Protein AF-A0A4D6L6V1-F1 (afdb_monomer_lite)

Structure (mmCIF, N/CA/C/O backbone):
data_AF-A0A4D6L6V1-F1
#
_entry.id   AF-A0A4D6L6V1-F1
#
loop_
_atom_site.group_PDB
_atom_site.id
_atom_site.type_symbol
_atom_site.label_atom_id
_atom_site.label_alt_id
_atom_site.label_comp_id
_atom_site.label_asym_id
_atom_site.label_entity_id
_atom_site.label_seq_id
_atom_site.pdbx_PDB_ins_code
_atom_site.Cartn_x
_atom_site.Cartn_y
_atom_site.Cartn_z
_atom_site.occupancy
_atom_site.B_iso_or_equiv
_atom_site.auth_seq_id
_atom_site.auth_comp_id
_atom_site.auth_asym_id
_atom_site.auth_atom_id
_atom_site.pdbx_PDB_model_num
ATOM 1 N N . MET A 1 1 ? -24.336 8.334 -4.729 1.00 37.19 1 MET A N 1
ATOM 2 C CA . MET A 1 1 ? -24.983 8.306 -6.058 1.00 37.19 1 MET A CA 1
ATOM 3 C C . MET A 1 1 ? -23.917 8.587 -7.112 1.00 37.19 1 MET A C 1
ATOM 5 O O . MET A 1 1 ? -23.427 9.708 -7.179 1.00 37.19 1 MET A O 1
ATOM 9 N N . GLY A 1 2 ? -23.451 7.566 -7.837 1.00 43.72 2 GLY A N 1
ATOM 10 C CA . GLY A 1 2 ? -22.483 7.756 -8.925 1.00 43.72 2 GLY A CA 1
ATOM 11 C C . GLY A 1 2 ? -23.158 8.426 -10.122 1.00 43.72 2 GLY A C 1
ATOM 12 O O . GLY A 1 2 ? -24.291 8.085 -10.448 1.00 43.72 2 GLY A O 1
ATOM 13 N N . ARG A 1 3 ? -22.496 9.403 -10.755 1.00 56.09 3 ARG A N 1
ATOM 14 C CA . ARG A 1 3 ? -22.971 9.993 -12.018 1.00 56.09 3 ARG A CA 1
ATOM 15 C C . ARG A 1 3 ? -22.997 8.897 -13.088 1.00 56.09 3 ARG A C 1
ATOM 17 O O . ARG A 1 3 ? -21.968 8.268 -13.316 1.00 56.09 3 ARG A O 1
ATOM 24 N N . GLY A 1 4 ? -24.152 8.680 -13.719 1.00 64.31 4 GLY A N 1
ATOM 25 C CA . GLY A 1 4 ? -24.300 7.733 -14.827 1.00 64.31 4 GLY A CA 1
ATOM 26 C C . GLY A 1 4 ? -23.397 8.076 -16.019 1.00 64.31 4 GLY A C 1
ATOM 27 O O . GLY A 1 4 ? -22.984 9.229 -16.188 1.00 64.31 4 GLY A O 1
ATOM 28 N N . LYS A 1 5 ? -23.078 7.068 -16.840 1.00 66.81 5 LYS A N 1
ATOM 29 C CA . LYS A 1 5 ? -22.385 7.260 -18.123 1.00 66.81 5 LYS A CA 1
ATOM 30 C C . LYS A 1 5 ? -23.251 8.148 -19.030 1.00 66.81 5 LYS A C 1
ATOM 32 O O . LYS A 1 5 ? -24.457 7.947 -19.117 1.00 66.81 5 LYS A O 1
ATOM 37 N N . ILE A 1 6 ? -22.636 9.137 -19.678 1.00 75.62 6 ILE A N 1
ATOM 38 C CA . ILE A 1 6 ? -23.301 10.042 -20.630 1.00 75.62 6 ILE A CA 1
ATOM 39 C C . ILE A 1 6 ? -22.946 9.559 -22.045 1.00 75.62 6 ILE A C 1
ATOM 41 O O . ILE A 1 6 ? -21.758 9.307 -22.269 1.00 75.62 6 ILE A O 1
ATOM 45 N N . PRO A 1 7 ? -23.905 9.455 -22.987 1.00 82.44 7 PRO A N 1
ATOM 46 C CA . PRO A 1 7 ? -23.617 9.098 -24.377 1.00 82.44 7 PRO A CA 1
ATOM 47 C C . PRO A 1 7 ? -22.630 10.085 -25.023 1.00 82.44 7 PRO A C 1
ATOM 49 O O . PRO A 1 7 ? -22.639 11.284 -24.722 1.00 82.44 7 PRO A O 1
ATOM 52 N N . ILE A 1 8 ? -21.759 9.587 -25.904 1.00 86.25 8 ILE A N 1
ATOM 53 C CA . ILE A 1 8 ? -20.795 10.407 -26.654 1.00 86.25 8 ILE A CA 1
ATOM 54 C C . ILE A 1 8 ? -21.502 10.989 -27.885 1.00 86.25 8 ILE A C 1
ATOM 56 O O . ILE A 1 8 ? -21.380 10.484 -28.992 1.00 86.25 8 ILE A O 1
ATOM 60 N N . GLN A 1 9 ? -22.278 12.049 -27.664 1.00 88.62 9 GLN A N 1
ATOM 61 C CA . GLN A 1 9 ? -22.950 12.831 -28.706 1.00 88.62 9 GLN A CA 1
ATOM 62 C C . GLN A 1 9 ? -22.968 14.319 -28.332 1.00 88.62 9 GLN A C 1
ATOM 64 O O . GLN A 1 9 ? -22.717 14.686 -27.176 1.00 88.62 9 GLN A O 1
ATOM 69 N N . LYS A 1 10 ? -23.265 15.196 -29.298 1.00 86.38 10 LYS A N 1
ATOM 70 C CA . LYS A 1 10 ? -23.383 16.638 -29.046 1.00 86.38 10 LYS A CA 1
ATOM 71 C C . LYS A 1 10 ? -24.528 16.903 -28.059 1.00 86.38 10 LYS A C 1
ATOM 73 O O . LYS A 1 10 ? -25.622 16.366 -28.187 1.00 86.38 10 LYS A O 1
ATOM 78 N N . ILE A 1 11 ? -24.264 17.721 -27.037 1.00 89.38 11 ILE A N 1
ATOM 79 C CA . ILE A 1 11 ? -25.295 18.147 -26.082 1.00 89.38 11 ILE A CA 1
ATOM 80 C C . ILE A 1 11 ? -26.046 19.328 -26.698 1.00 89.38 11 ILE A C 1
ATOM 82 O O . ILE A 1 11 ? -25.462 20.399 -26.877 1.00 89.38 11 ILE A O 1
ATOM 86 N N . GLU A 1 12 ? -27.331 19.155 -26.990 1.00 90.06 12 GLU A N 1
ATOM 87 C CA . GLU A 1 12 ? -28.140 20.211 -27.614 1.00 90.06 12 GLU A CA 1
ATOM 88 C C . GLU A 1 12 ? -28.432 21.368 -26.654 1.00 90.06 12 GLU A C 1
ATOM 90 O O . GLU A 1 12 ? -28.275 22.538 -27.004 1.00 90.06 12 GLU A O 1
ATOM 95 N N . ASN A 1 13 ? -28.748 21.053 -25.395 1.00 89.62 13 ASN A N 1
ATOM 96 C CA . ASN A 1 13 ? -29.004 22.064 -24.375 1.00 89.62 13 ASN A CA 1
ATOM 97 C C . ASN A 1 13 ? -27.736 22.891 -24.069 1.00 89.62 13 ASN A C 1
ATOM 99 O O . ASN A 1 13 ? -26.748 22.365 -23.549 1.00 89.62 13 ASN A O 1
ATOM 103 N N . LEU A 1 14 ? -27.795 24.200 -24.343 1.00 86.00 14 LEU A N 1
ATOM 104 C CA . LEU A 1 14 ? -26.675 25.141 -24.211 1.00 86.00 14 LEU A CA 1
ATOM 105 C C . LEU A 1 14 ? -26.091 25.192 -22.793 1.00 86.00 14 LEU A C 1
ATOM 107 O O . LEU A 1 14 ? -24.873 25.120 -22.623 1.00 86.00 14 LEU A O 1
ATOM 111 N N . THR A 1 15 ? -26.942 25.264 -21.770 1.00 85.38 15 THR A N 1
ATOM 112 C CA . THR A 1 15 ? -26.525 25.366 -20.364 1.00 85.38 15 THR A CA 1
ATOM 113 C C . THR A 1 15 ? -25.817 24.092 -19.907 1.00 85.38 15 THR A C 1
ATOM 115 O O . THR A 1 15 ? -24.718 24.145 -19.350 1.00 85.38 15 THR A O 1
ATOM 118 N N . ASN A 1 16 ? -26.389 22.924 -20.216 1.00 86.12 16 ASN A N 1
ATOM 119 C CA . ASN A 1 16 ? -25.771 21.633 -19.911 1.00 86.12 16 ASN A CA 1
ATOM 120 C C . ASN A 1 16 ? -24.468 21.435 -20.690 1.00 86.12 16 ASN A C 1
ATOM 122 O O . ASN A 1 16 ? -23.500 20.902 -20.137 1.00 86.12 16 ASN A O 1
ATOM 126 N N . ARG A 1 17 ? -24.415 21.895 -21.945 1.00 89.50 17 ARG A N 1
ATOM 127 C CA . ARG A 1 17 ? -23.208 21.868 -22.773 1.00 89.50 17 ARG A CA 1
ATOM 128 C C . ARG A 1 17 ? -22.103 22.721 -22.159 1.00 89.50 17 ARG A C 1
ATOM 130 O O . ARG A 1 17 ? -20.991 22.222 -22.012 1.00 89.50 17 ARG A O 1
ATOM 137 N N . GLN A 1 18 ? -22.408 23.938 -21.713 1.00 85.62 18 GLN A N 1
ATOM 138 C CA . GLN A 1 18 ? -21.431 24.839 -21.099 1.00 85.62 18 GLN A CA 1
ATOM 139 C C . GLN A 1 18 ? -20.908 24.304 -19.758 1.00 85.62 18 GLN A C 1
ATOM 141 O O . GLN A 1 18 ? -19.699 24.261 -19.524 1.00 85.62 18 GLN A O 1
ATOM 146 N N . VAL A 1 19 ? -21.799 23.818 -18.888 1.00 88.38 19 VAL A N 1
ATOM 147 C CA . VAL A 1 19 ? -21.406 23.216 -17.602 1.00 88.38 19 VAL A CA 1
ATOM 148 C C . VAL A 1 19 ? -20.556 21.961 -17.820 1.00 88.38 19 VAL A C 1
ATOM 150 O O . VAL A 1 19 ? -19.579 21.731 -17.099 1.00 88.38 19 VAL A O 1
ATOM 153 N N . THR A 1 20 ? -20.904 21.145 -18.817 1.00 89.50 20 THR A N 1
ATOM 154 C CA . THR A 1 20 ? -20.145 19.937 -19.163 1.00 89.50 20 THR A CA 1
ATOM 155 C C . THR A 1 20 ? -18.793 20.282 -19.774 1.00 89.50 20 THR A C 1
ATOM 157 O O . THR A 1 20 ? -17.803 19.665 -19.389 1.00 89.50 20 THR A O 1
ATOM 160 N N . PHE A 1 21 ? -18.722 21.292 -20.646 1.00 90.69 21 PHE A N 1
ATOM 161 C CA . PHE A 1 21 ? -17.476 21.811 -21.208 1.00 90.69 21 PHE A CA 1
ATOM 162 C C . PHE A 1 21 ? -16.512 22.238 -20.099 1.00 90.69 21 PHE A C 1
ATOM 164 O O . PHE A 1 21 ? -15.401 21.720 -20.038 1.00 90.69 21 PHE A O 1
ATOM 171 N N . CYS A 1 22 ? -16.953 23.071 -19.150 1.00 88.50 22 CYS A N 1
ATOM 172 C CA . CYS A 1 22 ? -16.110 23.504 -18.031 1.00 88.50 22 CYS A CA 1
ATOM 173 C C . CYS A 1 22 ? -15.573 22.319 -17.210 1.00 88.50 22 CYS A C 1
ATOM 175 O O . CYS A 1 22 ? -14.385 22.265 -16.889 1.00 88.50 22 CYS A O 1
ATOM 177 N N . LYS A 1 23 ? -16.428 21.334 -16.900 1.00 90.00 23 LYS A N 1
ATOM 178 C CA . LYS A 1 23 ? -16.033 20.144 -16.126 1.00 90.00 23 LYS A CA 1
ATOM 179 C C . LYS A 1 23 ? -15.075 19.238 -16.902 1.00 90.00 23 LYS A C 1
ATOM 181 O O . LYS A 1 23 ? -14.072 18.804 -16.339 1.00 90.00 23 LYS A O 1
ATOM 186 N N . ARG A 1 24 ? -15.369 18.940 -18.172 1.00 91.62 24 ARG A N 1
ATOM 187 C CA . ARG A 1 24 ? -14.549 18.039 -18.996 1.00 91.62 24 ARG A CA 1
ATOM 188 C C . ARG A 1 24 ? -13.234 18.676 -19.416 1.00 91.62 24 ARG A C 1
ATOM 190 O O . ARG A 1 24 ? -12.231 17.984 -19.355 1.00 91.62 24 ARG A O 1
ATOM 197 N N . ARG A 1 25 ? -13.206 19.973 -19.732 1.00 94.12 25 ARG A N 1
ATOM 198 C CA . ARG A 1 25 ? -11.967 20.722 -19.986 1.00 94.12 25 ARG A CA 1
ATOM 199 C C . ARG A 1 25 ? -11.036 20.657 -18.777 1.00 94.12 25 ARG A C 1
ATOM 201 O O . ARG A 1 25 ? -9.881 20.280 -18.918 1.00 94.12 25 ARG A O 1
ATOM 208 N N . ASN A 1 26 ? -11.547 20.935 -17.575 1.00 91.12 26 ASN A N 1
ATOM 209 C CA . ASN A 1 26 ? -10.739 20.838 -16.355 1.00 91.12 26 ASN A CA 1
ATOM 210 C C . ASN A 1 26 ? -10.287 19.389 -16.081 1.00 91.12 26 ASN A C 1
ATOM 212 O O . ASN A 1 26 ? -9.161 19.165 -15.648 1.00 91.12 26 ASN A O 1
ATOM 216 N N . GLY A 1 27 ? -11.142 18.399 -16.362 1.00 92.69 27 GLY A N 1
ATOM 217 C CA . GLY A 1 27 ? -10.778 16.982 -16.282 1.00 92.69 27 GLY A CA 1
ATOM 218 C C . GLY A 1 27 ? -9.700 16.568 -17.292 1.00 92.69 27 GLY A C 1
ATOM 219 O O . GLY A 1 27 ? -8.812 15.799 -16.940 1.00 92.69 27 GLY A O 1
ATOM 220 N N . LEU A 1 28 ? -9.747 17.098 -18.516 1.00 94.00 28 LEU A N 1
ATOM 221 C CA . LEU A 1 28 ? -8.756 16.871 -19.568 1.00 94.00 28 LEU A CA 1
ATOM 222 C C . LEU A 1 28 ? -7.401 17.463 -19.179 1.00 94.00 28 LEU A C 1
ATOM 224 O O . LEU A 1 28 ? -6.400 16.757 -19.228 1.00 94.00 28 LEU A O 1
ATOM 228 N N . VAL A 1 29 ? -7.378 18.712 -18.704 1.00 91.94 29 VAL A N 1
ATOM 229 C CA . VAL A 1 29 ? -6.158 19.354 -18.187 1.00 91.94 29 VAL A CA 1
ATOM 230 C C . VAL A 1 29 ? -5.574 18.554 -17.021 1.00 91.94 29 VAL A C 1
ATOM 232 O O . VAL A 1 29 ? -4.369 18.330 -16.974 1.00 91.94 29 VAL A O 1
ATOM 235 N N . LYS A 1 30 ? -6.419 18.048 -16.111 1.00 92.38 30 LYS A N 1
ATOM 236 C CA . LYS A 1 30 ? -5.963 17.204 -14.999 1.00 92.38 30 LYS A CA 1
ATOM 237 C C . LYS A 1 30 ? -5.297 15.914 -15.488 1.00 92.38 30 LYS A C 1
ATOM 239 O O . LYS A 1 30 ? -4.195 15.616 -15.051 1.00 92.38 30 LYS A O 1
ATOM 244 N N . LYS A 1 31 ? -5.932 15.187 -16.412 1.00 93.81 31 LYS A N 1
ATOM 245 C CA . LYS A 1 31 ? -5.360 13.962 -16.996 1.00 93.81 31 LYS A CA 1
ATOM 246 C C . LYS A 1 31 ? -4.068 14.231 -17.765 1.00 93.81 31 LYS A C 1
ATOM 248 O O . LYS A 1 31 ? -3.133 13.454 -17.673 1.00 93.81 31 LYS A O 1
ATOM 253 N N . THR A 1 32 ? -4.017 15.340 -18.496 1.00 90.94 32 THR A N 1
ATOM 254 C CA . THR A 1 32 ? -2.828 15.766 -19.248 1.00 90.94 32 THR A CA 1
ATOM 255 C C . THR A 1 32 ? -1.668 16.054 -18.301 1.00 90.94 32 THR A C 1
ATOM 257 O O . THR A 1 32 ? -0.554 15.601 -18.527 1.00 90.94 32 THR A O 1
ATOM 260 N N . ARG A 1 33 ? -1.937 16.744 -17.188 1.00 88.50 33 ARG A N 1
ATOM 261 C CA . ARG A 1 33 ? -0.949 16.958 -16.128 1.00 88.50 33 ARG A CA 1
ATOM 262 C C . ARG A 1 33 ? -0.489 15.642 -15.504 1.00 88.50 33 ARG A C 1
ATOM 264 O O . ARG A 1 33 ? 0.703 15.464 -15.297 1.00 88.50 33 ARG A O 1
ATOM 271 N N . GLU A 1 34 ? -1.418 14.738 -15.196 1.00 92.06 34 GLU A N 1
ATOM 272 C CA . GLU A 1 34 ? -1.087 13.408 -14.671 1.00 92.06 34 GLU A CA 1
ATOM 273 C C . GLU A 1 34 ? -0.177 12.648 -15.648 1.00 92.06 34 GLU A C 1
ATOM 275 O O . GLU A 1 34 ? 0.843 12.128 -15.218 1.00 92.06 34 GLU A O 1
ATOM 280 N N . LEU A 1 35 ? -0.479 12.659 -16.950 1.00 89.19 35 LEU A N 1
ATOM 281 C CA . LEU A 1 35 ? 0.358 12.050 -17.989 1.00 89.19 35 LEU A CA 1
ATOM 282 C C . LEU A 1 35 ? 1.760 12.670 -18.040 1.00 89.19 35 LEU A C 1
ATOM 284 O O . LEU A 1 35 ? 2.744 11.941 -18.066 1.00 89.19 35 LEU A O 1
ATOM 288 N N . SER A 1 36 ? 1.847 14.002 -18.007 1.00 90.00 36 SER A N 1
ATOM 289 C CA . SER A 1 36 ? 3.129 14.710 -17.986 1.00 90.00 36 SER A CA 1
ATOM 290 C C . SER A 1 36 ? 3.995 14.281 -16.805 1.00 90.00 36 SER A C 1
ATOM 292 O O . SER A 1 36 ? 5.161 13.965 -16.983 1.00 90.00 36 SER A O 1
ATOM 294 N N . ILE A 1 37 ? 3.407 14.213 -15.607 1.00 82.56 37 ILE A N 1
ATOM 295 C CA . ILE A 1 37 ? 4.128 13.865 -14.377 1.00 82.56 37 ILE A CA 1
ATOM 296 C C . ILE A 1 37 ? 4.503 12.380 -14.348 1.00 82.56 37 ILE A C 1
ATOM 298 O O . ILE A 1 37 ? 5.597 12.034 -13.919 1.00 82.56 37 ILE A O 1
ATOM 302 N N . LEU A 1 38 ? 3.591 11.492 -14.752 1.00 87.88 38 LEU A N 1
ATOM 303 C CA . LEU A 1 38 ? 3.793 10.044 -14.650 1.00 87.88 38 LEU A CA 1
ATOM 304 C C . LEU A 1 38 ? 4.744 9.498 -15.716 1.00 87.88 38 LEU A C 1
ATOM 306 O O . LEU A 1 38 ? 5.386 8.478 -15.478 1.00 87.88 38 LEU A O 1
ATOM 310 N N . CYS A 1 39 ? 4.798 10.139 -16.881 1.00 87.75 39 CYS A N 1
ATOM 311 C CA . CYS A 1 39 ? 5.548 9.652 -18.036 1.00 87.75 39 CYS A CA 1
ATOM 312 C C . CYS A 1 39 ? 6.674 10.595 -18.472 1.00 87.75 39 CYS A C 1
ATOM 314 O O . CYS A 1 39 ? 7.263 10.348 -19.518 1.00 87.75 39 CYS A O 1
ATOM 316 N N . ASP A 1 40 ? 6.936 11.663 -17.712 1.00 86.06 40 ASP A N 1
ATOM 317 C CA . ASP A 1 40 ? 7.903 12.720 -18.048 1.00 86.06 40 ASP A CA 1
ATOM 318 C C . ASP A 1 40 ? 7.734 13.254 -19.484 1.00 86.06 40 ASP A C 1
ATOM 320 O O . ASP A 1 40 ? 8.678 13.455 -20.244 1.00 86.06 40 ASP A O 1
ATOM 324 N N . ALA A 1 41 ? 6.474 13.416 -19.892 1.00 88.56 41 ALA A N 1
ATOM 325 C CA . ALA A 1 41 ? 6.113 13.786 -21.253 1.00 88.56 41 ALA A CA 1
ATOM 326 C C . ALA A 1 41 ? 5.859 15.297 -21.373 1.00 88.56 41 ALA A C 1
ATOM 328 O O . ALA A 1 41 ? 5.119 15.884 -20.570 1.00 88.56 41 ALA A O 1
ATOM 329 N N . GLU A 1 42 ? 6.406 15.915 -22.424 1.00 89.75 42 GLU A N 1
ATOM 330 C CA . GLU A 1 42 ? 6.013 17.252 -22.877 1.00 89.75 42 GLU A CA 1
ATOM 331 C C . GLU A 1 42 ? 4.638 17.197 -23.541 1.00 89.75 42 GLU A C 1
ATOM 333 O O . GLU A 1 42 ? 4.435 16.511 -24.543 1.00 89.75 42 GLU A O 1
ATOM 338 N N . VAL A 1 43 ? 3.672 17.906 -22.963 1.00 91.81 43 VAL A N 1
ATOM 339 C CA . VAL A 1 43 ? 2.272 17.839 -23.382 1.00 91.81 43 VAL A CA 1
ATOM 340 C C . VAL A 1 43 ? 1.635 19.223 -23.383 1.00 91.81 43 VAL A C 1
ATOM 342 O O . VAL A 1 43 ? 1.737 19.992 -22.424 1.00 91.81 43 VAL A O 1
ATOM 345 N N . GLY A 1 44 ? 0.944 19.522 -24.481 1.00 92.25 44 GLY A N 1
ATOM 346 C CA . GLY A 1 44 ? 0.166 20.738 -24.682 1.00 92.25 44 GLY A CA 1
ATOM 347 C C . GLY A 1 44 ? -1.277 20.393 -25.037 1.00 92.25 44 GLY A C 1
ATOM 348 O O . GLY A 1 44 ? -1.537 19.455 -25.786 1.00 92.25 44 GLY A O 1
ATOM 349 N N . VAL A 1 45 ? -2.233 21.141 -24.490 1.00 94.31 45 VAL A N 1
ATOM 350 C CA . VAL A 1 45 ? -3.657 21.039 -24.823 1.00 94.31 45 VAL A CA 1
ATOM 351 C C . VAL A 1 45 ? -4.163 22.412 -25.220 1.00 94.31 45 VAL A C 1
ATOM 353 O O . VAL A 1 45 ? -4.027 23.364 -24.456 1.00 94.31 45 VAL A O 1
ATOM 356 N N . ILE A 1 46 ? -4.800 22.481 -26.387 1.00 93.50 46 ILE A N 1
ATOM 357 C CA . ILE A 1 46 ? -5.442 23.677 -26.931 1.00 93.50 46 ILE A CA 1
ATOM 358 C C . ILE A 1 46 ? -6.919 23.356 -27.153 1.00 93.50 46 ILE A C 1
ATOM 360 O O . ILE A 1 46 ? -7.263 22.363 -27.793 1.00 93.50 46 ILE A O 1
ATOM 364 N N . VAL A 1 47 ? -7.810 24.177 -26.601 1.00 93.75 47 VAL A N 1
ATOM 365 C CA . VAL A 1 47 ? -9.261 24.003 -26.716 1.00 93.75 47 VAL A CA 1
ATOM 366 C C . VAL A 1 47 ? -9.911 25.331 -27.072 1.00 93.75 47 VAL A C 1
ATOM 368 O O . VAL A 1 47 ? -9.914 26.264 -26.270 1.00 93.75 47 VAL A O 1
ATOM 371 N N . PHE A 1 48 ? -10.557 25.383 -28.232 1.00 90.25 48 PHE A N 1
ATOM 372 C CA . PHE A 1 48 ? -11.441 26.484 -28.604 1.00 90.25 48 PHE A CA 1
ATOM 373 C C . PHE A 1 48 ? -12.874 26.158 -28.180 1.00 90.25 48 PHE A C 1
ATOM 375 O O . PHE A 1 48 ? -13.409 25.094 -28.500 1.00 90.25 48 PHE A O 1
ATOM 382 N N . SER A 1 49 ? -13.516 27.052 -27.428 1.00 85.44 49 SER A N 1
ATOM 383 C CA . SER A 1 49 ? -14.947 26.913 -27.154 1.00 85.44 49 SER A CA 1
ATOM 384 C C . SER A 1 49 ? -15.774 27.221 -28.404 1.00 85.44 49 SER A C 1
ATOM 386 O O . SER A 1 49 ? -15.336 27.924 -29.309 1.00 85.44 49 SER A O 1
ATOM 388 N N . CYS A 1 50 ? -17.044 26.807 -28.403 1.00 77.75 50 CYS A N 1
ATOM 389 C CA . CYS A 1 50 ? -18.011 27.233 -29.424 1.00 77.75 50 CYS A CA 1
ATOM 390 C C . CYS A 1 50 ? -18.263 28.755 -29.460 1.00 77.75 50 CYS A C 1
ATOM 392 O O . CYS A 1 50 ? -18.914 29.237 -30.376 1.00 77.75 50 CYS A O 1
ATOM 394 N N . THR A 1 51 ? -17.749 29.505 -28.477 1.00 78.50 51 THR A N 1
ATOM 395 C CA . THR A 1 51 ? -17.778 30.975 -28.439 1.00 78.50 51 THR A CA 1
ATOM 396 C C . THR A 1 51 ? -16.457 31.596 -28.914 1.00 78.50 51 THR A C 1
ATOM 398 O O . THR A 1 51 ? -16.223 32.769 -28.648 1.00 78.50 51 THR A O 1
ATOM 401 N N . GLY A 1 52 ? -15.545 30.805 -29.490 1.00 79.81 52 GLY A N 1
ATOM 402 C CA . GLY A 1 52 ? -14.237 31.258 -29.973 1.00 79.81 52 GLY A CA 1
ATOM 403 C C . GLY A 1 52 ? -13.197 31.546 -28.884 1.00 79.81 52 GLY A C 1
ATOM 404 O O . GLY A 1 52 ? -12.115 32.029 -29.196 1.00 79.81 52 GLY A O 1
ATOM 405 N N . LYS A 1 53 ? -13.480 31.258 -27.604 1.00 86.31 53 LYS A N 1
ATOM 406 C CA . LYS A 1 53 ? -12.509 31.491 -26.522 1.00 86.31 53 LYS A CA 1
ATOM 407 C C . LYS A 1 53 ? -11.460 30.385 -26.505 1.00 86.31 53 LYS A C 1
ATOM 409 O O . LYS A 1 53 ? -11.815 29.206 -26.443 1.00 86.31 53 LYS A O 1
ATOM 414 N N . LEU A 1 54 ? -10.194 30.789 -26.502 1.00 89.88 54 LEU A N 1
ATOM 415 C CA . LEU A 1 54 ? -9.037 29.914 -26.361 1.00 89.88 54 LEU A CA 1
ATOM 416 C C . LEU A 1 54 ? -8.834 29.523 -24.893 1.00 89.88 54 LEU A C 1
ATOM 418 O O . LEU A 1 54 ? -8.819 30.371 -24.001 1.00 89.88 54 LEU A O 1
ATOM 422 N N . TYR A 1 55 ? -8.671 28.227 -24.652 1.00 91.00 55 TYR A N 1
ATOM 423 C CA . TYR A 1 55 ? -8.212 27.672 -23.389 1.00 91.00 55 TYR A CA 1
ATOM 424 C C . TYR A 1 55 ? -7.028 26.762 -23.658 1.00 91.00 55 TYR A C 1
ATOM 426 O O . TYR A 1 55 ? -7.155 25.800 -24.414 1.00 91.00 55 TYR A O 1
ATOM 434 N N . GLU A 1 56 ? -5.911 27.031 -22.999 1.00 92.06 56 GLU A N 1
ATOM 435 C CA . GLU A 1 56 ? -4.682 26.289 -23.226 1.00 92.06 56 GLU A CA 1
ATOM 436 C C . GLU A 1 56 ? -4.008 25.846 -21.926 1.00 92.06 56 GLU A C 1
ATOM 438 O O . GLU A 1 56 ? -4.231 26.416 -20.854 1.00 92.06 56 GLU A O 1
ATOM 443 N N . TYR A 1 57 ? -3.220 24.779 -22.023 1.00 92.69 57 TYR A N 1
ATOM 444 C CA . TYR A 1 57 ? -2.374 24.271 -20.950 1.00 92.69 57 TYR A CA 1
ATOM 445 C C . TYR A 1 57 ? -1.132 23.603 -21.542 1.00 92.69 57 TYR A C 1
ATOM 447 O O . TYR A 1 57 ? -1.269 22.742 -22.406 1.00 92.69 57 TYR A O 1
ATOM 455 N N . SER A 1 58 ? 0.051 23.939 -21.033 1.00 91.31 58 SER A N 1
ATOM 456 C CA . SER A 1 58 ? 1.306 23.221 -21.280 1.00 91.31 58 SER A CA 1
ATOM 457 C C . SER A 1 58 ? 2.014 22.937 -19.958 1.00 91.31 58 SER A C 1
ATOM 459 O O . SER A 1 58 ? 1.861 23.686 -18.990 1.00 91.31 58 SER A O 1
ATOM 461 N N . ASN A 1 59 ? 2.779 21.847 -19.897 1.00 89.56 59 ASN A N 1
ATOM 462 C CA . ASN A 1 59 ? 3.685 21.588 -18.773 1.00 89.56 59 ASN A CA 1
ATOM 463 C C . ASN A 1 59 ? 4.987 22.406 -18.876 1.00 89.56 59 ASN A C 1
ATOM 465 O O . ASN A 1 59 ? 5.549 22.776 -17.850 1.00 89.56 59 ASN A O 1
ATOM 469 N N . THR A 1 60 ? 5.423 22.718 -20.099 1.00 86.44 60 THR A N 1
ATOM 470 C CA . THR A 1 60 ? 6.528 23.637 -20.409 1.00 86.44 60 THR A CA 1
ATOM 471 C C . THR A 1 60 ? 5.973 24.889 -21.109 1.00 86.44 60 THR A C 1
ATOM 473 O O . THR A 1 60 ? 5.024 25.501 -20.615 1.00 86.44 60 THR A O 1
ATOM 476 N N . SER A 1 61 ? 6.505 25.268 -22.274 1.00 89.19 61 SER A N 1
ATOM 477 C CA . SER A 1 61 ? 6.018 26.375 -23.100 1.00 89.19 61 SER A CA 1
ATOM 478 C C . SER A 1 61 ? 5.217 25.848 -24.288 1.00 89.19 61 SER A C 1
ATOM 480 O O . SER A 1 61 ? 5.721 25.034 -25.060 1.00 89.19 61 SER A O 1
ATOM 482 N N . MET A 1 62 ? 3.994 26.356 -24.479 1.00 90.31 62 MET A N 1
ATOM 483 C CA . MET A 1 62 ? 3.160 26.004 -25.636 1.00 90.31 62 MET A CA 1
ATOM 484 C C . MET A 1 62 ? 3.882 26.279 -26.960 1.00 90.31 62 MET A C 1
ATOM 486 O O . MET A 1 62 ? 3.837 25.460 -27.872 1.00 90.31 62 MET A O 1
ATOM 490 N N . LYS A 1 63 ? 4.622 27.391 -27.030 1.00 85.00 63 LYS A N 1
ATOM 491 C CA . LYS A 1 63 ? 5.443 27.746 -28.189 1.00 85.00 63 LYS A CA 1
ATOM 492 C C . LYS A 1 63 ? 6.513 26.686 -28.462 1.00 85.00 63 LYS A C 1
ATOM 494 O O . LYS A 1 63 ? 6.608 26.209 -29.578 1.00 85.00 63 LYS A O 1
ATOM 499 N N . SER A 1 64 ? 7.234 26.244 -27.431 1.00 85.81 64 SER A N 1
ATOM 500 C CA . SER A 1 64 ? 8.266 25.204 -27.566 1.00 85.81 64 SER A CA 1
ATOM 501 C C . SER A 1 64 ? 7.705 23.883 -28.097 1.00 85.81 64 SER A C 1
ATOM 503 O O . SER A 1 64 ? 8.350 23.222 -28.905 1.00 85.81 64 SER A O 1
ATOM 505 N N . ILE A 1 65 ? 6.515 23.487 -27.636 1.00 88.81 65 ILE A N 1
ATOM 506 C CA . ILE A 1 65 ? 5.865 22.243 -28.066 1.00 88.81 65 ILE A CA 1
ATOM 507 C C . ILE A 1 65 ? 5.413 22.354 -29.528 1.00 88.81 65 ILE A C 1
ATOM 509 O O . ILE A 1 65 ? 5.610 21.421 -30.304 1.00 88.81 65 ILE A O 1
ATOM 513 N N . ILE A 1 66 ? 4.840 23.499 -29.915 1.00 87.00 66 ILE A N 1
ATOM 514 C CA . ILE A 1 66 ? 4.419 23.770 -31.295 1.00 87.00 66 ILE A CA 1
ATOM 515 C C . ILE A 1 66 ? 5.627 23.851 -32.231 1.00 87.00 66 ILE A C 1
ATOM 517 O O . ILE A 1 66 ? 5.601 23.241 -33.294 1.00 87.00 66 ILE A O 1
ATOM 521 N N . ASP A 1 67 ? 6.694 24.542 -31.830 1.00 84.31 67 ASP A N 1
ATOM 522 C CA . ASP A 1 67 ? 7.928 24.652 -32.610 1.00 84.31 67 ASP A CA 1
ATOM 523 C C . ASP A 1 67 ? 8.536 23.259 -32.826 1.00 84.31 67 ASP A C 1
ATOM 525 O O . ASP A 1 67 ? 8.824 22.881 -33.957 1.00 84.31 67 ASP A O 1
ATOM 529 N N . ARG A 1 68 ? 8.612 22.430 -31.774 1.00 82.56 68 ARG A N 1
ATOM 530 C CA . ARG A 1 68 ? 9.076 21.037 -31.872 1.00 82.56 68 ARG A CA 1
ATOM 531 C C . ARG A 1 68 ? 8.206 20.193 -32.805 1.00 82.56 68 ARG A C 1
ATOM 533 O O . ARG A 1 68 ? 8.744 19.392 -33.568 1.00 82.56 68 ARG A O 1
ATOM 540 N N . PHE A 1 69 ? 6.884 20.367 -32.754 1.00 83.31 69 PHE A N 1
ATOM 541 C CA . PHE A 1 69 ? 5.946 19.696 -33.656 1.00 83.31 69 PHE A CA 1
ATOM 542 C C . PHE A 1 69 ? 6.155 20.131 -35.111 1.00 83.31 69 PHE A C 1
ATOM 544 O O . PHE A 1 69 ? 6.281 19.279 -35.987 1.00 83.31 69 PHE A O 1
ATOM 551 N N . ASN A 1 70 ? 6.258 21.436 -35.364 1.00 81.31 70 ASN A N 1
ATOM 552 C CA . ASN A 1 70 ? 6.477 21.990 -36.697 1.00 81.31 70 ASN A CA 1
ATOM 553 C C . ASN A 1 70 ? 7.832 21.563 -37.264 1.00 81.31 70 ASN A C 1
ATOM 555 O O . ASN A 1 70 ? 7.873 21.094 -38.392 1.00 81.31 70 ASN A O 1
ATOM 559 N N . SER A 1 71 ? 8.910 21.594 -36.475 1.00 78.56 71 SER A N 1
ATOM 560 C CA . SER A 1 71 ? 10.217 21.078 -36.897 1.00 78.56 71 SER A CA 1
ATOM 561 C C . SER A 1 71 ? 10.186 19.573 -37.186 1.00 78.56 71 SER A C 1
ATOM 563 O O . SER A 1 71 ? 10.866 19.108 -38.097 1.00 78.56 71 SER A O 1
ATOM 565 N N . HIS A 1 72 ? 9.389 18.780 -36.460 1.00 72.00 72 HIS A N 1
ATOM 566 C CA . HIS A 1 72 ? 9.167 17.368 -36.804 1.00 72.00 72 HIS A CA 1
ATOM 567 C C . HIS A 1 72 ? 8.386 17.199 -38.116 1.00 72.00 72 HIS A C 1
ATOM 569 O O . HIS A 1 72 ? 8.676 16.292 -38.894 1.00 72.00 72 HIS A O 1
ATOM 575 N N . ASN A 1 73 ? 7.408 18.067 -38.371 1.00 61.75 73 ASN A N 1
ATOM 576 C CA . ASN A 1 73 ? 6.550 18.003 -39.551 1.00 61.75 73 ASN A CA 1
ATOM 577 C C . ASN A 1 73 ? 7.245 18.553 -40.816 1.00 61.75 73 ASN A C 1
ATOM 579 O O . ASN A 1 73 ? 7.049 18.030 -41.908 1.00 61.75 73 ASN A O 1
ATOM 583 N N . GLU A 1 74 ? 8.128 19.543 -40.674 1.00 57.50 74 GLU A N 1
ATOM 584 C CA . GLU A 1 74 ? 9.043 20.001 -41.727 1.00 57.50 74 GLU A CA 1
ATOM 585 C C . GLU A 1 74 ? 10.062 18.907 -42.082 1.00 57.50 74 GLU A C 1
ATOM 587 O O . GLU A 1 74 ? 10.335 18.673 -43.259 1.00 57.50 74 GLU A O 1
ATOM 592 N N . ASN A 1 75 ? 10.542 18.144 -41.092 1.00 51.47 75 ASN A N 1
ATOM 593 C CA . ASN A 1 75 ? 11.382 16.967 -41.327 1.00 51.47 75 ASN A CA 1
ATOM 594 C C . ASN A 1 75 ? 10.649 15.836 -42.069 1.00 51.47 75 ASN A C 1
ATOM 596 O O . ASN A 1 75 ? 11.293 15.110 -42.819 1.00 51.47 75 ASN A O 1
ATOM 600 N N . LEU A 1 76 ? 9.322 15.705 -41.943 1.00 50.22 76 LEU A N 1
ATOM 601 C CA . LEU A 1 76 ? 8.516 14.750 -42.723 1.00 50.22 76 LEU A CA 1
ATOM 602 C C . LEU A 1 76 ? 8.515 15.057 -44.233 1.00 50.22 76 LEU A C 1
ATOM 604 O O . LEU A 1 76 ? 8.370 14.131 -45.028 1.00 50.22 76 LEU A O 1
ATOM 608 N N . GLY A 1 77 ? 8.754 16.310 -44.639 1.00 48.81 77 GLY A N 1
ATOM 609 C CA . GLY A 1 77 ? 8.973 16.685 -46.043 1.00 48.81 77 GLY A CA 1
ATOM 610 C C . GLY A 1 77 ? 10.356 16.297 -46.592 1.00 48.81 77 GLY A C 1
ATOM 611 O O . GLY A 1 77 ? 10.511 16.133 -47.798 1.00 48.81 77 GLY A O 1
ATOM 612 N N . TRP A 1 78 ? 11.348 16.096 -45.717 1.00 40.25 78 TRP A N 1
ATOM 613 C CA . TRP A 1 78 ? 12.722 15.686 -46.058 1.00 40.25 78 TRP A CA 1
ATOM 614 C C . TRP A 1 78 ? 12.991 14.189 -45.804 1.00 40.25 78 TRP A C 1
ATOM 616 O O . TRP A 1 78 ? 14.028 13.660 -46.210 1.00 40.25 78 TRP A O 1
ATOM 626 N N . LEU A 1 79 ? 12.051 13.481 -45.166 1.00 44.75 79 LEU A N 1
ATOM 627 C CA . LEU A 1 79 ? 12.156 12.075 -44.752 1.00 44.75 79 LEU A CA 1
ATOM 628 C C . LEU A 1 79 ? 11.890 11.067 -45.889 1.00 44.75 79 LEU A C 1
ATOM 630 O O . LEU A 1 79 ? 11.401 9.967 -45.640 1.00 44.75 79 LEU A O 1
ATOM 634 N N . MET A 1 80 ? 12.197 11.424 -47.138 1.00 46.91 80 MET A N 1
ATOM 635 C CA . MET A 1 80 ? 12.204 10.469 -48.256 1.00 46.91 80 MET A CA 1
ATOM 636 C C . MET A 1 80 ? 13.587 9.833 -48.496 1.00 46.91 80 MET A C 1
ATOM 638 O O . MET A 1 80 ? 13.687 8.930 -49.320 1.00 46.91 80 MET A O 1
ATOM 642 N N . ASP A 1 81 ? 14.634 10.224 -47.754 1.00 52.44 81 ASP A N 1
ATOM 643 C CA . ASP A 1 81 ? 15.966 9.598 -47.827 1.00 52.44 81 ASP A CA 1
ATOM 644 C C . ASP A 1 81 ? 16.395 8.984 -46.469 1.00 52.44 81 ASP A C 1
ATOM 646 O O . ASP A 1 81 ? 16.667 9.713 -45.510 1.00 52.44 81 ASP A O 1
ATOM 650 N N . PRO A 1 82 ? 16.508 7.645 -46.353 1.00 51.16 82 PRO A N 1
ATOM 651 C CA . PRO A 1 82 ? 17.003 6.950 -45.157 1.00 51.16 82 PRO A CA 1
ATOM 652 C C . PRO A 1 82 ? 18.399 7.399 -44.695 1.00 51.16 82 PRO A C 1
ATOM 654 O O . PRO A 1 82 ? 18.746 7.256 -43.519 1.00 51.16 82 PRO A O 1
ATOM 657 N N . THR A 1 83 ? 19.203 7.959 -45.599 1.00 57.78 83 THR A N 1
ATOM 658 C CA . THR A 1 83 ? 20.596 8.347 -45.348 1.00 57.78 83 THR A CA 1
ATOM 659 C C . THR A 1 83 ? 20.710 9.652 -44.551 1.00 57.78 83 THR A C 1
ATOM 661 O O . THR A 1 83 ? 21.672 9.845 -43.802 1.00 57.78 83 THR A O 1
ATOM 664 N N . SER A 1 84 ? 19.727 10.550 -44.663 1.00 54.44 84 SER A N 1
ATOM 665 C CA . SER A 1 84 ? 19.709 11.846 -43.968 1.00 54.44 84 SER A CA 1
ATOM 666 C C . SER A 1 84 ? 19.252 11.719 -42.506 1.00 54.44 84 SER A C 1
ATOM 668 O O . SER A 1 84 ? 19.834 12.348 -41.621 1.00 54.44 84 SER A O 1
ATOM 670 N N . SER A 1 85 ? 18.297 10.823 -42.225 1.00 48.69 85 SER A N 1
ATOM 671 C CA . SER A 1 85 ? 17.804 10.535 -40.869 1.00 48.69 85 SER A CA 1
ATOM 672 C C . SER A 1 85 ? 18.886 9.919 -39.972 1.00 48.69 85 SER A C 1
ATOM 674 O O . SER A 1 85 ? 19.050 10.324 -38.821 1.00 48.69 85 SER A O 1
ATOM 676 N N . VAL A 1 86 ? 19.694 8.997 -40.510 1.00 64.81 86 VAL A N 1
ATOM 677 C CA . VAL A 1 86 ? 20.829 8.408 -39.777 1.00 64.81 86 VAL A CA 1
ATOM 678 C C . VAL A 1 86 ? 21.875 9.471 -39.437 1.00 64.81 86 VAL A C 1
ATOM 680 O O . VAL A 1 86 ? 22.356 9.508 -38.307 1.00 64.81 86 VAL A O 1
ATOM 683 N N . LYS A 1 87 ? 22.181 10.383 -40.370 1.00 67.00 87 LYS A N 1
ATOM 684 C CA . LYS A 1 87 ? 23.127 11.488 -40.136 1.00 67.00 87 LYS A CA 1
ATOM 685 C C . LYS A 1 87 ? 22.618 12.482 -39.088 1.00 67.00 87 LYS A C 1
ATOM 687 O O . LYS A 1 87 ? 23.417 12.992 -38.307 1.00 67.00 87 LYS A O 1
ATOM 692 N N . PHE A 1 88 ? 21.311 12.742 -39.043 1.00 64.62 88 PHE A N 1
ATOM 693 C CA . PHE A 1 88 ? 20.700 13.587 -38.015 1.00 64.62 88 PHE A CA 1
ATOM 694 C C . PHE A 1 88 ? 20.819 12.955 -36.622 1.00 64.62 88 PHE A C 1
ATOM 696 O O . PHE A 1 88 ? 21.386 13.571 -35.724 1.00 64.62 88 PHE A O 1
ATOM 703 N N . TRP A 1 89 ? 20.386 11.701 -36.452 1.00 60.97 89 TRP A N 1
ATOM 704 C CA . TRP A 1 89 ? 20.492 11.011 -35.161 1.00 60.97 89 TRP A CA 1
ATOM 705 C C . TRP A 1 89 ? 21.941 10.762 -34.736 1.00 60.97 89 TRP A C 1
ATOM 707 O O . TRP A 1 89 ? 22.231 10.758 -33.544 1.00 60.97 89 TRP A O 1
ATOM 717 N N . GLN A 1 90 ? 22.872 10.614 -35.683 1.00 72.00 90 GLN A N 1
ATOM 718 C CA . GLN A 1 90 ? 24.305 10.593 -35.386 1.00 72.00 90 GLN A CA 1
ATOM 719 C C . GLN A 1 90 ? 24.807 11.933 -34.841 1.00 72.00 90 GLN A C 1
ATOM 721 O O . GLN A 1 90 ? 25.577 11.927 -33.884 1.00 72.00 90 GLN A O 1
ATOM 726 N N . ARG A 1 91 ? 24.368 13.068 -35.403 1.00 75.12 91 ARG A N 1
ATOM 727 C CA . ARG A 1 91 ? 24.709 14.403 -34.880 1.00 75.12 91 ARG A CA 1
ATOM 728 C C . ARG A 1 91 ? 24.097 14.643 -33.508 1.00 75.12 91 ARG A C 1
ATOM 730 O O . ARG A 1 91 ? 24.800 15.106 -32.620 1.00 75.12 91 ARG A O 1
ATOM 737 N N . GLU A 1 92 ? 22.837 14.270 -33.321 1.00 75.50 92 GLU A N 1
ATOM 738 C CA . GLU A 1 92 ? 22.156 14.415 -32.034 1.00 75.50 92 GLU A CA 1
ATOM 739 C C . GLU A 1 92 ? 22.817 13.539 -30.962 1.00 75.50 92 GLU A C 1
ATOM 741 O O . GLU A 1 92 ? 23.136 14.006 -29.873 1.00 75.50 92 GLU A O 1
ATOM 746 N N . ALA A 1 93 ? 23.132 12.281 -31.289 1.00 73.06 93 ALA A N 1
ATOM 747 C CA . ALA A 1 93 ? 23.855 11.388 -30.389 1.00 73.06 93 ALA A CA 1
ATOM 748 C C . ALA A 1 93 ? 25.282 11.878 -30.096 1.00 73.06 93 ALA A C 1
ATOM 750 O O . ALA A 1 93 ? 25.770 11.676 -28.987 1.00 73.06 93 ALA A O 1
ATOM 751 N N . ALA A 1 94 ? 25.961 12.504 -31.062 1.00 84.12 94 ALA A N 1
ATOM 752 C CA . ALA A 1 94 ? 27.269 13.116 -30.843 1.00 84.12 94 ALA A CA 1
ATOM 753 C C . ALA A 1 94 ? 27.167 14.331 -29.909 1.00 84.12 94 ALA A C 1
ATOM 755 O O . ALA A 1 94 ? 27.908 14.396 -28.934 1.00 84.12 94 ALA A O 1
ATOM 756 N N . SER A 1 95 ? 26.198 15.221 -30.138 1.00 87.56 95 SER A N 1
ATOM 757 C CA . SER A 1 95 ? 25.962 16.390 -29.286 1.00 87.56 95 SER A CA 1
ATOM 758 C C . SER A 1 95 ? 25.584 15.992 -27.857 1.00 87.56 95 SER A C 1
ATOM 760 O O . SER A 1 95 ? 26.134 16.524 -26.895 1.00 87.56 95 SER A O 1
ATOM 762 N N . LEU A 1 96 ? 24.715 14.991 -27.690 1.00 80.88 96 LEU A N 1
ATOM 763 C CA . LEU A 1 96 ? 24.351 14.470 -26.371 1.00 80.88 96 LEU A CA 1
ATOM 764 C C . LEU A 1 96 ? 25.535 13.799 -25.662 1.00 80.88 96 LEU A C 1
ATOM 766 O O . LEU A 1 96 ? 25.677 13.939 -24.449 1.00 80.88 96 LEU A O 1
ATOM 770 N N . ARG A 1 97 ? 26.403 13.089 -26.395 1.00 86.50 97 ARG A N 1
ATOM 771 C CA . ARG A 1 97 ? 27.637 12.519 -25.828 1.00 86.50 97 ARG A CA 1
ATOM 772 C C . ARG A 1 97 ? 28.608 13.602 -25.378 1.00 86.50 97 ARG A C 1
ATOM 774 O O . ARG A 1 97 ? 29.185 13.458 -24.309 1.00 86.50 97 ARG A O 1
ATOM 781 N N . GLU A 1 98 ? 28.749 14.675 -26.147 1.00 90.38 98 GLU A N 1
ATOM 782 C CA . GLU A 1 98 ? 29.591 15.819 -25.791 1.00 90.38 98 GLU A CA 1
ATOM 783 C C . GLU A 1 98 ? 29.063 16.532 -24.538 1.00 90.38 98 GLU A C 1
ATOM 785 O O . GLU A 1 98 ? 29.817 16.773 -23.598 1.00 90.38 98 GLU A O 1
ATOM 790 N N . GLN A 1 99 ? 27.749 16.772 -24.454 1.00 86.62 99 GLN A N 1
ATOM 791 C CA . GLN A 1 99 ? 27.122 17.329 -23.249 1.00 86.62 99 GLN A CA 1
ATOM 792 C C . GLN A 1 99 ? 27.312 16.423 -22.028 1.00 86.62 99 GLN A C 1
ATOM 794 O O . GLN A 1 99 ? 27.581 16.910 -20.930 1.00 86.62 99 GLN A O 1
ATOM 799 N N . LEU A 1 100 ? 27.193 15.104 -22.208 1.00 82.69 100 LEU A N 1
ATOM 800 C CA . LEU A 1 100 ? 27.401 14.130 -21.141 1.00 82.69 100 LEU A CA 1
ATOM 801 C C . LEU A 1 100 ? 28.861 14.111 -20.673 1.00 82.69 100 LEU A C 1
ATOM 803 O O . LEU A 1 100 ? 29.101 14.108 -19.469 1.00 82.69 100 LEU A O 1
ATOM 807 N N . GLN A 1 101 ? 29.821 14.156 -21.599 1.00 88.00 101 GLN A N 1
ATOM 808 C CA . GLN A 1 101 ? 31.243 14.262 -21.273 1.00 88.00 101 GLN A CA 1
ATOM 809 C C . GLN A 1 101 ? 31.549 15.563 -20.531 1.00 88.00 101 GLN A C 1
ATOM 811 O O . GLN A 1 101 ? 32.169 15.517 -19.475 1.00 88.00 101 GLN A O 1
ATOM 816 N N . HIS A 1 102 ? 31.039 16.701 -21.006 1.00 87.12 102 HIS A N 1
ATOM 817 C CA . HIS A 1 102 ? 31.207 17.991 -20.338 1.00 87.12 102 HIS A CA 1
ATOM 818 C C . HIS A 1 102 ? 30.608 17.995 -18.921 1.00 87.12 102 HIS A C 1
ATOM 820 O O . HIS A 1 102 ? 31.212 18.511 -17.983 1.00 87.12 102 HIS A O 1
ATOM 826 N N . LEU A 1 103 ? 29.426 17.398 -18.731 1.00 85.12 103 LEU A N 1
ATOM 827 C CA . LEU A 1 103 ? 28.807 17.264 -17.408 1.00 85.12 103 LEU A CA 1
ATOM 828 C C . LEU A 1 103 ? 29.602 16.336 -16.484 1.00 85.12 103 LEU A C 1
ATOM 830 O O . LEU A 1 103 ? 29.748 16.638 -15.301 1.00 85.12 103 LEU A O 1
ATOM 834 N N . GLN A 1 104 ? 30.110 15.218 -17.001 1.00 85.62 104 GLN A N 1
ATOM 835 C CA . GLN A 1 104 ? 30.950 14.293 -16.238 1.00 85.62 104 GLN A CA 1
ATOM 836 C C . GLN A 1 104 ? 32.271 14.941 -15.820 1.00 85.62 104 GLN A C 1
ATOM 838 O O . GLN A 1 104 ? 32.683 14.773 -14.675 1.00 85.62 104 GLN A O 1
ATOM 843 N N . GLU A 1 105 ? 32.893 15.692 -16.724 1.00 86.31 105 GLU A N 1
ATOM 844 C CA . GLU A 1 105 ? 34.120 16.448 -16.481 1.00 86.31 105 GLU A CA 1
ATOM 845 C C . GLU A 1 105 ? 33.893 17.543 -15.436 1.00 86.31 105 GLU A C 1
ATOM 847 O O . GLU A 1 105 ? 34.565 17.593 -14.410 1.00 86.31 105 GLU A O 1
ATOM 852 N N . SER A 1 106 ? 32.843 18.351 -15.610 1.00 83.69 106 SER A N 1
ATOM 853 C CA . SER A 1 106 ? 32.474 19.377 -14.634 1.00 83.69 106 SER A CA 1
ATOM 854 C C . SER A 1 106 ? 32.183 18.789 -13.249 1.00 83.69 106 SER A C 1
ATOM 856 O O . SER A 1 106 ? 32.479 19.438 -12.248 1.00 83.69 106 SER A O 1
ATOM 858 N N . ASN A 1 107 ? 31.604 17.587 -13.169 1.00 84.06 107 ASN A N 1
ATOM 859 C CA . ASN A 1 107 ? 31.343 16.917 -11.897 1.00 84.06 107 ASN A CA 1
ATOM 860 C C . ASN A 1 107 ? 32.641 16.425 -11.238 1.00 84.06 107 ASN A C 1
ATOM 862 O O . ASN A 1 107 ? 32.829 16.651 -10.047 1.00 84.06 107 ASN A O 1
ATOM 866 N N . ARG A 1 108 ? 33.566 15.828 -12.003 1.00 84.69 108 ARG A N 1
ATOM 867 C CA . ARG A 1 108 ? 34.901 15.448 -11.506 1.00 84.69 108 ARG A CA 1
ATOM 868 C C . ARG A 1 108 ? 35.665 16.651 -10.960 1.00 84.69 108 ARG A C 1
ATOM 870 O O . ARG A 1 108 ? 36.129 16.614 -9.823 1.00 84.69 108 ARG A O 1
ATOM 877 N N . GLN A 1 109 ? 35.672 17.756 -11.703 1.00 83.75 109 GLN A N 1
ATOM 878 C CA . GLN A 1 109 ? 36.305 19.003 -11.275 1.00 83.75 109 GLN A CA 1
ATOM 879 C C . GLN A 1 109 ? 35.663 19.566 -9.997 1.00 83.75 109 GLN A C 1
ATOM 881 O O . GLN A 1 109 ? 36.367 19.932 -9.060 1.00 83.75 109 GLN A O 1
ATOM 886 N N . LEU A 1 110 ? 34.327 19.573 -9.891 1.00 82.00 110 LEU A N 1
ATOM 887 C CA . LEU A 1 110 ? 33.626 19.974 -8.658 1.00 82.00 110 LEU A CA 1
ATOM 888 C C . LEU A 1 110 ? 33.941 19.066 -7.457 1.00 82.00 110 LEU A C 1
ATOM 890 O O . LEU A 1 110 ? 33.870 19.526 -6.318 1.00 82.00 110 LEU A O 1
ATOM 894 N N . MET A 1 111 ? 34.292 17.803 -7.705 1.00 83.06 111 MET A N 1
ATOM 895 C CA . MET A 1 111 ? 34.723 16.832 -6.694 1.00 83.06 111 MET A CA 1
ATOM 896 C C . MET A 1 111 ? 36.224 16.915 -6.368 1.00 83.06 111 MET A C 1
ATOM 898 O O . MET A 1 111 ? 36.681 16.238 -5.448 1.00 83.06 111 MET A O 1
ATOM 902 N N . GLY A 1 112 ? 36.975 17.777 -7.059 1.00 79.88 112 GLY A N 1
ATOM 903 C CA . GLY A 1 112 ? 38.406 17.993 -6.840 1.00 79.88 112 GLY A CA 1
ATOM 904 C C . GLY A 1 112 ? 39.326 17.046 -7.617 1.00 79.88 112 GLY A C 1
ATOM 905 O O . GLY A 1 112 ? 40.513 16.967 -7.308 1.00 79.88 112 GLY A O 1
ATOM 906 N N . GLU A 1 113 ? 38.797 16.327 -8.605 1.00 80.31 113 GLU A N 1
ATOM 907 C CA . GLU A 1 113 ? 39.540 15.405 -9.469 1.00 80.31 113 GLU A CA 1
ATOM 908 C C . GLU A 1 113 ? 39.994 16.114 -10.763 1.00 80.31 113 GLU A C 1
ATOM 910 O O . GLU A 1 113 ? 39.338 17.050 -11.215 1.00 80.31 113 GLU A O 1
ATOM 915 N N . GLU A 1 114 ? 41.123 15.682 -11.347 1.00 77.25 114 GLU A N 1
ATOM 916 C CA . GLU A 1 114 ? 41.625 16.128 -12.671 1.00 77.25 114 GLU A CA 1
ATOM 917 C C . GLU A 1 114 ? 41.742 17.667 -12.846 1.00 77.25 114 GLU A C 1
ATOM 919 O O . GLU A 1 114 ? 41.564 18.221 -13.925 1.00 77.25 114 GLU A O 1
ATOM 924 N N . LEU A 1 115 ? 42.108 18.390 -11.777 1.00 79.25 115 LEU A N 1
ATOM 925 C CA . LEU A 1 115 ? 42.219 19.863 -11.772 1.00 79.25 115 LEU A CA 1
ATOM 926 C C . LEU A 1 115 ? 43.470 20.429 -12.475 1.00 79.25 115 LEU A C 1
ATOM 928 O O . LEU A 1 115 ? 43.611 21.649 -12.570 1.00 79.25 115 LEU A O 1
ATOM 932 N N . SER A 1 116 ? 44.396 19.576 -12.923 1.00 76.69 116 SER A N 1
ATOM 933 C CA . SER A 1 116 ? 45.689 19.982 -13.501 1.00 76.69 116 SER A CA 1
ATOM 934 C C . SER A 1 116 ? 45.558 20.793 -14.788 1.00 76.69 116 SER A C 1
ATOM 936 O O . SER A 1 116 ? 46.443 21.588 -15.100 1.00 76.69 116 SER A O 1
ATOM 938 N N . ASP A 1 117 ? 44.449 20.612 -15.502 1.00 79.62 117 ASP A N 1
ATOM 939 C CA . ASP A 1 117 ? 44.247 21.152 -16.846 1.00 79.62 117 ASP A CA 1
ATOM 940 C C . ASP A 1 117 ? 43.467 22.483 -16.827 1.00 79.62 117 ASP A C 1
ATOM 942 O O . ASP A 1 117 ? 43.240 23.103 -17.868 1.00 79.62 117 ASP A O 1
ATOM 946 N N . LEU A 1 118 ? 43.074 22.957 -15.635 1.00 84.12 118 LEU A N 1
ATOM 947 C CA . LEU A 1 118 ? 42.355 24.215 -15.442 1.00 84.12 118 LEU A CA 1
ATOM 948 C C . LEU A 1 118 ? 43.311 25.393 -15.251 1.00 84.12 118 LEU A C 1
ATOM 950 O O . LEU A 1 118 ? 44.259 25.349 -14.467 1.00 84.12 118 LEU A O 1
ATOM 954 N N . ASN A 1 119 ? 43.014 26.512 -15.911 1.00 87.75 119 ASN A N 1
ATOM 955 C CA . ASN A 1 119 ? 43.733 27.759 -15.663 1.00 87.75 119 ASN A CA 1
ATOM 956 C C . ASN A 1 119 ? 43.230 28.468 -14.387 1.00 87.75 119 ASN A C 1
ATOM 958 O O . ASN A 1 119 ? 42.133 28.210 -13.888 1.00 87.75 119 ASN A O 1
ATOM 962 N N . MET A 1 120 ? 44.010 29.424 -13.873 1.00 86.00 120 MET A N 1
ATOM 963 C CA . MET A 1 120 ? 43.684 30.154 -12.635 1.00 86.00 120 MET A CA 1
ATOM 964 C C . MET A 1 120 ? 42.312 30.848 -12.651 1.00 86.00 120 MET A C 1
ATOM 966 O O . MET A 1 120 ? 41.671 30.962 -11.607 1.00 86.00 120 MET A O 1
ATOM 970 N N . ASN A 1 121 ? 41.840 31.304 -13.815 1.00 87.25 121 ASN A N 1
ATOM 971 C CA . ASN A 1 121 ? 40.528 31.941 -13.928 1.00 87.25 121 ASN A CA 1
ATOM 972 C C . ASN A 1 121 ? 39.395 30.911 -13.808 1.00 87.25 121 ASN A C 1
ATOM 974 O O . ASN A 1 121 ? 38.418 31.165 -13.106 1.00 87.25 121 ASN A O 1
ATOM 978 N N . GLN A 1 122 ? 39.548 29.741 -14.432 1.00 84.81 122 GLN A N 1
ATOM 979 C CA . GLN A 1 122 ? 38.603 28.626 -14.326 1.00 84.81 122 GLN A CA 1
ATOM 980 C C . GLN A 1 122 ? 38.569 28.051 -12.907 1.00 84.81 122 GLN A C 1
ATOM 982 O O . GLN A 1 122 ? 37.490 27.775 -12.386 1.00 84.81 122 GLN A O 1
ATOM 987 N N . LEU A 1 123 ? 39.726 27.947 -12.246 1.00 85.06 123 LEU A N 1
ATOM 988 C CA . LEU A 1 123 ? 39.810 27.490 -10.859 1.00 85.06 123 LEU A CA 1
ATOM 989 C C . LEU A 1 123 ? 39.093 28.457 -9.903 1.00 85.06 123 LEU A C 1
ATOM 991 O O . LEU A 1 123 ? 38.336 28.029 -9.034 1.00 85.06 123 LEU A O 1
ATOM 995 N N . LYS A 1 124 ? 39.246 29.769 -10.119 1.00 87.75 124 LYS A N 1
ATOM 996 C CA . LYS A 1 124 ? 38.528 30.805 -9.361 1.00 87.75 124 LYS A CA 1
ATOM 997 C C . LYS A 1 124 ? 37.016 30.769 -9.607 1.00 87.75 124 LYS A C 1
ATOM 999 O O . LYS A 1 124 ? 36.224 31.019 -8.701 1.00 87.75 124 LYS A O 1
ATOM 1004 N N . GLU A 1 125 ? 36.583 30.466 -10.828 1.00 88.56 125 GLU A N 1
ATOM 1005 C CA . GLU A 1 125 ? 35.160 30.293 -11.135 1.00 88.56 125 GLU A CA 1
ATOM 1006 C C . GLU A 1 125 ? 34.576 29.052 -10.442 1.00 88.56 125 GLU A C 1
ATOM 1008 O O . GLU A 1 125 ? 33.473 29.110 -9.892 1.00 88.56 125 GLU A O 1
ATOM 1013 N N . LEU A 1 126 ? 35.327 27.950 -10.425 1.00 88.25 126 LEU A N 1
ATOM 1014 C CA . LEU A 1 126 ? 34.964 26.722 -9.722 1.00 88.25 126 LEU A CA 1
ATOM 1015 C C . LEU A 1 126 ? 34.846 26.956 -8.208 1.00 88.25 126 LEU A C 1
ATOM 1017 O O . LEU A 1 126 ? 33.847 26.568 -7.602 1.00 88.25 126 LEU A O 1
ATOM 1021 N N . GLU A 1 127 ? 35.811 27.664 -7.620 1.00 88.12 127 GLU A N 1
ATOM 1022 C CA . GLU A 1 127 ? 35.788 28.082 -6.215 1.00 88.12 127 GLU A CA 1
ATOM 1023 C C . GLU A 1 127 ? 34.540 28.920 -5.900 1.00 88.12 127 GLU A C 1
ATOM 1025 O O . GLU A 1 127 ? 33.795 28.599 -4.974 1.00 88.12 127 GLU A O 1
ATOM 1030 N N . ASN A 1 128 ? 34.231 29.926 -6.725 1.00 90.69 128 ASN A N 1
ATOM 1031 C CA . ASN A 1 128 ? 33.031 30.751 -6.560 1.00 90.69 128 ASN A CA 1
ATOM 1032 C C . ASN A 1 128 ? 31.733 29.930 -6.651 1.00 90.69 128 ASN A C 1
ATOM 1034 O O . ASN A 1 128 ? 30.786 30.174 -5.893 1.00 90.69 128 ASN A O 1
ATOM 1038 N N . LYS A 1 129 ? 31.665 28.945 -7.559 1.00 88.56 129 LYS A N 1
ATOM 1039 C CA . LYS A 1 129 ? 30.512 28.035 -7.690 1.00 88.56 129 LYS A CA 1
ATOM 1040 C C . LYS A 1 129 ? 30.342 27.176 -6.439 1.00 88.56 129 LYS A C 1
ATOM 1042 O O . LYS A 1 129 ? 29.230 27.093 -5.912 1.00 88.56 129 LYS A O 1
ATOM 1047 N N . LEU A 1 130 ? 31.428 26.595 -5.928 1.00 89.75 130 LEU A N 1
ATOM 1048 C CA . LEU A 1 130 ? 31.419 25.806 -4.694 1.00 89.75 130 LEU A CA 1
ATOM 1049 C C . LEU A 1 130 ? 31.044 26.661 -3.481 1.00 89.75 130 LEU A C 1
ATOM 1051 O O . LEU A 1 130 ? 30.199 26.256 -2.683 1.00 89.75 130 LEU A O 1
ATOM 1055 N N . GLN A 1 131 ? 31.587 27.872 -3.374 1.00 91.56 131 GLN A N 1
ATOM 1056 C CA . GLN A 1 131 ? 31.288 28.803 -2.288 1.00 91.56 131 GLN A CA 1
ATOM 1057 C C . GLN A 1 131 ? 29.822 29.259 -2.313 1.00 91.56 131 GLN A C 1
ATOM 1059 O O . GLN A 1 131 ? 29.158 29.292 -1.274 1.00 91.56 131 GLN A O 1
ATOM 1064 N N . THR A 1 132 ? 29.278 29.535 -3.501 1.00 91.00 132 THR A N 1
ATOM 1065 C CA . THR A 1 132 ? 27.854 29.858 -3.680 1.00 91.00 132 THR A CA 1
ATOM 1066 C C . THR A 1 132 ? 26.969 28.667 -3.302 1.00 91.00 132 THR A C 1
ATOM 1068 O O . THR A 1 132 ? 25.981 28.827 -2.582 1.00 91.00 132 THR A O 1
ATOM 1071 N N . GLY A 1 133 ? 27.335 27.455 -3.734 1.00 90.00 133 GLY A N 1
ATOM 1072 C CA . GLY A 1 133 ? 26.644 26.220 -3.361 1.00 90.00 133 GLY A CA 1
ATOM 1073 C C . GLY A 1 133 ? 26.646 25.981 -1.850 1.00 90.00 133 GLY A C 1
ATOM 1074 O O . GLY A 1 133 ? 25.596 25.707 -1.266 1.00 90.00 133 GLY A O 1
ATOM 1075 N N . LEU A 1 134 ? 27.798 26.158 -1.201 1.00 91.94 134 LEU A N 1
ATOM 1076 C CA . LEU A 1 134 ? 27.958 26.024 0.245 1.00 91.94 134 LEU A CA 1
ATOM 1077 C C . LEU A 1 134 ? 27.096 27.037 1.009 1.00 91.94 134 LEU A C 1
ATOM 1079 O O . LEU A 1 134 ? 26.381 26.648 1.933 1.00 91.94 134 LEU A O 1
ATOM 1083 N N . SER A 1 135 ? 27.110 28.305 0.588 1.00 93.19 135 SER A N 1
ATOM 1084 C CA . SER A 1 135 ? 26.281 29.369 1.168 1.00 93.19 135 SER A CA 1
ATOM 1085 C C . SER A 1 135 ? 24.787 29.037 1.069 1.00 93.19 135 SER A C 1
ATOM 1087 O O . SER A 1 135 ? 24.061 29.084 2.063 1.00 93.19 135 SER A O 1
ATOM 1089 N N . ASN A 1 136 ? 24.326 28.569 -0.095 1.00 89.94 136 ASN A N 1
ATOM 1090 C CA . ASN A 1 136 ? 22.936 28.147 -0.285 1.00 89.94 136 ASN A CA 1
ATOM 1091 C C . ASN A 1 136 ? 22.550 26.964 0.618 1.00 89.94 136 ASN A C 1
ATOM 1093 O O . ASN A 1 136 ? 21.446 26.933 1.170 1.00 89.94 136 ASN A O 1
ATOM 1097 N N . ILE A 1 137 ? 23.451 25.990 0.792 1.00 90.62 137 ILE A N 1
ATOM 1098 C CA . ILE A 1 137 ? 23.241 24.857 1.702 1.00 90.62 137 ILE A CA 1
ATOM 1099 C C . ILE A 1 137 ? 23.147 25.343 3.152 1.00 90.62 137 ILE A C 1
ATOM 1101 O O . ILE A 1 137 ? 22.262 24.887 3.877 1.00 90.62 137 ILE A O 1
ATOM 1105 N N . GLN A 1 138 ? 24.020 26.260 3.576 1.00 91.94 138 GLN A N 1
ATOM 1106 C CA . GLN A 1 138 ? 23.999 26.842 4.921 1.00 91.94 138 GLN A CA 1
ATOM 1107 C C . GLN A 1 138 ? 22.692 27.593 5.183 1.00 91.94 138 GLN A C 1
ATOM 1109 O O . GLN A 1 138 ? 21.990 27.255 6.131 1.00 91.94 138 GLN A O 1
ATOM 1114 N N . ILE A 1 139 ? 22.289 28.500 4.286 1.00 92.38 139 ILE A N 1
ATOM 1115 C CA . ILE A 1 139 ? 21.020 29.240 4.391 1.00 92.38 139 ILE A CA 1
ATOM 1116 C C . ILE A 1 139 ? 19.837 28.276 4.531 1.00 92.38 139 ILE A C 1
ATOM 1118 O O . ILE A 1 139 ? 18.952 28.475 5.365 1.00 92.38 139 ILE A O 1
ATOM 1122 N N . LYS A 1 140 ? 19.817 27.200 3.735 1.00 90.00 140 LYS A N 1
ATOM 1123 C CA . LYS A 1 140 ? 18.733 26.215 3.779 1.00 90.00 140 LYS A CA 1
ATOM 1124 C C . LYS A 1 140 ? 18.736 25.400 5.073 1.00 90.00 140 LYS A C 1
ATOM 1126 O O . LYS A 1 140 ? 17.665 25.182 5.637 1.00 90.00 140 LYS A O 1
ATOM 1131 N N . LYS A 1 141 ? 19.908 24.978 5.559 1.00 90.31 141 LYS A N 1
ATOM 1132 C CA . LYS A 1 141 ? 20.049 24.290 6.854 1.00 90.31 141 LYS A CA 1
ATOM 1133 C C . LYS A 1 141 ? 19.597 25.183 8.007 1.00 90.31 141 LYS A C 1
ATOM 1135 O O . LYS A 1 141 ? 18.817 24.734 8.842 1.00 90.31 141 LYS A O 1
ATOM 1140 N N . ASP A 1 142 ? 20.003 26.447 8.006 1.00 91.00 142 ASP A N 1
ATOM 1141 C CA . ASP A 1 142 ? 19.615 27.420 9.027 1.00 91.00 142 ASP A CA 1
ATOM 1142 C C . ASP A 1 142 ? 18.110 27.676 9.021 1.00 91.00 142 ASP A C 1
ATOM 1144 O O . ASP A 1 142 ? 17.487 27.773 10.079 1.00 91.00 142 ASP A O 1
ATOM 1148 N N . GLN A 1 143 ? 17.501 27.755 7.836 1.00 92.06 143 GLN A N 1
ATOM 1149 C CA . GLN A 1 143 ? 16.057 27.901 7.709 1.00 92.06 143 GLN A CA 1
ATOM 1150 C C . GLN A 1 143 ? 15.317 26.680 8.274 1.00 92.06 143 GLN A C 1
ATOM 1152 O O . GLN A 1 143 ? 14.387 26.846 9.061 1.00 92.06 143 GLN A O 1
ATOM 1157 N N . MET A 1 144 ? 15.765 25.465 7.944 1.00 89.25 144 MET A N 1
ATOM 1158 C CA . MET A 1 144 ? 15.181 24.231 8.482 1.00 89.25 144 MET A CA 1
ATOM 1159 C C . MET A 1 144 ? 15.290 24.160 10.010 1.00 89.25 144 MET A C 1
ATOM 1161 O O . MET A 1 144 ? 14.300 23.863 10.675 1.00 89.25 144 MET A O 1
ATOM 1165 N N . LEU A 1 145 ? 16.458 24.491 10.571 1.00 91.75 145 LEU A N 1
ATOM 1166 C CA . LEU A 1 145 ? 16.666 24.525 12.022 1.00 91.75 145 LEU A CA 1
ATOM 1167 C C . LEU A 1 145 ? 15.766 25.564 12.701 1.00 91.75 145 LEU A C 1
ATOM 1169 O O . LEU A 1 145 ? 15.160 25.279 13.732 1.00 91.75 145 LEU A O 1
ATOM 1173 N N . LYS A 1 146 ? 15.627 26.761 12.117 1.00 92.19 146 LYS A N 1
ATOM 1174 C CA . LYS A 1 146 ? 14.718 27.800 12.631 1.00 92.19 146 LYS A CA 1
ATOM 1175 C C . LYS A 1 146 ? 13.267 27.331 12.651 1.00 92.19 146 LYS A C 1
ATOM 1177 O O . LYS A 1 146 ? 12.553 27.617 13.613 1.00 92.19 146 LYS A O 1
ATOM 1182 N N . ASP A 1 147 ? 12.825 26.636 11.610 1.00 91.50 147 ASP A N 1
ATOM 1183 C CA . ASP A 1 147 ? 11.456 26.130 11.528 1.00 91.50 147 ASP A CA 1
ATOM 1184 C C . ASP A 1 147 ? 11.213 24.994 12.536 1.00 91.50 147 ASP A C 1
ATOM 1186 O O . ASP A 1 147 ? 10.170 24.968 13.194 1.00 91.50 147 ASP A O 1
ATOM 1190 N N . GLU A 1 148 ? 12.203 24.125 12.756 1.00 90.00 148 GLU A N 1
ATOM 1191 C CA . GLU A 1 148 ? 12.143 23.076 13.780 1.00 90.00 148 GLU A CA 1
ATOM 1192 C C . GLU A 1 148 ? 12.103 23.652 15.205 1.00 90.00 148 GLU A C 1
ATOM 1194 O O . GLU A 1 148 ? 11.271 23.235 16.016 1.00 90.00 148 GLU A O 1
ATOM 1199 N N . ILE A 1 149 ? 12.917 24.673 15.498 1.00 93.38 149 ILE A N 1
ATOM 1200 C CA . ILE A 1 149 ? 12.887 25.386 16.786 1.00 93.38 149 ILE A CA 1
ATOM 1201 C C . ILE A 1 149 ? 11.500 25.991 17.037 1.00 93.38 149 ILE A C 1
ATOM 1203 O O . ILE A 1 149 ? 10.951 25.830 18.129 1.00 93.38 149 ILE A O 1
ATOM 1207 N N . LYS A 1 150 ? 10.897 26.645 16.035 1.00 92.94 150 LYS A N 1
ATOM 1208 C CA . LYS A 1 150 ? 9.551 27.232 16.159 1.00 92.94 150 LYS A CA 1
ATOM 1209 C C . LYS A 1 150 ? 8.483 26.176 16.442 1.00 92.94 150 LYS A C 1
ATOM 1211 O O . LYS A 1 150 ? 7.626 26.382 17.303 1.00 92.94 150 LYS A O 1
ATOM 1216 N N . GLU A 1 151 ? 8.529 25.044 15.743 1.00 92.62 151 GLU A N 1
ATOM 1217 C CA . GLU A 1 151 ? 7.604 23.929 15.974 1.00 92.62 151 GLU A CA 1
ATOM 1218 C C . GLU A 1 151 ? 7.762 23.337 17.382 1.00 92.62 151 GLU A C 1
ATOM 1220 O O . GLU A 1 151 ? 6.767 23.103 18.075 1.00 92.62 151 GLU A O 1
ATOM 1225 N N . LEU A 1 152 ? 8.999 23.150 17.854 1.00 90.75 152 LEU A N 1
ATOM 1226 C CA . LEU A 1 152 ? 9.269 22.668 19.211 1.00 90.75 152 LEU A CA 1
ATOM 1227 C C . LEU A 1 152 ? 8.795 23.656 20.282 1.00 90.75 152 LEU A C 1
ATOM 1229 O O . LEU A 1 152 ? 8.163 23.239 21.252 1.00 90.75 152 LEU A O 1
ATOM 1233 N N . GLN A 1 153 ? 9.016 24.958 20.091 1.00 91.56 153 GLN A N 1
ATOM 1234 C CA . GLN A 1 153 ? 8.507 25.996 20.993 1.00 91.56 153 GLN A CA 1
ATOM 1235 C C . GLN A 1 153 ? 6.976 25.981 21.068 1.00 91.56 153 GLN A C 1
ATOM 1237 O O . GLN A 1 153 ? 6.406 26.030 22.159 1.00 91.56 153 GLN A O 1
ATOM 1242 N N . LYS A 1 154 ? 6.292 25.835 19.926 1.00 92.81 154 LYS A N 1
ATOM 1243 C CA . LYS A 1 154 ? 4.829 25.714 19.876 1.00 92.81 154 LYS A CA 1
ATOM 1244 C C . LYS A 1 154 ? 4.328 24.481 20.626 1.00 92.81 154 LYS A C 1
ATOM 1246 O O . LYS A 1 154 ? 3.377 24.587 21.399 1.00 92.81 154 LYS A O 1
ATOM 1251 N N . LYS A 1 155 ? 4.980 23.328 20.447 1.00 90.81 155 LYS A N 1
ATOM 1252 C CA . LYS A 1 155 ? 4.665 22.104 21.204 1.00 90.81 155 LYS A CA 1
ATOM 1253 C C . LYS A 1 155 ? 4.888 22.297 22.704 1.00 90.81 155 LYS A C 1
ATOM 1255 O O . LYS A 1 155 ? 4.031 21.899 23.488 1.00 90.81 155 LYS A O 1
ATOM 1260 N N . GLY A 1 156 ? 5.981 22.954 23.093 1.00 90.00 156 GLY A N 1
ATOM 1261 C CA . GLY A 1 156 ? 6.270 23.302 24.485 1.00 90.00 156 GLY A CA 1
ATOM 1262 C C . GLY A 1 156 ? 5.162 24.141 25.124 1.00 90.00 156 GLY A C 1
ATOM 1263 O O . GLY A 1 156 ? 4.689 23.795 26.204 1.00 90.00 156 GLY A O 1
ATOM 1264 N N . MET A 1 157 ? 4.677 25.177 24.429 1.00 91.94 157 MET A N 1
ATOM 1265 C CA . MET A 1 157 ? 3.561 26.007 24.907 1.00 91.94 157 MET A CA 1
ATOM 1266 C C . MET A 1 157 ? 2.269 25.202 25.097 1.00 91.94 157 MET A C 1
ATOM 1268 O O . MET A 1 157 ? 1.611 25.333 26.128 1.00 91.94 157 MET A O 1
ATOM 1272 N N . VAL A 1 158 ? 1.920 24.332 24.142 1.00 92.06 158 VAL A N 1
ATOM 1273 C CA . VAL A 1 158 ? 0.715 23.487 24.238 1.00 92.06 158 VAL A CA 1
ATOM 1274 C C . VAL A 1 158 ? 0.809 22.516 25.415 1.00 92.06 158 VAL A C 1
ATOM 1276 O O . VAL A 1 158 ? -0.151 22.378 26.172 1.00 92.06 158 VAL A O 1
ATOM 1279 N N . ILE A 1 159 ? 1.961 21.865 25.600 1.00 91.38 159 ILE A N 1
ATOM 1280 C CA . ILE A 1 159 ? 2.188 20.946 26.726 1.00 91.38 159 ILE A CA 1
ATOM 1281 C C . ILE A 1 159 ? 2.104 21.700 28.055 1.00 91.38 159 ILE A C 1
ATOM 1283 O O . ILE A 1 159 ? 1.473 21.218 28.994 1.00 91.38 159 ILE A O 1
ATOM 1287 N N . HIS A 1 160 ? 2.693 22.895 28.138 1.00 90.50 160 HIS A N 1
ATOM 1288 C CA . HIS A 1 160 ? 2.623 23.724 29.337 1.00 90.50 160 HIS A CA 1
ATOM 1289 C C . HIS A 1 160 ? 1.172 24.076 29.694 1.00 90.50 160 HIS A C 1
ATOM 1291 O O . HIS A 1 160 ? 0.746 23.842 30.823 1.00 90.50 160 HIS A O 1
ATOM 1297 N N . GLN A 1 161 ? 0.382 24.518 28.713 1.00 91.56 161 GLN A N 1
ATOM 1298 C CA . GLN A 1 161 ? -1.033 24.837 28.907 1.00 91.56 161 GLN A CA 1
ATOM 1299 C C . GLN A 1 161 ? -1.857 23.614 29.349 1.00 91.56 161 GLN A C 1
ATOM 1301 O O . GLN A 1 161 ? -2.682 23.706 30.259 1.00 91.56 161 GLN A O 1
ATOM 1306 N N . GLN A 1 162 ? -1.609 22.444 28.753 1.00 89.06 162 GLN A N 1
ATOM 1307 C CA . GLN A 1 162 ? -2.258 21.193 29.161 1.00 89.06 162 GLN A CA 1
ATOM 1308 C C . GLN A 1 162 ? -1.886 20.791 30.593 1.00 89.06 162 GLN A C 1
ATOM 1310 O O . GLN A 1 162 ? -2.753 20.346 31.348 1.00 89.06 162 GLN A O 1
ATOM 1315 N N . ASN A 1 163 ? -0.625 20.973 30.989 1.00 88.56 163 ASN A N 1
ATOM 1316 C CA . ASN A 1 163 ? -0.178 20.701 32.352 1.00 88.56 163 ASN A CA 1
ATOM 1317 C C . ASN A 1 163 ? -0.857 21.632 33.362 1.00 88.56 163 ASN A C 1
ATOM 1319 O O . ASN A 1 163 ? -1.329 21.159 34.396 1.00 88.56 163 ASN A O 1
ATOM 1323 N N . GLU A 1 164 ? -0.991 22.926 33.059 1.00 92.06 164 GLU A N 1
ATOM 1324 C CA . GLU A 1 164 ? -1.738 23.857 33.914 1.00 92.06 164 GLU A CA 1
ATOM 1325 C C . GLU A 1 164 ? -3.210 23.448 34.077 1.00 92.06 164 GLU A C 1
ATOM 1327 O O . GLU A 1 164 ? -3.752 23.475 35.186 1.00 92.06 164 GLU A O 1
ATOM 1332 N N . GLU A 1 165 ? -3.874 23.025 32.997 1.00 90.56 165 GLU A N 1
ATOM 1333 C CA . GLU A 1 165 ? -5.248 22.515 33.068 1.00 90.56 165 GLU A CA 1
ATOM 1334 C C . GLU A 1 165 ? -5.359 21.237 33.904 1.00 90.56 165 GLU A C 1
ATO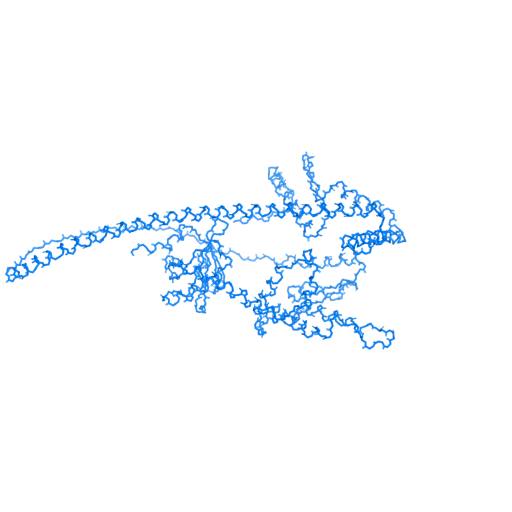M 1336 O O . GLU A 1 165 ? -6.314 21.074 34.671 1.00 90.56 165 GLU A O 1
ATOM 1341 N N . LEU A 1 166 ? -4.398 20.321 33.767 1.00 89.06 166 LEU A N 1
ATOM 1342 C CA . LEU A 1 166 ? -4.349 19.097 34.562 1.00 89.06 166 LEU A CA 1
ATOM 1343 C C . LEU A 1 166 ? -4.153 19.412 36.046 1.00 89.06 166 LEU A C 1
ATOM 1345 O O . LEU A 1 166 ? -4.880 18.858 36.870 1.00 89.06 166 LEU A O 1
ATOM 1349 N N . HIS A 1 167 ? -3.263 20.344 36.392 1.00 88.50 167 HIS A N 1
ATOM 1350 C CA . HIS A 1 167 ? -3.088 20.798 37.773 1.00 88.50 167 HIS A CA 1
ATOM 1351 C C . HIS A 1 167 ? -4.379 21.388 38.353 1.00 88.50 167 HIS A C 1
ATOM 1353 O O . HIS A 1 167 ? -4.780 21.013 39.457 1.00 88.50 167 HIS A O 1
ATOM 1359 N N . LYS A 1 168 ? -5.097 22.227 37.593 1.00 91.38 168 LYS A N 1
ATOM 1360 C CA . LYS A 1 168 ? -6.410 22.758 38.009 1.00 91.38 168 LYS A CA 1
ATOM 1361 C C . LYS A 1 168 ? -7.428 21.639 38.259 1.00 91.38 168 LYS A C 1
ATOM 1363 O O . LYS A 1 168 ? -8.128 21.660 39.270 1.00 91.38 168 LYS A O 1
ATOM 1368 N N . LYS A 1 169 ? -7.491 20.632 37.379 1.00 87.88 169 LYS A N 1
ATOM 1369 C CA . LYS A 1 169 ? -8.388 19.471 37.539 1.00 87.88 169 LYS A CA 1
ATOM 1370 C C . LYS A 1 169 ? -8.030 18.627 38.762 1.00 87.88 169 LYS A C 1
ATOM 1372 O O . LYS A 1 169 ? -8.935 18.200 39.475 1.00 87.88 169 LYS A O 1
ATOM 1377 N N . ILE A 1 170 ? -6.742 18.402 39.025 1.00 89.31 170 ILE A N 1
ATOM 1378 C CA . ILE A 1 170 ? -6.272 17.662 40.206 1.00 89.31 170 ILE A CA 1
ATOM 1379 C C . ILE A 1 170 ? -6.686 18.384 41.491 1.00 89.31 170 ILE A C 1
ATOM 1381 O O . ILE A 1 170 ? -7.225 17.741 42.393 1.00 89.31 170 ILE A O 1
ATOM 1385 N N . ASN A 1 171 ? -6.509 19.706 41.553 1.00 89.25 171 ASN A N 1
ATOM 1386 C CA . ASN A 1 171 ? -6.918 20.502 42.711 1.00 89.25 171 ASN A CA 1
ATOM 1387 C C . ASN A 1 171 ? -8.433 20.411 42.947 1.00 89.25 171 ASN A C 1
ATOM 1389 O O . ASN A 1 171 ? -8.862 20.120 44.061 1.00 89.25 171 ASN A O 1
ATOM 1393 N N . LEU A 1 172 ? -9.240 20.524 41.888 1.00 88.31 172 LEU A N 1
ATOM 1394 C CA . LEU A 1 172 ? -10.696 20.393 41.985 1.00 88.31 172 LEU A CA 1
ATOM 1395 C C . LEU A 1 172 ? -11.130 18.993 42.462 1.00 88.31 172 LEU A C 1
ATOM 1397 O O . LEU A 1 172 ? -12.046 18.848 43.271 1.00 88.31 172 LEU A O 1
ATOM 1401 N N . ILE A 1 173 ? -10.468 17.935 41.982 1.00 86.81 173 ILE A N 1
ATOM 1402 C CA . ILE A 1 173 ? -10.708 16.561 42.451 1.00 86.81 173 ILE A CA 1
ATOM 1403 C C . ILE A 1 173 ? -10.341 16.429 43.932 1.00 86.81 173 ILE A C 1
ATOM 1405 O O . ILE A 1 173 ? -11.061 15.770 44.685 1.00 86.81 173 ILE A O 1
ATOM 1409 N N . HIS A 1 174 ? -9.239 17.044 44.364 1.00 88.00 174 HIS A N 1
ATOM 1410 C CA . HIS A 1 174 ? -8.824 17.036 45.761 1.00 88.00 174 HIS A CA 1
ATOM 1411 C C . HIS A 1 174 ? -9.871 17.708 46.662 1.00 88.00 174 HIS A C 1
ATOM 1413 O O . HIS A 1 174 ? -10.299 17.103 47.647 1.00 88.00 174 HIS A O 1
ATOM 1419 N N . GLU A 1 175 ? -10.351 18.895 46.288 1.00 86.94 175 GLU A N 1
ATOM 1420 C CA . GLU A 1 175 ? -11.407 19.626 47.001 1.00 86.94 175 GLU A CA 1
ATOM 1421 C C . GLU A 1 175 ? -12.705 18.809 47.099 1.00 86.94 175 GLU A C 1
ATOM 1423 O O . GLU A 1 175 ? -13.221 18.584 48.199 1.00 86.94 175 GLU A O 1
ATOM 1428 N N . ASN A 1 176 ? -13.173 18.257 45.974 1.00 84.62 176 ASN A N 1
ATOM 1429 C CA . ASN A 1 176 ? -14.361 17.400 45.934 1.00 84.62 176 ASN A CA 1
ATOM 1430 C C . ASN A 1 176 ? -14.210 16.154 46.823 1.00 84.62 176 ASN A C 1
ATOM 1432 O O . ASN A 1 176 ? -15.141 15.762 47.529 1.00 84.62 176 ASN A O 1
ATOM 1436 N N . ASN A 1 177 ? -13.031 15.529 46.840 1.00 83.31 177 ASN A N 1
ATOM 1437 C CA . ASN A 1 177 ? -12.761 14.373 47.695 1.00 83.31 177 ASN A CA 1
ATOM 1438 C C . ASN A 1 177 ? -12.781 14.731 49.187 1.00 83.31 177 ASN A C 1
ATOM 1440 O O . ASN A 1 177 ? -13.256 13.935 50.004 1.00 83.31 177 ASN A O 1
ATOM 1444 N N . VAL A 1 178 ? -12.294 15.917 49.561 1.00 88.44 178 VAL A N 1
ATOM 1445 C CA . VAL A 1 178 ? -12.375 16.420 50.939 1.00 88.44 178 VAL A CA 1
ATOM 1446 C C . VAL A 1 178 ? -13.834 16.638 51.348 1.00 88.44 178 VAL A C 1
ATOM 1448 O O . VAL A 1 178 ? -14.230 16.211 52.437 1.00 88.44 178 VAL A O 1
ATOM 1451 N N . GLU A 1 179 ? -14.664 17.229 50.486 1.00 82.81 179 GLU A N 1
ATOM 1452 C CA . GLU A 1 179 ? -16.100 17.385 50.753 1.00 82.81 179 GLU A CA 1
ATOM 1453 C C . GLU A 1 179 ? -16.831 16.045 50.875 1.00 82.81 179 GLU A C 1
ATOM 1455 O O . GLU A 1 179 ? -17.587 15.830 51.829 1.00 82.81 179 GLU A O 1
ATOM 1460 N N . LEU A 1 180 ? -16.567 15.102 49.968 1.00 78.75 180 LEU A N 1
ATOM 1461 C CA . LEU A 1 180 ? -17.158 13.764 50.011 1.00 78.75 180 LEU A CA 1
ATOM 1462 C C . LEU A 1 180 ? -16.802 13.022 51.306 1.00 78.75 180 LEU A C 1
ATOM 1464 O O . LEU A 1 180 ? -17.665 12.359 51.888 1.00 78.75 180 LEU A O 1
ATOM 1468 N N . ARG A 1 181 ? -15.568 13.172 51.807 1.00 80.19 181 ARG A N 1
ATOM 1469 C CA . ARG A 1 181 ? -15.146 12.625 53.110 1.00 80.19 181 ARG A CA 1
ATOM 1470 C C . ARG A 1 181 ? -15.891 13.270 54.283 1.00 80.19 181 ARG A C 1
ATOM 1472 O O . ARG A 1 181 ? -16.289 12.570 55.213 1.00 80.19 181 ARG A O 1
ATOM 1479 N N . LYS A 1 182 ? -16.142 14.583 54.241 1.00 83.62 182 LYS A N 1
ATOM 1480 C CA . LYS A 1 182 ? -16.962 15.271 55.257 1.00 83.62 182 LYS A CA 1
ATOM 1481 C C . LYS A 1 182 ? -18.414 14.775 55.232 1.00 83.62 182 LYS A C 1
ATOM 1483 O O . LYS A 1 182 ? -18.999 14.500 56.283 1.00 83.62 182 LYS A O 1
ATOM 1488 N N . LEU A 1 183 ? -18.996 14.610 54.042 1.00 79.69 183 LEU A N 1
ATOM 1489 C CA . LEU A 1 183 ? -20.365 14.114 53.862 1.00 79.69 183 LEU A CA 1
ATOM 1490 C C . LEU A 1 183 ? -20.522 12.653 54.297 1.00 79.69 183 LEU A C 1
ATOM 1492 O O . LEU A 1 183 ? -21.522 12.307 54.935 1.00 79.69 183 LEU A O 1
ATOM 1496 N N . SER A 1 184 ? -19.543 11.796 54.000 1.00 75.50 184 SER A N 1
ATOM 1497 C CA . SER A 1 184 ? -19.558 10.396 54.427 1.00 75.50 184 SER A CA 1
ATOM 1498 C C . SER A 1 184 ? -19.449 10.273 55.949 1.00 75.50 184 SER A C 1
ATOM 1500 O O . SER A 1 184 ? -20.251 9.557 56.550 1.00 75.50 184 SER A O 1
ATOM 1502 N N . ALA A 1 185 ? -18.578 11.054 56.599 1.00 79.06 185 ALA A N 1
ATOM 1503 C CA . ALA A 1 185 ? -18.488 11.120 58.060 1.00 79.06 185 ALA A CA 1
ATOM 1504 C C . ALA A 1 185 ? -19.816 11.566 58.706 1.00 79.06 185 ALA A C 1
ATOM 1506 O O . ALA A 1 185 ? -20.278 10.964 59.681 1.00 79.06 185 ALA A O 1
ATOM 1507 N N . LYS A 1 186 ? -20.489 12.566 58.117 1.00 76.38 186 LYS A N 1
ATOM 1508 C CA . LYS A 1 186 ? -21.806 13.049 58.571 1.00 76.38 186 LYS A CA 1
ATOM 1509 C C . LYS A 1 186 ? -22.915 12.002 58.387 1.00 76.38 186 LYS A C 1
ATOM 1511 O O . LYS A 1 186 ? -23.781 11.859 59.248 1.00 76.38 186 LYS A O 1
ATOM 1516 N N . ARG A 1 187 ? -22.886 11.217 57.304 1.00 72.44 187 ARG A N 1
ATOM 1517 C CA . ARG A 1 187 ? -23.818 10.090 57.099 1.00 72.44 187 ARG A CA 1
ATOM 1518 C C . ARG A 1 187 ? -23.566 8.946 58.078 1.00 72.44 187 ARG A C 1
ATOM 1520 O O . ARG A 1 187 ? -24.525 8.359 58.579 1.00 72.44 187 ARG A O 1
ATOM 1527 N N . ILE A 1 188 ? -22.307 8.646 58.398 1.00 75.06 188 ILE A N 1
ATOM 1528 C CA . ILE A 1 188 ? -21.952 7.611 59.378 1.00 75.06 188 ILE A CA 1
ATOM 1529 C C . ILE A 1 188 ? -22.482 7.993 60.767 1.00 75.06 188 ILE A C 1
ATOM 1531 O O . ILE A 1 188 ? -23.161 7.177 61.396 1.00 75.06 188 ILE A O 1
ATOM 1535 N N . SER A 1 189 ? -22.295 9.240 61.213 1.00 72.06 189 SER A N 1
ATOM 1536 C CA . SER A 1 189 ? -22.808 9.709 62.511 1.00 72.06 189 SER A CA 1
ATOM 1537 C C . SER A 1 189 ? -24.345 9.726 62.583 1.00 72.06 189 SER A C 1
ATOM 1539 O O . SER A 1 189 ? -24.935 9.305 63.587 1.00 72.06 189 SER A O 1
ATOM 1541 N N . GLN A 1 190 ? -25.022 10.106 61.495 1.00 67.94 190 GLN A N 1
ATOM 1542 C CA . GLN A 1 190 ? -26.482 10.013 61.382 1.00 67.94 190 GLN A CA 1
ATOM 1543 C C . GLN A 1 190 ? -26.970 8.556 61.397 1.00 67.94 190 GLN A C 1
ATOM 1545 O O . GLN A 1 190 ? -27.909 8.228 62.124 1.00 67.94 190 GLN A O 1
ATOM 1550 N N . SER A 1 191 ? -26.308 7.649 60.675 1.00 63.81 191 SER A N 1
ATOM 1551 C CA . SER A 1 191 ? -26.667 6.225 60.643 1.00 63.81 191 SER A CA 1
ATOM 1552 C C . SER A 1 191 ? -26.462 5.527 61.996 1.00 63.81 191 SER A C 1
ATOM 1554 O O . SER A 1 191 ? -27.287 4.704 62.395 1.00 63.81 191 SER A O 1
ATOM 1556 N N . ALA A 1 192 ? -25.429 5.903 62.759 1.00 66.25 192 ALA A N 1
ATOM 1557 C CA . ALA A 1 192 ? -25.206 5.426 64.124 1.00 66.25 192 ALA A CA 1
ATOM 1558 C C . ALA A 1 192 ? -26.318 5.897 65.080 1.00 66.25 192 ALA A C 1
ATOM 1560 O O . ALA A 1 192 ? -26.799 5.131 65.921 1.00 66.25 192 ALA A O 1
ATOM 1561 N N . SER A 1 193 ? -26.793 7.132 64.895 1.00 62.12 193 SER A N 1
ATOM 1562 C CA . SER A 1 193 ? -27.918 7.708 65.641 1.00 62.12 193 SER A CA 1
ATOM 1563 C C . SER A 1 193 ? -29.248 7.013 65.307 1.00 62.12 193 SER A C 1
ATOM 1565 O O . SER A 1 193 ? -30.043 6.716 66.204 1.00 62.12 193 SER A O 1
ATOM 1567 N N . VAL A 1 194 ? -29.468 6.669 64.033 1.00 60.56 194 VAL A N 1
ATOM 1568 C CA . VAL A 1 194 ? -30.638 5.903 63.567 1.00 60.56 194 VAL A CA 1
ATOM 1569 C C . VAL A 1 194 ? -30.593 4.455 64.061 1.00 60.56 194 VAL A C 1
ATOM 1571 O O . VAL A 1 194 ? -31.605 3.966 64.558 1.00 60.56 194 VAL A O 1
ATOM 1574 N N . LYS A 1 195 ? -29.433 3.782 64.038 1.00 60.09 195 LYS A N 1
ATOM 1575 C CA . LYS A 1 195 ? -29.265 2.429 64.605 1.00 60.09 195 LYS A CA 1
ATOM 1576 C C . LYS A 1 195 ? -29.517 2.404 66.118 1.00 60.09 195 LYS A C 1
ATOM 1578 O O . LYS A 1 195 ? -30.176 1.484 66.599 1.00 60.09 195 LYS A O 1
ATOM 1583 N N . LYS A 1 196 ? -29.090 3.431 66.873 1.00 58.97 196 LYS A N 1
ATOM 1584 C CA . LYS A 1 196 ? -29.445 3.594 68.302 1.00 58.97 196 LYS A CA 1
ATOM 1585 C C . LYS A 1 196 ? -30.958 3.780 68.503 1.00 58.97 196 LYS A C 1
ATOM 1587 O O . LYS A 1 196 ? -31.529 3.146 69.393 1.00 58.97 196 LYS A O 1
ATOM 1592 N N . LYS A 1 197 ? -31.628 4.577 67.659 1.00 56.84 197 LYS A N 1
ATOM 1593 C CA . LYS A 1 197 ? -33.097 4.743 67.686 1.00 56.84 197 LYS A CA 1
ATOM 1594 C C . LYS A 1 197 ? -33.844 3.456 67.304 1.00 56.84 197 LYS A C 1
ATOM 1596 O O . LYS A 1 197 ? -34.803 3.118 67.993 1.00 56.84 197 LYS A O 1
ATOM 1601 N N . GLN A 1 198 ? -33.373 2.696 66.308 1.00 54.56 198 GLN A N 1
ATOM 1602 C CA . GLN A 1 198 ? -33.930 1.396 65.895 1.00 54.56 198 GLN A CA 1
ATOM 1603 C C . GLN A 1 198 ? -33.732 0.293 66.947 1.00 54.56 198 GLN A C 1
ATOM 1605 O O . GLN A 1 198 ? -34.633 -0.517 67.151 1.00 54.56 198 GLN A O 1
ATOM 1610 N N . LYS A 1 199 ? -32.614 0.285 67.691 1.00 56.12 199 LYS A N 1
ATOM 1611 C CA . LYS A 1 199 ? -32.418 -0.619 68.845 1.00 56.12 199 LYS A CA 1
ATOM 1612 C C . LYS A 1 199 ? -33.387 -0.291 69.996 1.00 56.12 199 LYS A C 1
ATOM 1614 O O . LYS A 1 199 ? -33.913 -1.206 70.625 1.00 56.12 199 LYS A O 1
ATOM 1619 N N . LYS A 1 200 ? -33.699 0.997 70.216 1.00 52.88 200 LYS A N 1
ATOM 1620 C CA . LYS A 1 200 ? -34.748 1.449 71.157 1.00 52.88 200 LYS A CA 1
ATOM 1621 C C . LYS A 1 200 ? -36.174 1.117 70.683 1.00 52.88 200 LYS A C 1
ATOM 1623 O O . LYS A 1 200 ? -37.022 0.838 71.522 1.00 52.88 200 LYS A O 1
ATOM 1628 N N . THR A 1 201 ? -36.445 1.097 69.373 1.00 50.38 201 THR A N 1
ATOM 1629 C CA . THR A 1 201 ? -37.773 0.740 68.822 1.00 50.38 201 THR A CA 1
ATOM 1630 C C . THR A 1 201 ? -37.988 -0.766 68.655 1.00 50.38 201 THR A C 1
ATOM 1632 O O . THR A 1 201 ? -39.113 -1.217 68.837 1.00 50.38 201 THR A O 1
ATOM 1635 N N . LYS A 1 202 ? -36.943 -1.580 68.431 1.00 46.59 202 LYS A N 1
ATOM 1636 C CA . LYS A 1 202 ? -37.050 -3.055 68.487 1.00 46.59 202 LYS A CA 1
ATOM 1637 C C . LYS A 1 202 ? -37.335 -3.582 69.899 1.00 46.59 202 LYS A C 1
ATOM 1639 O O . LYS A 1 202 ? -38.029 -4.579 70.025 1.00 46.59 202 LYS A O 1
ATOM 1644 N N . ARG A 1 203 ? -36.911 -2.876 70.957 1.00 49.00 203 ARG A N 1
ATOM 1645 C CA . ARG A 1 203 ? -37.349 -3.155 72.343 1.00 49.00 203 ARG A CA 1
ATOM 1646 C C . ARG A 1 203 ? -38.793 -2.723 72.646 1.00 49.00 203 ARG A C 1
ATOM 1648 O O . ARG A 1 203 ? -39.319 -3.107 73.680 1.00 49.00 203 ARG A O 1
ATOM 1655 N N . ARG A 1 204 ? -39.439 -1.946 71.766 1.00 46.75 204 ARG A N 1
ATOM 1656 C CA . ARG A 1 204 ? -40.825 -1.466 71.928 1.00 46.75 204 ARG A CA 1
ATOM 1657 C C . ARG A 1 204 ? -41.837 -2.111 70.969 1.00 46.75 204 ARG A C 1
ATOM 1659 O O . ARG A 1 204 ? -43.017 -1.840 71.106 1.00 46.75 204 ARG A O 1
ATOM 1666 N N . ARG A 1 205 ? -41.412 -2.980 70.042 1.00 43.38 205 ARG A N 1
ATOM 1667 C CA . ARG A 1 205 ? -42.290 -3.717 69.102 1.00 43.38 205 ARG A CA 1
ATOM 1668 C C . ARG A 1 205 ? -42.380 -5.222 69.407 1.00 43.38 205 ARG A C 1
ATOM 1670 O O . ARG A 1 205 ? -42.394 -6.041 68.498 1.00 43.38 205 ARG A O 1
ATOM 1677 N N . ALA A 1 206 ? -42.428 -5.565 70.694 1.00 44.72 206 ALA A N 1
ATOM 1678 C CA . ALA A 1 206 ? -42.981 -6.831 71.195 1.00 44.72 206 ALA A CA 1
ATOM 1679 C C . ALA A 1 206 ? -44.342 -6.610 71.891 1.00 44.72 206 ALA A C 1
ATOM 1681 O O . ALA A 1 206 ? -44.805 -7.458 72.645 1.00 44.72 206 ALA A O 1
ATOM 1682 N N . LYS A 1 207 ? -44.969 -5.452 71.660 1.00 45.34 207 LYS A N 1
ATOM 1683 C CA . LYS A 1 207 ? -46.348 -5.168 72.030 1.00 45.34 207 LYS A CA 1
ATOM 1684 C C . LYS A 1 207 ? -47.021 -4.421 70.885 1.00 45.34 207 LYS A C 1
ATOM 1686 O O . LYS A 1 207 ? -46.438 -3.506 70.306 1.00 45.34 207 LYS A O 1
ATOM 1691 N N . ASP A 1 208 ? -48.229 -4.890 70.629 1.00 36.09 208 ASP A N 1
ATOM 1692 C CA . ASP A 1 208 ? -49.316 -4.292 69.870 1.00 36.09 208 ASP A CA 1
ATOM 1693 C C . ASP A 1 208 ? -49.257 -4.403 68.346 1.00 36.09 208 ASP A C 1
ATOM 1695 O O . ASP A 1 208 ? -48.279 -4.085 67.664 1.00 36.0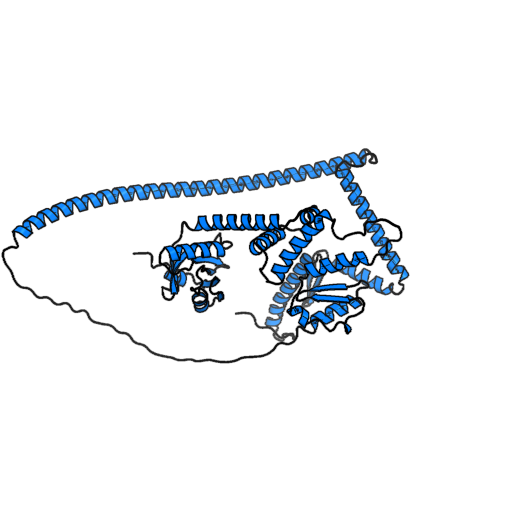9 208 ASP A O 1
ATOM 1699 N N . GLY A 1 209 ? -50.358 -4.953 67.839 1.00 32.38 209 GLY A N 1
ATOM 1700 C CA . GLY A 1 209 ? -50.557 -5.343 66.464 1.00 32.38 209 GLY A CA 1
ATOM 1701 C C . GLY A 1 209 ? -51.523 -4.448 65.696 1.00 32.38 209 GLY A C 1
ATOM 1702 O O . GLY A 1 209 ? -52.023 -3.443 66.185 1.00 32.38 209 GLY A O 1
ATOM 1703 N N . ALA A 1 210 ? -51.782 -4.955 64.493 1.00 33.22 210 ALA A N 1
ATOM 1704 C CA . ALA A 1 210 ? -52.938 -4.777 63.623 1.00 33.22 210 ALA A CA 1
ATOM 1705 C C . ALA A 1 210 ? -53.211 -3.432 62.907 1.00 33.22 210 ALA A C 1
ATOM 1707 O O . ALA A 1 210 ? -53.340 -2.364 63.491 1.00 33.22 210 ALA A O 1
ATOM 1708 N N . CYS A 1 211 ? -53.509 -3.641 61.615 1.00 28.67 211 CYS A N 1
ATOM 1709 C CA . CYS A 1 211 ? -54.458 -2.943 60.742 1.00 28.67 211 CYS A CA 1
ATOM 1710 C C . CYS A 1 211 ? -53.958 -1.779 59.863 1.00 28.67 211 CYS A C 1
ATOM 1712 O O . CYS A 1 211 ? -53.274 -0.869 60.316 1.00 28.67 211 CYS A O 1
ATOM 1714 N N . GLY A 1 212 ? -54.379 -1.797 58.587 1.00 28.95 212 GLY A N 1
ATOM 1715 C CA . GLY A 1 212 ? -54.414 -0.601 57.736 1.00 28.95 212 GLY A CA 1
ATOM 1716 C C . GLY A 1 212 ? -54.035 -0.791 56.265 1.00 28.95 212 GLY A C 1
ATOM 1717 O O . GLY A 1 212 ? -52.887 -0.622 55.882 1.00 28.95 212 GLY A O 1
ATOM 1718 N N . VAL A 1 213 ? -55.039 -1.087 55.443 1.00 32.38 213 VAL A N 1
ATOM 1719 C CA . VAL A 1 213 ? -55.076 -1.143 53.968 1.00 32.38 213 VAL A CA 1
ATOM 1720 C C . VAL A 1 213 ? -54.702 0.198 53.305 1.00 32.38 213 VAL A C 1
ATOM 1722 O O . VAL A 1 213 ? -55.187 1.225 53.759 1.00 32.38 213 VAL A O 1
ATOM 1725 N N . ALA A 1 214 ? -53.993 0.199 52.158 1.00 31.80 214 ALA A N 1
ATOM 1726 C CA . ALA A 1 214 ? -54.286 1.119 51.038 1.00 31.80 214 ALA A CA 1
ATOM 1727 C C . ALA A 1 214 ? -53.558 0.786 49.715 1.00 31.80 214 ALA A C 1
ATOM 1729 O O . ALA A 1 214 ? -52.343 0.843 49.561 1.00 31.80 214 ALA A O 1
ATOM 1730 N N . ARG A 1 215 ? -54.414 0.513 48.735 1.00 32.00 215 ARG A N 1
ATOM 1731 C CA . ARG A 1 215 ? -54.293 0.381 47.278 1.00 32.00 215 ARG A CA 1
ATOM 1732 C C . ARG A 1 215 ? -53.666 1.622 46.605 1.00 32.00 215 ARG A C 1
ATOM 1734 O O . ARG A 1 215 ? -54.104 2.730 46.888 1.00 32.00 215 ARG A O 1
ATOM 1741 N N . LYS A 1 216 ? -52.828 1.445 45.572 1.00 32.16 216 LYS A N 1
ATOM 1742 C CA . LYS A 1 216 ? -52.807 2.334 44.385 1.00 32.16 216 LYS A CA 1
ATOM 1743 C C . LYS A 1 216 ? -52.409 1.560 43.122 1.00 32.16 216 LYS A C 1
ATOM 1745 O O . LYS A 1 216 ? -51.281 1.113 42.963 1.00 32.16 216 LYS A O 1
ATOM 1750 N N . LYS A 1 217 ? -53.397 1.392 42.236 1.00 31.02 217 LYS A N 1
ATOM 1751 C CA . LYS A 1 217 ? -53.261 0.966 40.837 1.00 31.02 217 LYS A CA 1
ATOM 1752 C C . LYS A 1 217 ? -52.954 2.201 39.981 1.00 31.02 217 LYS A C 1
ATOM 1754 O O . LYS A 1 217 ? -53.605 3.224 40.167 1.00 31.02 217 LYS A O 1
ATOM 1759 N N . GLY A 1 218 ? -52.072 2.065 38.994 1.00 30.06 218 GLY A N 1
ATOM 1760 C CA . GLY A 1 218 ? -51.913 2.994 37.871 1.00 30.06 218 GLY A CA 1
ATOM 1761 C C . GLY A 1 218 ? -51.837 2.204 36.563 1.00 30.06 218 GLY A C 1
ATOM 1762 O O . GLY A 1 218 ? -51.016 1.305 36.432 1.00 30.06 218 GLY A O 1
ATOM 1763 N N . LYS A 1 219 ? -52.764 2.481 35.641 1.00 29.25 219 LYS A N 1
ATOM 1764 C CA . LYS A 1 219 ? -53.034 1.784 34.370 1.00 29.25 219 LYS A CA 1
ATOM 1765 C C . LYS A 1 219 ? -52.550 2.631 33.179 1.00 29.25 219 LYS A C 1
ATOM 1767 O O . LYS A 1 219 ? -52.766 3.833 33.208 1.00 29.25 219 LYS A O 1
ATOM 1772 N N . ARG A 1 220 ? -52.184 1.932 32.085 1.00 27.53 220 ARG A N 1
ATOM 1773 C CA . ARG A 1 220 ? -52.326 2.284 30.640 1.00 27.53 220 ARG A CA 1
ATOM 1774 C C . ARG A 1 220 ? -51.441 3.437 30.108 1.00 27.53 220 ARG A C 1
ATOM 1776 O O . ARG A 1 220 ? -51.310 4.466 30.738 1.00 27.53 220 ARG A O 1
ATOM 1783 N N . ARG A 1 221 ? -50.836 3.325 28.916 1.00 28.92 221 ARG A N 1
ATOM 1784 C CA . ARG A 1 221 ? -51.497 3.189 27.599 1.00 28.92 221 ARG A CA 1
ATOM 1785 C C . ARG A 1 221 ? -50.691 2.370 26.575 1.00 28.92 221 ARG A C 1
ATOM 1787 O O . ARG A 1 221 ? -49.485 2.519 26.452 1.00 28.92 221 ARG A O 1
ATOM 1794 N N . LYS A 1 222 ? -51.433 1.567 25.801 1.00 27.91 222 LYS A N 1
ATOM 1795 C CA . LYS A 1 222 ? -51.086 1.075 24.460 1.00 27.91 222 LYS A CA 1
ATOM 1796 C C . LYS A 1 222 ? -51.352 2.195 23.444 1.00 27.91 222 LYS A C 1
ATOM 1798 O O . LYS A 1 222 ? -52.361 2.885 23.578 1.00 27.91 222 LYS A O 1
ATOM 1803 N N . GLY A 1 223 ? -50.513 2.297 22.421 1.00 27.36 223 GLY A N 1
ATOM 1804 C CA . GLY A 1 223 ? -50.788 2.998 21.169 1.00 27.36 223 GLY A CA 1
ATOM 1805 C C . GLY A 1 223 ? -50.334 2.108 20.016 1.00 27.36 223 GLY A C 1
ATOM 1806 O O . GLY A 1 223 ? -49.187 1.677 19.993 1.00 27.36 223 GLY A O 1
ATOM 1807 N N . ALA A 1 224 ? -51.262 1.774 19.125 1.00 26.56 224 ALA A N 1
ATOM 1808 C CA . ALA A 1 224 ? -51.032 1.056 17.880 1.00 26.56 224 ALA A CA 1
ATOM 1809 C C . ALA A 1 224 ? -51.050 2.058 16.718 1.00 26.56 224 ALA A C 1
ATOM 1811 O O . ALA A 1 224 ? -51.839 2.998 16.765 1.00 26.56 224 ALA A O 1
ATOM 1812 N N . CYS A 1 225 ? -50.273 1.817 15.659 1.00 25.16 225 CYS A N 1
ATOM 1813 C CA . CYS A 1 225 ? -50.703 2.130 14.294 1.00 25.16 225 CYS A CA 1
ATOM 1814 C C . CYS A 1 225 ? -49.953 1.251 13.278 1.00 25.16 225 CYS A C 1
ATOM 1816 O O . CYS A 1 225 ? -48.761 0.990 13.426 1.00 25.16 225 CYS A O 1
ATOM 1818 N N . ARG A 1 226 ? -50.709 0.746 12.300 1.00 24.89 226 ARG A N 1
ATOM 1819 C CA . ARG A 1 226 ? -50.331 -0.142 11.187 1.00 24.89 226 ARG A CA 1
ATOM 1820 C C . ARG A 1 226 ? -50.060 0.674 9.910 1.00 24.89 226 ARG A C 1
ATOM 1822 O O . ARG A 1 226 ? -50.444 1.837 9.849 1.00 24.89 226 ARG A O 1
ATOM 1829 N N . SER A 1 227 ? -49.594 -0.046 8.877 1.00 25.11 227 SER A N 1
ATOM 1830 C CA . SER A 1 227 ? -49.550 0.253 7.421 1.00 25.11 227 SER A CA 1
ATOM 1831 C C . SER A 1 227 ? -48.207 0.814 6.918 1.00 25.11 227 SER A C 1
ATOM 1833 O O . SER A 1 227 ? -47.581 1.590 7.622 1.00 25.11 227 SER A O 1
ATOM 1835 N N . SER A 1 228 ? -47.654 0.454 5.754 1.00 25.30 228 SER A N 1
ATOM 1836 C CA . SER A 1 228 ? -48.005 -0.513 4.699 1.00 25.30 228 SER A CA 1
ATOM 1837 C C . SER A 1 228 ? -46.757 -0.852 3.862 1.00 25.30 228 SER A C 1
ATOM 1839 O O . SER A 1 228 ? -45.940 0.023 3.597 1.00 25.30 228 SER A O 1
ATOM 1841 N N . VAL A 1 229 ? -46.684 -2.106 3.412 1.00 24.45 229 VAL A N 1
ATOM 1842 C CA . VAL A 1 229 ? -46.262 -2.625 2.091 1.00 24.45 229 VAL A CA 1
ATOM 1843 C C . VAL A 1 229 ? -45.612 -1.642 1.097 1.00 24.45 229 VAL A C 1
ATOM 1845 O O . VAL A 1 229 ? -46.258 -0.686 0.668 1.00 24.45 229 VAL A O 1
ATOM 1848 N N . ARG A 1 230 ? -44.413 -1.992 0.598 1.00 26.52 230 ARG A N 1
ATOM 1849 C CA . ARG A 1 230 ? -44.148 -2.141 -0.848 1.00 26.52 230 ARG A CA 1
ATOM 1850 C C . ARG A 1 230 ? -42.872 -2.944 -1.135 1.00 26.52 230 ARG A C 1
ATOM 1852 O O . ARG A 1 230 ? -41.775 -2.614 -0.701 1.00 26.52 230 ARG A O 1
ATOM 1859 N N . GLU A 1 231 ? -43.118 -4.012 -1.871 1.00 25.31 231 GLU A N 1
ATOM 1860 C CA . GLU A 1 231 ? -42.250 -4.915 -2.618 1.00 25.31 231 GLU A CA 1
ATOM 1861 C C . GLU A 1 231 ? -41.577 -4.179 -3.788 1.00 25.31 231 GLU A C 1
ATOM 1863 O O . GLU A 1 231 ? -42.194 -3.276 -4.347 1.00 25.31 231 GLU A O 1
ATOM 1868 N N . TRP A 1 232 ? -40.349 -4.554 -4.163 1.00 22.52 232 TRP A N 1
ATOM 1869 C CA . TRP A 1 232 ? -39.840 -4.463 -5.541 1.00 22.52 232 TRP A CA 1
ATOM 1870 C C . TRP A 1 232 ? -38.617 -5.378 -5.673 1.00 22.52 232 TRP A C 1
ATOM 1872 O O . TRP A 1 232 ? -37.570 -5.155 -5.064 1.00 22.52 232 TRP A O 1
ATOM 1882 N N . GLU A 1 233 ? -38.789 -6.435 -6.455 1.00 23.48 233 GLU A N 1
ATOM 1883 C CA . GLU A 1 233 ? -37.782 -7.424 -6.809 1.00 23.48 233 GLU A CA 1
ATOM 1884 C C . GLU A 1 233 ? -37.498 -7.322 -8.319 1.00 23.48 233 GLU A C 1
ATOM 1886 O O . GLU A 1 233 ? -38.388 -6.976 -9.093 1.00 23.48 233 GLU A O 1
ATOM 1891 N N . LYS A 1 234 ? -36.277 -7.724 -8.708 1.00 24.58 234 LYS A N 1
ATOM 1892 C CA . LYS A 1 234 ? -35.775 -8.016 -10.072 1.00 24.58 234 LYS A CA 1
ATOM 1893 C C . LYS A 1 234 ? -35.384 -6.816 -10.954 1.00 24.58 234 LYS A C 1
ATOM 1895 O O . LYS A 1 234 ? -36.216 -6.058 -11.424 1.00 24.58 234 LYS A O 1
ATOM 1900 N N . ASN A 1 235 ? -34.113 -6.762 -11.368 1.00 23.92 235 ASN A N 1
ATOM 1901 C CA . ASN A 1 235 ? -33.713 -7.531 -12.549 1.00 23.92 235 ASN A CA 1
ATOM 1902 C C . ASN A 1 235 ? -32.192 -7.645 -12.743 1.00 23.92 235 ASN A C 1
ATOM 1904 O O . ASN A 1 235 ? -31.393 -6.863 -12.236 1.00 23.92 235 ASN A O 1
ATOM 1908 N N . LYS A 1 236 ? -31.853 -8.708 -13.468 1.00 26.66 236 LYS A N 1
ATOM 1909 C CA . LYS A 1 236 ? -30.551 -9.309 -13.759 1.00 26.66 236 LYS A CA 1
ATOM 1910 C C . LYS A 1 236 ? -30.052 -8.851 -15.148 1.00 26.66 236 LYS A C 1
ATOM 1912 O O . LYS A 1 236 ? -30.871 -8.525 -15.998 1.00 26.66 236 LYS A O 1
ATOM 1917 N N . MET A 1 237 ? -28.750 -9.055 -15.384 1.00 21.91 237 MET A N 1
ATOM 1918 C CA . MET A 1 237 ? -28.085 -9.308 -16.684 1.00 21.91 237 MET A CA 1
ATOM 1919 C C . MET A 1 237 ? -27.744 -8.141 -17.628 1.00 21.91 237 MET A C 1
ATOM 1921 O O . MET A 1 237 ? -28.369 -7.089 -17.594 1.00 21.91 237 MET A O 1
ATOM 1925 N N . TRP A 1 238 ? -26.753 -8.454 -18.484 1.00 23.38 238 TRP A N 1
ATOM 1926 C CA . TRP A 1 238 ? -26.121 -7.718 -19.597 1.00 23.38 238 TRP A CA 1
ATOM 1927 C C . TRP A 1 238 ? -24.890 -6.876 -19.197 1.00 23.38 238 TRP A C 1
ATOM 1929 O O . TRP A 1 238 ? -24.967 -6.047 -18.301 1.00 23.38 238 TRP A O 1
ATOM 1939 N N . GLU A 1 239 ? -23.698 -7.006 -19.787 1.00 27.91 239 GLU A N 1
ATOM 1940 C CA . GLU A 1 239 ? -23.140 -7.944 -20.769 1.00 27.91 239 GLU A CA 1
ATOM 1941 C C . GLU A 1 239 ? -21.607 -7.736 -20.752 1.00 27.91 239 GLU A C 1
ATOM 1943 O O . GLU A 1 239 ? -21.136 -6.607 -20.610 1.00 27.91 239 GLU A O 1
ATOM 1948 N N . LYS A 1 240 ? -20.825 -8.819 -20.825 1.00 32.25 240 LYS A N 1
ATOM 1949 C CA . LYS A 1 240 ? -19.374 -8.787 -21.067 1.00 32.25 240 LYS A CA 1
ATOM 1950 C C . LYS A 1 240 ? -19.161 -8.644 -22.574 1.00 32.25 240 LYS A C 1
ATOM 1952 O O . LYS A 1 240 ? -19.549 -9.563 -23.285 1.00 32.25 240 LYS A O 1
ATOM 1957 N N . ARG A 1 241 ? -18.586 -7.524 -23.004 1.00 30.25 241 ARG A N 1
ATOM 1958 C CA . ARG A 1 241 ? -18.022 -7.172 -24.328 1.00 30.25 241 ARG A CA 1
ATOM 1959 C C . ARG A 1 241 ? -17.665 -5.676 -24.175 1.00 30.25 241 ARG A C 1
ATOM 1961 O O . ARG A 1 241 ? -18.506 -4.933 -23.685 1.00 30.25 241 ARG A O 1
ATOM 1968 N N . ASP A 1 242 ? -16.448 -5.150 -24.299 1.00 36.56 242 ASP A N 1
ATOM 1969 C CA . ASP A 1 242 ? -15.323 -5.432 -25.185 1.00 36.56 242 ASP A CA 1
ATOM 1970 C C . ASP A 1 242 ? -14.003 -5.013 -24.486 1.00 36.56 242 ASP A C 1
ATOM 1972 O O . ASP A 1 242 ? -13.675 -3.829 -24.423 1.00 36.56 242 ASP A O 1
ATOM 1976 N N . GLU A 1 243 ? -13.248 -5.959 -23.921 1.00 41.31 243 GLU A N 1
ATOM 1977 C CA . GLU A 1 243 ? -11.823 -5.751 -23.565 1.00 41.31 243 GLU A CA 1
ATOM 1978 C C . GLU A 1 243 ? -10.891 -6.458 -24.573 1.00 41.31 243 GLU A C 1
ATOM 1980 O O . GLU A 1 243 ? -9.712 -6.130 -24.660 1.00 41.31 243 GLU A O 1
ATOM 1985 N N . GLU A 1 244 ? -11.433 -7.358 -25.406 1.00 43.31 244 GLU A N 1
ATOM 1986 C CA . GLU A 1 244 ? -10.689 -8.178 -26.376 1.00 43.31 244 GLU A CA 1
ATOM 1987 C C . GLU A 1 244 ? -10.040 -7.372 -27.518 1.00 43.31 244 GLU A C 1
ATOM 1989 O O . GLU A 1 244 ? -9.007 -7.790 -28.032 1.00 43.31 244 GLU A O 1
ATOM 1994 N N . CYS A 1 245 ? -10.579 -6.206 -27.900 1.00 44.62 245 CYS A N 1
ATOM 1995 C CA . CYS A 1 245 ? -10.067 -5.459 -29.060 1.00 44.62 245 CYS A CA 1
ATOM 1996 C C . CYS A 1 245 ? -8.901 -4.503 -28.749 1.00 44.62 245 CYS A C 1
ATOM 1998 O O . CYS A 1 245 ? -8.127 -4.192 -29.645 1.00 44.62 245 CYS A O 1
ATOM 2000 N N . VAL A 1 246 ? -8.737 -4.040 -27.504 1.00 50.69 246 VAL A N 1
ATOM 2001 C CA . VAL A 1 246 ? -7.837 -2.902 -27.207 1.00 50.69 246 VAL A CA 1
ATOM 2002 C C . VAL A 1 246 ? -6.378 -3.331 -27.004 1.00 50.69 246 VAL A C 1
ATOM 2004 O O . VAL A 1 246 ? -5.459 -2.622 -27.415 1.00 50.69 246 VAL A O 1
ATOM 2007 N N . GLU A 1 247 ? -6.136 -4.486 -26.377 1.00 52.19 247 GLU A N 1
ATOM 2008 C CA . GLU A 1 247 ? -4.771 -4.936 -26.052 1.00 52.19 247 GLU A CA 1
ATOM 2009 C C . GLU A 1 247 ? -4.024 -5.488 -27.275 1.00 52.19 247 GLU A C 1
ATOM 2011 O O . GLU A 1 247 ? -2.831 -5.222 -27.442 1.00 52.19 247 GLU A O 1
ATOM 2016 N N . ALA A 1 248 ? -4.722 -6.203 -28.164 1.00 56.84 248 ALA A N 1
ATOM 2017 C CA . ALA A 1 248 ? -4.138 -6.697 -29.407 1.00 56.84 248 ALA A CA 1
ATOM 2018 C C . ALA A 1 248 ? -3.767 -5.533 -30.342 1.00 56.84 248 ALA A C 1
ATOM 2020 O O . ALA A 1 248 ? -2.639 -5.476 -30.830 1.00 56.84 248 ALA A O 1
ATOM 2021 N N . GLU A 1 249 ? -4.673 -4.568 -30.528 1.00 63.56 249 GLU A N 1
ATOM 2022 C CA . GLU A 1 249 ? -4.468 -3.401 -31.397 1.00 63.56 249 GLU A CA 1
ATOM 2023 C C . GLU A 1 249 ? -3.257 -2.559 -30.957 1.00 63.56 249 GLU A C 1
ATOM 2025 O O . GLU A 1 249 ? -2.427 -2.186 -31.787 1.00 63.56 249 GLU A O 1
ATOM 2030 N N . PHE A 1 250 ? -3.064 -2.375 -29.643 1.00 71.50 250 PHE A N 1
ATOM 2031 C CA . PHE A 1 250 ? -1.888 -1.690 -29.098 1.00 71.50 250 PHE A CA 1
ATOM 2032 C C . PHE A 1 250 ? -0.564 -2.383 -29.457 1.00 71.50 250 PHE A C 1
ATOM 2034 O O . PHE A 1 250 ? 0.398 -1.716 -29.844 1.00 71.50 250 PHE A O 1
ATOM 2041 N N . LEU A 1 251 ? -0.494 -3.713 -29.340 1.00 68.75 251 LEU A N 1
ATOM 2042 C CA . LEU A 1 251 ? 0.723 -4.467 -29.653 1.00 68.75 251 LEU A CA 1
ATOM 2043 C C . LEU A 1 251 ? 1.053 -4.408 -31.150 1.00 68.75 251 LEU A C 1
ATOM 2045 O O . LEU A 1 251 ? 2.214 -4.197 -31.507 1.00 68.75 251 LEU A O 1
ATOM 2049 N N . PHE A 1 252 ? 0.046 -4.522 -32.020 1.00 71.06 252 PHE A N 1
ATOM 2050 C CA . PHE A 1 252 ? 0.227 -4.379 -33.468 1.00 71.06 252 PHE A CA 1
ATOM 2051 C C . PHE A 1 252 ? 0.701 -2.979 -33.861 1.00 71.06 252 PHE A C 1
ATOM 2053 O O . PHE A 1 252 ? 1.640 -2.844 -34.650 1.00 71.06 252 PHE A O 1
ATOM 2060 N N . ASP A 1 253 ? 0.106 -1.940 -33.283 1.00 73.38 253 ASP A N 1
ATOM 2061 C CA . ASP A 1 253 ? 0.518 -0.560 -33.528 1.00 73.38 253 ASP A CA 1
ATOM 2062 C C . ASP A 1 253 ? 1.942 -0.287 -33.040 1.00 73.38 253 ASP A C 1
ATOM 2064 O O . ASP A 1 253 ? 2.712 0.401 -33.718 1.00 73.38 253 ASP A O 1
ATOM 2068 N N . LEU A 1 254 ? 2.314 -0.844 -31.885 1.00 73.56 254 LEU A N 1
ATOM 2069 C CA . LEU A 1 254 ? 3.662 -0.719 -31.339 1.00 73.56 254 LEU A CA 1
ATOM 2070 C C . LEU A 1 254 ? 4.692 -1.432 -32.223 1.00 73.56 254 LEU A C 1
ATOM 2072 O O . LEU A 1 254 ? 5.759 -0.878 -32.482 1.00 73.56 254 LEU A O 1
ATOM 2076 N N . SER A 1 255 ? 4.361 -2.619 -32.738 1.00 74.88 255 SER A N 1
ATOM 2077 C CA . SER A 1 255 ? 5.212 -3.359 -33.677 1.00 74.88 255 SER A CA 1
ATOM 2078 C C . SER A 1 255 ? 5.424 -2.612 -34.989 1.00 74.88 255 SER A C 1
ATOM 2080 O O . SER A 1 255 ? 6.556 -2.545 -35.461 1.00 74.88 255 SER A O 1
ATOM 2082 N N . ARG A 1 256 ? 4.381 -1.994 -35.554 1.00 76.81 256 ARG A N 1
ATOM 2083 C CA . ARG A 1 256 ? 4.500 -1.208 -36.796 1.00 76.81 256 ARG A CA 1
ATOM 2084 C C . ARG A 1 256 ? 5.370 0.035 -36.628 1.00 76.81 256 ARG A C 1
ATOM 2086 O O . ARG A 1 256 ? 6.024 0.461 -37.576 1.00 76.81 256 ARG A O 1
ATOM 2093 N N . LYS A 1 257 ? 5.367 0.628 -35.434 1.00 78.00 257 LYS A N 1
ATOM 2094 C CA . LYS A 1 257 ? 6.111 1.857 -35.121 1.00 78.00 257 LYS A CA 1
ATOM 2095 C C . LYS A 1 257 ? 7.540 1.598 -34.638 1.00 78.00 257 LYS A C 1
ATOM 2097 O O . LYS A 1 257 ? 8.327 2.539 -34.580 1.00 78.00 257 LYS A O 1
ATOM 2102 N N . SER A 1 258 ? 7.886 0.356 -34.292 1.00 72.69 258 SER A N 1
ATOM 2103 C CA . SER A 1 258 ? 9.165 0.008 -33.671 1.00 72.69 258 SER A CA 1
ATOM 2104 C C . SER A 1 258 ? 9.961 -0.993 -34.502 1.00 72.69 258 SER A C 1
ATOM 2106 O O . SER A 1 258 ? 9.487 -2.076 -34.831 1.00 72.69 258 SER A O 1
ATOM 2108 N N . LYS A 1 259 ? 11.235 -0.673 -34.759 1.00 76.12 259 LYS A N 1
ATOM 2109 C CA . LYS A 1 259 ? 12.209 -1.638 -35.300 1.00 76.12 259 LYS A CA 1
ATOM 2110 C C . LYS A 1 259 ? 12.758 -2.591 -34.227 1.00 76.12 259 LYS A C 1
ATOM 2112 O O . LYS A 1 259 ? 13.508 -3.505 -34.553 1.00 76.12 259 LYS A O 1
ATOM 2117 N N . CYS A 1 260 ? 12.427 -2.375 -32.952 1.00 79.31 260 CYS A N 1
ATOM 2118 C CA . CYS A 1 260 ? 12.929 -3.181 -31.842 1.00 79.31 260 CYS A CA 1
ATOM 2119 C C . CYS A 1 260 ? 12.103 -4.457 -31.654 1.00 79.31 260 CYS A C 1
ATOM 2121 O O . CYS A 1 260 ? 10.891 -4.465 -31.871 1.00 79.31 260 CYS A O 1
ATOM 2123 N N . LYS A 1 261 ? 12.753 -5.513 -31.154 1.00 84.12 261 LYS A N 1
ATOM 2124 C CA . LYS A 1 261 ? 12.059 -6.707 -30.668 1.00 84.12 261 LYS A CA 1
ATOM 2125 C C . LYS A 1 261 ? 11.341 -6.383 -29.355 1.00 84.12 261 LYS A C 1
ATOM 2127 O O . LYS A 1 261 ? 11.974 -5.975 -28.384 1.00 84.12 261 LYS A O 1
ATOM 2132 N N . ILE A 1 262 ? 10.031 -6.577 -29.330 1.00 84.12 262 ILE A N 1
ATOM 2133 C CA . ILE A 1 262 ? 9.160 -6.370 -28.175 1.00 84.12 262 ILE A CA 1
ATOM 2134 C C . ILE A 1 262 ? 8.967 -7.718 -27.490 1.00 84.12 262 ILE A C 1
ATOM 2136 O O . ILE A 1 262 ? 8.529 -8.681 -28.118 1.00 84.12 262 ILE A O 1
ATOM 2140 N N . ILE A 1 263 ? 9.296 -7.792 -26.202 1.00 87.25 263 ILE A N 1
ATOM 2141 C CA . ILE A 1 263 ? 9.158 -9.017 -25.414 1.00 87.25 263 ILE A CA 1
ATOM 2142 C C . ILE A 1 263 ? 8.322 -8.717 -24.172 1.00 87.25 263 ILE A C 1
ATOM 2144 O O . ILE A 1 263 ? 8.704 -7.880 -23.357 1.00 87.25 263 ILE A O 1
ATOM 2148 N N . GLY A 1 264 ? 7.183 -9.392 -24.034 1.00 88.00 264 GLY A N 1
ATOM 2149 C CA . GLY A 1 264 ? 6.282 -9.266 -22.890 1.00 88.00 264 GLY A CA 1
ATOM 2150 C C . GLY A 1 264 ? 6.278 -10.524 -22.027 1.00 88.00 264 GLY A C 1
ATOM 2151 O O . GLY A 1 264 ? 6.343 -11.631 -22.555 1.00 88.00 264 GLY A O 1
ATOM 2152 N N . PHE A 1 265 ? 6.161 -10.356 -20.708 1.00 90.81 265 PHE A N 1
ATOM 2153 C CA . PHE A 1 265 ? 6.019 -11.454 -19.748 1.00 90.81 265 PHE A CA 1
ATOM 2154 C C . PHE A 1 265 ? 4.847 -11.183 -18.801 1.00 90.81 265 PHE A C 1
ATOM 2156 O O . PHE A 1 265 ? 4.818 -10.148 -18.136 1.00 90.81 265 PHE A O 1
ATOM 2163 N N . ASP A 1 266 ? 3.909 -12.119 -18.675 1.00 89.38 266 ASP A N 1
ATOM 2164 C CA . ASP A 1 266 ? 2.834 -12.053 -17.674 1.00 89.38 266 ASP A CA 1
ATOM 2165 C C . ASP A 1 266 ? 2.569 -13.448 -17.081 1.00 89.38 266 ASP A C 1
ATOM 2167 O O . ASP A 1 266 ? 2.993 -14.466 -17.621 1.00 89.38 266 ASP A O 1
ATOM 2171 N N . HIS A 1 267 ? 1.872 -13.503 -15.955 1.00 90.31 267 HIS A N 1
ATOM 2172 C CA . HIS A 1 267 ? 1.455 -14.749 -15.305 1.00 90.31 267 HIS A CA 1
ATOM 2173 C C . HIS A 1 267 ? -0.032 -14.745 -14.928 1.00 90.31 267 HIS A C 1
ATOM 2175 O O . HIS A 1 267 ? -0.558 -15.685 -14.328 1.00 90.31 267 HIS A O 1
ATOM 2181 N N . ARG A 1 268 ? -0.755 -13.670 -15.261 1.00 84.12 268 ARG A N 1
ATOM 2182 C CA . ARG A 1 268 ? -2.158 -13.512 -14.889 1.00 84.12 268 ARG A CA 1
ATOM 2183 C C . ARG A 1 268 ? -3.069 -14.262 -15.850 1.00 84.12 268 ARG A C 1
ATOM 2185 O O . ARG A 1 268 ? -3.086 -14.026 -17.055 1.00 84.12 268 ARG A O 1
ATOM 2192 N N . LYS A 1 269 ? -3.967 -15.067 -15.276 1.00 82.31 269 LYS A N 1
ATOM 2193 C CA . LYS A 1 269 ? -5.045 -15.751 -16.012 1.00 82.31 269 LYS A CA 1
ATOM 2194 C C . LYS A 1 269 ? -5.969 -14.790 -16.762 1.00 82.31 269 LYS A C 1
ATOM 2196 O O . LYS A 1 269 ? -6.555 -15.180 -17.766 1.00 82.31 269 LYS A O 1
ATOM 2201 N N . SER A 1 270 ? -6.130 -13.558 -16.269 1.00 80.31 270 SER A N 1
ATOM 2202 C CA . SER A 1 270 ? -6.861 -12.522 -17.000 1.00 80.31 270 SER A CA 1
ATOM 2203 C C . SER A 1 270 ? -6.160 -12.202 -18.313 1.00 80.31 270 SER A C 1
ATOM 2205 O O . SER A 1 270 ? -6.816 -12.228 -19.335 1.00 80.31 270 SER A O 1
ATOM 2207 N N . VAL A 1 271 ? -4.844 -12.003 -18.307 1.00 77.94 271 VAL A N 1
ATOM 2208 C CA . VAL A 1 271 ? -4.065 -11.636 -19.498 1.00 77.94 271 VAL A CA 1
ATOM 2209 C C . VAL A 1 271 ? -3.988 -12.795 -20.493 1.00 77.94 271 VAL A C 1
ATOM 2211 O O . VAL A 1 271 ? -4.208 -12.591 -21.678 1.00 77.94 271 VAL A O 1
ATOM 2214 N N . PHE A 1 272 ? -3.813 -14.034 -20.014 1.00 76.62 272 PHE A N 1
ATOM 2215 C CA . PHE A 1 272 ? -3.794 -15.228 -20.876 1.00 76.62 272 PHE A CA 1
ATOM 2216 C C . PHE A 1 272 ? -5.030 -15.350 -21.783 1.00 76.62 272 PHE A C 1
ATOM 2218 O O . PHE A 1 272 ? -4.931 -15.826 -22.906 1.00 76.62 272 PHE A O 1
ATOM 2225 N N . ARG A 1 273 ? -6.202 -14.909 -21.309 1.00 72.56 273 ARG A N 1
ATOM 2226 C CA . ARG A 1 273 ? -7.457 -14.975 -22.075 1.00 72.56 273 ARG A CA 1
ATOM 2227 C C . ARG A 1 273 ? -7.557 -13.945 -23.199 1.00 72.56 273 ARG A C 1
ATOM 2229 O O . ARG A 1 273 ? -8.392 -14.132 -24.071 1.00 72.56 273 ARG A O 1
ATOM 2236 N N . HIS A 1 274 ? -6.750 -12.889 -23.156 1.00 70.44 274 HIS A N 1
ATOM 2237 C CA . HIS A 1 274 ? -6.797 -11.783 -24.114 1.00 70.44 274 HIS A CA 1
ATOM 2238 C C . HIS A 1 274 ? -5.628 -11.814 -25.104 1.00 70.44 274 HIS A C 1
ATOM 2240 O O . HIS A 1 274 ? -5.547 -10.958 -25.977 1.00 70.44 274 HIS A O 1
ATOM 2246 N N . ILE A 1 275 ? -4.726 -12.795 -24.992 1.00 69.06 275 ILE A N 1
ATOM 2247 C CA . ILE A 1 275 ? -3.595 -12.944 -25.905 1.00 69.06 275 ILE A CA 1
ATOM 2248 C C . ILE A 1 275 ? -4.028 -13.776 -27.117 1.00 69.06 275 ILE A C 1
ATOM 2250 O O . ILE A 1 275 ? -4.420 -14.935 -26.944 1.00 69.06 275 ILE A O 1
ATOM 2254 N N . PRO A 1 276 ? -3.947 -13.218 -28.341 1.00 67.94 276 PRO A N 1
ATOM 2255 C CA . PRO A 1 276 ? -4.140 -13.979 -29.567 1.00 67.94 276 PRO A CA 1
ATOM 2256 C C . PRO A 1 276 ? -3.189 -15.185 -29.655 1.00 67.94 276 PRO A C 1
ATOM 2258 O O . PRO A 1 276 ? -2.095 -15.151 -29.086 1.00 67.94 276 PRO A O 1
ATOM 2261 N N . PRO A 1 277 ? -3.548 -16.244 -30.401 1.00 67.19 277 PRO A N 1
ATOM 2262 C CA . PRO A 1 277 ? -2.642 -17.359 -30.669 1.00 67.19 277 PRO A CA 1
ATOM 2263 C C . PRO A 1 277 ? -1.297 -16.872 -31.231 1.00 67.19 277 PRO A C 1
ATOM 2265 O O . PRO A 1 277 ? -1.265 -15.919 -32.009 1.00 67.19 277 PRO A O 1
ATOM 2268 N N . ALA A 1 278 ? -0.198 -17.554 -30.885 1.00 61.47 278 ALA A N 1
ATOM 2269 C CA . ALA A 1 278 ? 1.174 -17.154 -31.237 1.00 61.47 278 ALA A CA 1
ATOM 2270 C C . ALA A 1 278 ? 1.370 -16.831 -32.734 1.00 61.47 278 ALA A C 1
ATOM 2272 O O . ALA A 1 278 ? 2.144 -15.948 -33.086 1.00 61.47 278 ALA A O 1
ATOM 2273 N N . ASN A 1 279 ? 0.606 -17.497 -33.597 1.00 60.47 279 ASN A N 1
ATOM 2274 C CA . ASN A 1 279 ? 0.656 -17.398 -35.056 1.00 60.47 279 ASN A CA 1
ATOM 2275 C C . ASN A 1 279 ? 0.125 -16.060 -35.607 1.00 60.47 279 ASN A C 1
ATOM 2277 O O . ASN A 1 279 ? 0.199 -15.823 -36.808 1.00 60.47 279 ASN A O 1
ATOM 2281 N N . VAL A 1 280 ? -0.478 -15.226 -34.756 1.00 67.38 280 VAL A N 1
ATOM 2282 C CA . VAL A 1 280 ? -1.101 -13.952 -35.139 1.00 67.38 280 VAL A CA 1
ATOM 2283 C C . VAL A 1 280 ? -0.144 -12.778 -34.903 1.00 67.38 280 VAL A C 1
ATOM 2285 O O . VAL A 1 280 ? -0.320 -11.718 -35.498 1.00 67.38 280 VAL A O 1
ATOM 2288 N N . PHE A 1 281 ? 0.890 -12.948 -34.073 1.00 69.25 281 PHE A N 1
ATOM 2289 C CA . PHE A 1 281 ? 1.820 -11.867 -33.760 1.00 69.25 281 PHE A CA 1
ATOM 2290 C C . PHE A 1 281 ? 2.839 -11.615 -34.884 1.00 69.25 281 PHE A C 1
ATOM 2292 O O . PHE A 1 281 ? 3.331 -12.566 -35.491 1.00 69.25 281 PHE A O 1
ATOM 2299 N N . PRO A 1 282 ? 3.211 -10.346 -35.141 1.00 74.94 282 PRO A N 1
ATOM 2300 C CA . PRO A 1 282 ? 4.330 -10.016 -36.018 1.00 74.94 282 PRO A CA 1
ATOM 2301 C C . PRO A 1 282 ? 5.651 -10.563 -35.454 1.00 74.94 282 PRO A C 1
ATOM 2303 O O . PRO A 1 282 ? 5.818 -10.636 -34.238 1.00 74.94 282 PRO A O 1
ATOM 2306 N N . GLU A 1 283 ? 6.626 -10.871 -36.316 1.00 78.00 283 GLU A N 1
ATOM 2307 C CA . GLU A 1 283 ? 7.910 -11.493 -35.927 1.00 78.00 283 GLU A CA 1
ATOM 2308 C C . GLU A 1 283 ? 8.712 -10.704 -34.874 1.00 78.00 283 GLU A C 1
ATOM 2310 O O . GLU A 1 283 ? 9.502 -11.275 -34.118 1.00 78.00 283 GLU A O 1
ATOM 2315 N N . ASN A 1 284 ? 8.515 -9.384 -34.792 1.00 83.62 284 ASN A N 1
ATOM 2316 C CA . ASN A 1 284 ? 9.165 -8.532 -33.798 1.00 83.62 284 ASN A CA 1
ATOM 2317 C C . ASN A 1 284 ? 8.451 -8.511 -32.434 1.00 83.62 284 ASN A C 1
ATOM 2319 O O . ASN A 1 284 ? 8.929 -7.810 -31.545 1.00 83.62 284 ASN A O 1
ATOM 2323 N N . ILE A 1 285 ? 7.361 -9.260 -32.229 1.00 83.88 285 ILE A N 1
ATOM 2324 C CA . ILE A 1 285 ? 6.670 -9.386 -30.937 1.00 83.88 285 ILE A CA 1
ATOM 2325 C C . ILE A 1 285 ? 6.778 -10.815 -30.405 1.00 83.88 285 ILE A C 1
ATOM 2327 O O . ILE A 1 285 ? 6.473 -11.784 -31.090 1.00 83.88 285 ILE A O 1
ATOM 2331 N N . MET A 1 286 ? 7.128 -10.942 -29.128 1.00 85.38 286 MET A N 1
ATOM 2332 C CA . MET A 1 286 ? 7.075 -12.199 -28.390 1.00 85.38 286 MET A CA 1
ATOM 2333 C C . MET A 1 286 ? 6.403 -11.980 -27.036 1.00 85.38 286 MET A C 1
ATOM 2335 O O . MET A 1 286 ? 6.924 -11.254 -26.193 1.00 85.38 286 MET A O 1
ATOM 2339 N N . ILE A 1 287 ? 5.253 -12.611 -26.808 1.00 85.31 287 ILE A N 1
ATOM 2340 C CA . ILE A 1 287 ? 4.529 -12.529 -25.534 1.00 85.31 287 ILE A CA 1
ATOM 2341 C C . ILE A 1 287 ? 4.575 -13.892 -24.843 1.00 85.31 287 ILE A C 1
ATOM 2343 O O . ILE A 1 287 ? 4.042 -14.874 -25.350 1.00 85.31 287 ILE A O 1
ATOM 2347 N N . ASN A 1 288 ? 5.191 -13.936 -23.665 1.00 84.31 288 ASN A N 1
ATOM 2348 C CA . ASN A 1 288 ? 5.337 -15.129 -22.844 1.00 84.31 288 ASN A CA 1
ATOM 2349 C C . ASN A 1 288 ? 4.404 -15.039 -21.636 1.00 84.31 288 ASN A C 1
ATOM 2351 O O . ASN A 1 288 ? 4.709 -14.344 -20.665 1.00 84.31 288 ASN A O 1
ATOM 2355 N N . VAL A 1 289 ? 3.274 -15.750 -21.673 1.00 85.50 289 VAL A N 1
ATOM 2356 C CA . VAL A 1 289 ? 2.391 -15.862 -20.504 1.00 85.50 289 VAL A CA 1
ATOM 2357 C C . VAL A 1 289 ? 2.440 -17.250 -19.907 1.00 85.50 289 VAL A C 1
ATOM 2359 O O . VAL A 1 289 ? 2.052 -18.225 -20.543 1.00 85.50 289 VAL A O 1
ATOM 2362 N N . ASN A 1 290 ? 2.911 -17.322 -18.664 1.00 85.94 290 ASN A N 1
ATOM 2363 C CA . ASN A 1 290 ? 3.083 -18.566 -17.930 1.00 85.94 290 ASN A CA 1
ATOM 2364 C C . ASN A 1 290 ? 2.247 -18.526 -16.647 1.00 85.94 290 ASN A C 1
ATOM 2366 O O . ASN A 1 290 ? 2.488 -17.702 -15.777 1.00 85.94 290 ASN A O 1
ATOM 2370 N N . LEU A 1 291 ? 1.255 -19.410 -16.523 1.00 87.44 291 LEU A N 1
ATOM 2371 C CA . LEU A 1 291 ? 0.383 -19.465 -15.340 1.00 87.44 291 LEU A CA 1
ATOM 2372 C C . LEU A 1 291 ? 1.019 -20.206 -14.152 1.00 87.44 291 LEU A C 1
ATOM 2374 O O . LEU A 1 291 ? 0.501 -20.137 -13.040 1.00 87.44 291 LEU A O 1
ATOM 2378 N N . GLU A 1 292 ? 2.113 -20.927 -14.390 1.00 89.19 292 GLU A N 1
ATOM 2379 C CA . GLU A 1 292 ? 2.816 -21.751 -13.405 1.00 89.19 292 GLU A CA 1
ATOM 2380 C C . GLU A 1 292 ? 4.064 -21.071 -12.836 1.00 89.19 292 GLU A C 1
ATOM 2382 O O . GLU A 1 292 ? 4.562 -21.494 -11.793 1.00 89.19 292 GLU A O 1
ATOM 2387 N N . LYS A 1 293 ? 4.559 -20.017 -13.492 1.00 91.62 293 LYS A N 1
ATOM 2388 C CA . LYS A 1 293 ? 5.732 -19.244 -13.070 1.00 91.62 293 LYS A CA 1
ATOM 2389 C C . LYS A 1 293 ? 5.384 -17.774 -12.920 1.00 91.62 293 LYS A C 1
ATOM 2391 O O . LYS A 1 293 ? 4.575 -17.250 -13.679 1.00 91.62 293 LYS A O 1
ATOM 2396 N N . SER A 1 294 ? 6.013 -17.083 -11.973 1.00 93.56 294 SER A N 1
ATOM 2397 C CA . SER A 1 294 ? 5.836 -15.630 -11.871 1.00 93.56 294 SER A CA 1
ATOM 2398 C C . SER A 1 294 ? 6.487 -14.909 -13.051 1.00 93.56 294 SER A C 1
ATOM 2400 O O . SER A 1 294 ? 7.448 -15.399 -13.652 1.00 93.56 294 SER A O 1
ATOM 2402 N N . SER A 1 295 ? 6.017 -13.695 -13.351 1.00 93.31 295 SER A N 1
ATOM 2403 C CA . SER A 1 295 ? 6.646 -12.850 -14.377 1.00 93.31 295 SER A CA 1
ATOM 2404 C C . SER A 1 295 ? 8.125 -12.611 -14.071 1.00 93.31 295 SER A C 1
ATOM 2406 O O . SER A 1 295 ? 8.953 -12.666 -14.973 1.00 93.31 295 SER A O 1
ATOM 2408 N N . SER A 1 296 ? 8.474 -12.391 -12.799 1.00 92.75 296 SER A N 1
ATOM 2409 C CA . SER A 1 296 ? 9.864 -12.192 -12.380 1.00 92.75 296 SER A CA 1
ATOM 2410 C C . SER A 1 296 ? 10.728 -13.427 -12.637 1.00 92.75 296 SER A C 1
ATOM 2412 O O . SER A 1 296 ? 11.842 -13.287 -13.139 1.00 92.75 296 SER A O 1
ATOM 2414 N N . ARG A 1 297 ? 10.210 -14.631 -12.358 1.00 93.44 297 ARG A N 1
ATOM 2415 C CA . ARG A 1 297 ? 10.907 -15.892 -12.646 1.00 93.44 297 ARG A CA 1
ATOM 2416 C C . ARG A 1 297 ? 11.088 -16.103 -14.147 1.00 93.44 297 ARG A C 1
ATOM 2418 O O . ARG A 1 297 ? 12.192 -16.414 -14.580 1.00 93.44 297 ARG A O 1
ATOM 2425 N N . ALA A 1 298 ? 10.034 -15.883 -14.932 1.00 91.81 298 ALA A N 1
ATOM 2426 C CA . ALA A 1 298 ? 10.065 -16.045 -16.383 1.00 91.81 298 ALA A CA 1
ATOM 2427 C C . ALA A 1 298 ? 11.056 -15.079 -17.059 1.00 91.81 298 ALA A C 1
ATOM 2429 O O . ALA A 1 298 ? 11.814 -15.489 -17.936 1.00 91.81 298 ALA A O 1
ATOM 2430 N N . VAL A 1 299 ? 11.096 -13.817 -16.616 1.00 92.31 299 VAL A N 1
ATOM 2431 C CA . VAL A 1 299 ? 12.073 -12.819 -17.085 1.00 92.31 299 VAL A CA 1
ATOM 2432 C C . VAL A 1 299 ? 13.497 -13.256 -16.742 1.00 92.31 299 VAL A C 1
ATOM 2434 O O . VAL A 1 299 ? 14.367 -13.235 -17.611 1.00 92.31 299 VAL A O 1
ATOM 2437 N N . TYR A 1 300 ? 13.734 -13.676 -15.495 1.00 90.62 300 TYR A N 1
ATOM 2438 C CA . TYR A 1 300 ? 15.056 -14.113 -15.048 1.00 90.62 300 TYR A CA 1
ATOM 2439 C C . TYR A 1 300 ? 15.572 -15.303 -15.863 1.00 90.62 300 TYR A C 1
ATOM 2441 O O . TYR A 1 300 ? 16.684 -15.251 -16.379 1.00 90.62 300 TYR A O 1
ATOM 2449 N N . GLU A 1 301 ? 14.757 -16.346 -16.036 1.00 89.19 301 GLU A N 1
ATOM 2450 C CA . GLU A 1 301 ? 15.127 -17.528 -16.822 1.00 89.19 301 GLU A CA 1
ATOM 2451 C C . GLU A 1 301 ? 15.380 -17.191 -18.294 1.00 89.19 301 GLU A C 1
ATOM 2453 O O . GLU A 1 301 ? 16.345 -17.682 -18.877 1.00 89.19 301 GLU A O 1
ATOM 2458 N N . TYR A 1 302 ? 14.548 -16.330 -18.890 1.00 88.50 302 TYR A N 1
ATOM 2459 C CA . TYR A 1 302 ? 14.709 -15.925 -20.283 1.00 88.50 302 TYR A CA 1
ATOM 2460 C C . TYR A 1 302 ? 16.053 -15.229 -20.520 1.00 88.50 302 TYR A C 1
ATOM 2462 O O . TYR A 1 302 ? 16.796 -15.611 -21.425 1.00 88.50 302 TYR A O 1
ATOM 2470 N N . PHE A 1 303 ? 16.386 -14.224 -19.705 1.00 87.31 303 PHE A N 1
ATOM 2471 C CA . PHE A 1 303 ? 17.645 -13.500 -19.869 1.00 87.31 303 PHE A CA 1
ATOM 2472 C C . PHE A 1 303 ? 18.848 -14.343 -19.452 1.00 87.31 303 PHE A C 1
ATOM 2474 O O . PHE A 1 303 ? 19.853 -14.311 -20.151 1.00 87.31 303 PHE A O 1
ATOM 2481 N N . ALA A 1 304 ? 18.734 -15.171 -18.409 1.00 84.75 304 ALA A N 1
ATOM 2482 C CA . ALA A 1 304 ? 19.785 -16.118 -18.045 1.00 84.75 304 ALA A CA 1
ATOM 2483 C C . ALA A 1 304 ? 20.082 -17.118 -19.179 1.00 84.75 304 ALA A C 1
ATOM 2485 O O . ALA A 1 304 ? 21.245 -17.397 -19.458 1.00 84.75 304 ALA A O 1
ATOM 2486 N N . GLY A 1 305 ? 19.048 -17.617 -19.867 1.00 79.69 305 GLY A N 1
ATOM 2487 C CA . GLY A 1 305 ? 19.187 -18.548 -20.990 1.00 79.69 305 GLY A CA 1
ATOM 2488 C C . GLY A 1 305 ? 19.751 -17.909 -22.262 1.00 79.69 305 GLY A C 1
ATOM 2489 O O . GLY A 1 305 ? 20.483 -18.560 -23.000 1.00 79.69 305 GLY A O 1
ATOM 2490 N N . LYS A 1 306 ? 19.489 -16.616 -22.501 1.00 73.69 306 LYS A N 1
ATOM 2491 C CA . LYS A 1 306 ? 20.005 -15.884 -23.673 1.00 73.69 306 LYS A CA 1
ATOM 2492 C C . LYS A 1 306 ? 21.530 -15.740 -23.704 1.00 73.69 306 LYS A C 1
ATOM 2494 O O . LYS A 1 306 ? 22.080 -15.474 -24.767 1.00 73.69 306 LYS A O 1
ATOM 2499 N N . HIS A 1 307 ? 22.208 -15.955 -22.579 1.00 59.03 307 HIS A N 1
ATOM 2500 C CA . HIS A 1 307 ? 23.669 -15.941 -22.501 1.00 59.03 307 HIS A CA 1
ATOM 2501 C C . HIS A 1 307 ? 24.335 -17.244 -22.974 1.00 59.03 307 HIS A C 1
ATOM 2503 O O . HIS A 1 307 ? 25.538 -17.243 -23.217 1.00 59.03 307 HIS A O 1
ATOM 2509 N N . LEU A 1 308 ? 23.576 -18.334 -23.147 1.00 53.50 308 LEU A N 1
ATOM 2510 C CA . LEU A 1 308 ? 24.089 -19.608 -23.670 1.00 53.50 308 LEU A CA 1
ATOM 2511 C C . LEU A 1 308 ? 24.168 -19.637 -25.209 1.00 53.50 308 LEU A C 1
ATOM 2513 O O . LEU A 1 308 ? 24.913 -20.441 -25.757 1.00 53.50 308 LEU A O 1
ATOM 2517 N N . ASP A 1 309 ? 23.446 -18.743 -25.897 1.00 47.59 309 ASP A N 1
ATOM 2518 C CA . ASP A 1 309 ? 23.393 -18.653 -27.369 1.00 47.59 309 ASP A CA 1
ATOM 2519 C C . ASP A 1 309 ? 24.545 -17.811 -27.972 1.00 47.59 309 ASP A C 1
ATOM 2521 O O . ASP A 1 309 ? 24.662 -17.693 -29.194 1.00 47.59 309 ASP A O 1
ATOM 2525 N N . VAL A 1 310 ? 25.397 -17.189 -27.144 1.00 51.44 310 VAL A N 1
ATOM 2526 C CA . VAL A 1 310 ? 26.535 -16.381 -27.611 1.00 51.44 310 VAL A CA 1
ATOM 2527 C C . VAL A 1 310 ? 27.756 -17.287 -27.751 1.00 51.44 310 VAL A C 1
ATOM 2529 O O . VAL A 1 310 ? 28.486 -17.515 -26.789 1.00 51.44 310 VAL A O 1
ATOM 2532 N N . ASN A 1 311 ? 27.990 -17.803 -28.960 1.00 46.00 311 ASN A N 1
ATOM 2533 C CA . ASN A 1 311 ? 29.264 -18.425 -29.319 1.00 46.00 311 ASN A CA 1
ATOM 2534 C C . ASN A 1 311 ? 30.379 -17.383 -29.165 1.00 46.00 311 ASN A C 1
ATOM 2536 O O . ASN A 1 311 ? 30.521 -16.501 -30.010 1.00 46.00 311 ASN A O 1
ATOM 2540 N N . ILE A 1 312 ? 31.145 -17.466 -28.077 1.00 50.22 312 ILE A N 1
ATOM 2541 C CA . ILE A 1 312 ? 32.365 -16.681 -27.891 1.00 50.22 312 ILE A CA 1
ATOM 2542 C C . ILE A 1 312 ? 33.443 -17.333 -28.768 1.00 50.22 312 ILE A C 1
ATOM 2544 O O . ILE A 1 312 ? 33.802 -18.487 -28.517 1.00 50.22 312 ILE A O 1
ATOM 2548 N N . PRO A 1 313 ? 33.958 -16.646 -29.803 1.00 50.28 313 PRO A N 1
ATOM 2549 C CA . PRO A 1 313 ? 35.181 -17.071 -30.444 1.00 50.28 313 PRO A CA 1
ATOM 2550 C C . PRO A 1 313 ? 36.318 -16.722 -29.485 1.00 50.28 313 PRO A C 1
ATOM 2552 O O . PRO A 1 313 ? 36.505 -15.559 -29.137 1.00 50.28 313 PRO A O 1
ATOM 2555 N N . ASP A 1 314 ? 37.051 -17.755 -29.093 1.00 47.84 314 ASP A N 1
ATOM 2556 C CA . ASP A 1 314 ? 38.265 -17.747 -28.278 1.00 47.84 314 ASP A CA 1
ATOM 2557 C C . ASP A 1 314 ? 38.085 -18.116 -26.790 1.00 47.84 314 ASP A C 1
ATOM 2559 O O . ASP A 1 314 ? 37.188 -17.653 -26.088 1.00 47.84 314 ASP A O 1
ATOM 2563 N N . GLY A 1 315 ? 38.947 -19.036 -26.343 1.00 49.78 315 GLY A N 1
ATOM 2564 C CA . GLY A 1 315 ? 38.841 -19.940 -25.187 1.00 49.78 315 GLY A CA 1
ATOM 2565 C C . GLY A 1 315 ? 38.815 -19.335 -23.775 1.00 49.78 315 GLY A C 1
ATOM 2566 O O . GLY A 1 315 ? 39.407 -19.905 -22.855 1.00 49.78 315 GLY A O 1
ATOM 2567 N N . SER A 1 316 ? 38.107 -18.228 -23.556 1.00 47.38 316 SER A N 1
ATOM 2568 C CA . SER A 1 316 ? 37.803 -17.712 -22.220 1.00 47.38 316 SER A CA 1
ATOM 2569 C C . SER A 1 316 ? 36.741 -18.584 -21.538 1.00 47.38 316 SER A C 1
ATOM 2571 O O . SER A 1 316 ? 35.571 -18.600 -21.914 1.00 47.38 316 SER A O 1
ATOM 2573 N N . LYS A 1 317 ? 37.151 -19.322 -20.501 1.00 52.00 317 LYS A N 1
ATOM 2574 C CA . LYS A 1 317 ? 36.336 -20.296 -19.747 1.00 52.00 317 LYS A CA 1
ATOM 2575 C C . LYS A 1 317 ? 35.191 -19.720 -18.900 1.00 52.00 317 LYS A C 1
ATOM 2577 O O . LYS A 1 317 ? 34.613 -20.473 -18.125 1.00 52.00 317 LYS A O 1
ATOM 2582 N N . ASN A 1 318 ? 34.817 -18.451 -19.036 1.00 49.72 318 ASN A N 1
ATOM 2583 C CA . ASN A 1 318 ? 33.697 -17.887 -18.281 1.00 49.72 318 ASN A CA 1
ATOM 2584 C C . ASN A 1 318 ? 32.676 -17.268 -19.235 1.00 49.72 318 ASN A C 1
ATOM 2586 O O . ASN A 1 318 ? 32.804 -16.112 -19.633 1.00 49.72 318 ASN A O 1
ATOM 2590 N N . ALA A 1 319 ? 31.641 -18.040 -19.575 1.00 54.91 319 ALA A N 1
ATOM 2591 C CA . ALA A 1 319 ? 30.446 -17.487 -20.199 1.00 54.91 319 ALA A CA 1
ATOM 2592 C C . ALA A 1 319 ? 29.887 -16.356 -19.304 1.00 54.91 319 ALA A C 1
ATOM 2594 O O . ALA A 1 319 ? 29.791 -16.546 -18.085 1.00 54.91 319 ALA A O 1
ATOM 2595 N N . PRO A 1 320 ? 29.533 -15.184 -19.859 1.00 56.75 320 PRO A N 1
ATOM 2596 C CA . PRO A 1 320 ? 28.973 -14.088 -19.078 1.00 56.75 320 PRO A CA 1
ATOM 2597 C C . PRO A 1 320 ? 27.629 -14.523 -18.480 1.00 56.75 320 PRO A C 1
ATOM 2599 O O . PRO A 1 320 ? 26.675 -14.791 -19.204 1.00 56.75 320 PRO A O 1
ATOM 2602 N N . CYS A 1 321 ? 27.556 -14.624 -17.153 1.00 66.94 321 CYS A N 1
ATOM 2603 C CA . CYS A 1 321 ? 26.325 -14.928 -16.427 1.00 66.94 321 CYS A CA 1
ATOM 2604 C C . CYS A 1 321 ? 25.602 -13.622 -16.068 1.00 66.94 321 CYS A C 1
ATOM 2606 O O . CYS A 1 321 ? 26.249 -12.630 -15.741 1.00 66.94 321 CYS A O 1
ATOM 2608 N N . LEU A 1 322 ? 24.264 -13.627 -16.079 1.00 80.00 322 LEU A N 1
ATOM 2609 C CA . LEU A 1 322 ? 23.445 -12.458 -15.719 1.00 80.00 322 LEU A CA 1
ATOM 2610 C C . LEU A 1 322 ? 23.720 -11.960 -14.285 1.00 80.00 322 LEU A C 1
ATOM 2612 O O . LEU A 1 322 ? 23.519 -10.789 -13.977 1.00 80.00 322 LEU A O 1
ATOM 2616 N N . VAL A 1 323 ? 24.150 -12.867 -13.407 1.00 82.06 323 VAL A N 1
ATOM 2617 C CA . VAL A 1 323 ? 24.470 -12.615 -12.000 1.00 82.06 323 VAL A CA 1
ATOM 2618 C C . VAL A 1 323 ? 25.759 -13.361 -11.658 1.00 82.06 323 VAL A C 1
ATOM 2620 O O . VAL A 1 323 ? 25.940 -14.498 -12.101 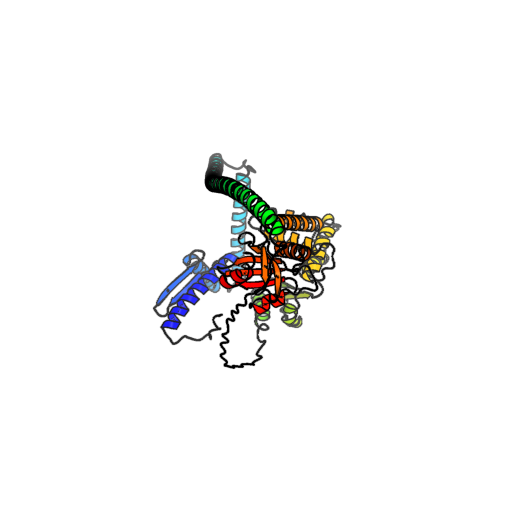1.00 82.06 323 VAL A O 1
ATOM 2623 N N . ASP A 1 324 ? 26.631 -12.756 -10.849 1.00 82.81 324 ASP A N 1
ATOM 2624 C CA . ASP A 1 324 ? 27.841 -13.413 -10.345 1.00 82.81 324 ASP A CA 1
ATOM 2625 C C . ASP A 1 324 ? 27.506 -14.760 -9.678 1.00 82.81 324 ASP A C 1
ATOM 2627 O O . ASP A 1 324 ? 26.496 -14.904 -8.982 1.00 82.81 324 ASP A O 1
ATOM 2631 N N . SER A 1 325 ? 28.380 -15.758 -9.830 1.00 82.19 325 SER A N 1
ATOM 2632 C CA . SER A 1 325 ? 28.168 -17.106 -9.272 1.00 82.19 325 SER A CA 1
ATOM 2633 C C . SER A 1 325 ? 27.934 -17.103 -7.756 1.00 82.19 325 SER A C 1
ATOM 2635 O O . SER A 1 325 ? 27.117 -17.880 -7.263 1.00 82.19 325 SER A O 1
ATOM 2637 N N . LYS A 1 326 ? 28.588 -16.184 -7.031 1.00 85.25 326 LYS A N 1
ATOM 2638 C CA . LYS A 1 326 ? 28.419 -15.964 -5.583 1.00 85.25 326 LYS A CA 1
ATOM 2639 C C . LYS A 1 326 ? 27.017 -15.465 -5.198 1.00 85.25 326 LYS A C 1
ATOM 2641 O O . LYS A 1 326 ? 26.558 -15.722 -4.093 1.00 85.25 326 LYS A O 1
ATOM 2646 N N . ASP A 1 327 ? 26.341 -14.765 -6.108 1.00 85.94 327 ASP A N 1
ATOM 2647 C CA . ASP A 1 327 ? 25.069 -14.080 -5.863 1.00 85.94 327 ASP A CA 1
ATOM 2648 C C . ASP A 1 327 ? 23.863 -14.864 -6.396 1.00 85.94 327 ASP A C 1
ATOM 2650 O O . ASP A 1 327 ? 22.727 -14.631 -5.974 1.00 85.94 327 ASP A O 1
ATOM 2654 N N . LYS A 1 328 ? 24.102 -15.839 -7.282 1.00 86.62 328 LYS A N 1
ATOM 2655 C CA . LYS A 1 328 ? 23.066 -16.649 -7.932 1.00 86.62 328 LYS A CA 1
ATOM 2656 C C . LYS A 1 328 ? 22.100 -17.298 -6.938 1.00 86.62 328 LYS A C 1
ATOM 2658 O O . LYS A 1 328 ? 20.895 -17.103 -7.060 1.00 86.62 328 LYS A O 1
ATOM 2663 N N . GLY A 1 329 ? 22.613 -18.008 -5.930 1.00 89.44 329 GLY A N 1
ATOM 2664 C CA . GLY A 1 329 ? 21.767 -18.703 -4.950 1.00 89.44 329 GLY A CA 1
ATOM 2665 C C . GLY A 1 329 ? 20.867 -17.752 -4.153 1.00 89.44 329 GLY A C 1
ATOM 2666 O O . GLY A 1 329 ? 19.694 -18.040 -3.926 1.00 89.44 329 GLY A O 1
ATOM 2667 N N . ARG A 1 330 ? 21.384 -16.570 -3.798 1.00 92.56 330 ARG A N 1
ATOM 2668 C CA . ARG A 1 330 ? 20.628 -15.532 -3.084 1.00 92.56 330 ARG A CA 1
ATOM 2669 C C . ARG A 1 330 ? 19.522 -14.933 -3.954 1.00 92.56 330 ARG A C 1
ATOM 2671 O O . ARG A 1 330 ? 18.392 -14.786 -3.491 1.00 92.56 330 ARG A O 1
ATOM 2678 N N . VAL A 1 331 ? 19.826 -14.609 -5.212 1.00 90.62 331 VAL A N 1
ATOM 2679 C CA . VAL A 1 331 ? 18.834 -14.076 -6.161 1.00 90.62 331 VAL A CA 1
ATOM 2680 C C . VAL A 1 331 ? 17.744 -15.109 -6.453 1.00 90.62 331 VAL A C 1
ATOM 2682 O O . VAL A 1 331 ? 16.561 -14.769 -6.432 1.00 90.62 331 VAL A O 1
ATOM 2685 N N . GLU A 1 332 ? 18.112 -16.375 -6.661 1.00 91.75 332 GLU A N 1
ATOM 2686 C CA . GLU A 1 332 ? 17.154 -17.467 -6.866 1.00 91.75 332 GLU A CA 1
ATOM 2687 C C . GLU A 1 332 ? 16.234 -17.661 -5.654 1.00 91.75 332 GLU A C 1
ATOM 2689 O O . GLU A 1 332 ? 15.025 -17.826 -5.823 1.00 91.75 332 GLU A O 1
ATOM 2694 N N . LEU A 1 333 ? 16.766 -17.566 -4.432 1.00 94.44 333 LEU A N 1
ATOM 2695 C CA . LEU A 1 333 ? 15.958 -17.643 -3.217 1.00 94.44 333 LEU A CA 1
ATOM 2696 C C . LEU A 1 333 ? 14.928 -16.505 -3.142 1.00 94.44 333 LEU A C 1
ATOM 2698 O O . LEU A 1 333 ? 13.751 -16.757 -2.883 1.00 94.44 333 LEU A O 1
ATOM 2702 N N . ILE A 1 334 ? 15.333 -15.265 -3.434 1.00 94.62 334 ILE A N 1
ATOM 2703 C CA . ILE A 1 334 ? 14.411 -14.118 -3.497 1.00 94.62 334 ILE A CA 1
ATOM 2704 C C . ILE A 1 334 ? 13.324 -14.346 -4.553 1.00 94.62 334 ILE A C 1
ATOM 2706 O O . ILE A 1 334 ? 12.148 -14.087 -4.291 1.00 94.62 334 ILE A O 1
ATOM 2710 N N . LEU A 1 335 ? 13.694 -14.850 -5.733 1.00 94.12 335 LEU A N 1
ATOM 2711 C CA . LEU A 1 335 ? 12.743 -15.152 -6.803 1.00 94.12 335 LEU A CA 1
ATOM 2712 C C . LEU A 1 335 ? 11.743 -16.238 -6.400 1.00 94.12 335 LEU A C 1
ATOM 2714 O O . LEU A 1 335 ? 10.566 -16.105 -6.730 1.00 94.12 335 LEU A O 1
ATOM 2718 N N . ASN A 1 336 ? 12.168 -17.260 -5.651 1.00 95.44 336 ASN A N 1
ATOM 2719 C CA . ASN A 1 336 ? 11.267 -18.288 -5.123 1.00 95.44 336 ASN A CA 1
ATOM 2720 C C . ASN A 1 336 ? 10.220 -17.680 -4.175 1.00 95.44 336 ASN A C 1
ATOM 2722 O O . ASN A 1 336 ? 9.034 -17.983 -4.294 1.00 95.44 336 ASN A O 1
ATOM 2726 N N . TYR A 1 337 ? 10.634 -16.776 -3.281 1.00 96.56 337 TYR A N 1
ATOM 2727 C CA . TYR A 1 337 ? 9.716 -16.056 -2.393 1.00 96.56 337 TYR A CA 1
ATOM 2728 C C . TYR A 1 337 ? 8.741 -15.143 -3.147 1.00 96.56 337 TYR A C 1
ATOM 2730 O O . TYR A 1 337 ? 7.548 -15.126 -2.838 1.00 96.56 337 TYR A O 1
ATOM 2738 N N . ILE A 1 338 ? 9.227 -14.401 -4.147 1.00 94.88 338 ILE A N 1
ATOM 2739 C CA . ILE A 1 338 ? 8.376 -13.562 -5.003 1.00 94.88 338 ILE A CA 1
ATOM 2740 C C . ILE A 1 338 ? 7.361 -14.431 -5.749 1.00 94.88 338 ILE A C 1
ATOM 2742 O O . ILE A 1 338 ? 6.174 -14.113 -5.759 1.00 94.88 338 ILE A O 1
ATOM 2746 N N . GLU A 1 339 ? 7.804 -15.544 -6.332 1.00 95.19 339 GLU A N 1
ATOM 2747 C CA . GLU A 1 339 ? 6.932 -16.444 -7.079 1.00 95.19 339 GLU A CA 1
ATOM 2748 C C . GLU A 1 339 ? 5.855 -17.093 -6.203 1.00 95.19 339 GLU A C 1
ATOM 2750 O O . GLU A 1 339 ? 4.690 -17.132 -6.600 1.00 95.19 339 GLU A O 1
ATOM 2755 N N . ASP A 1 340 ? 6.212 -17.559 -5.005 1.00 93.62 340 ASP A N 1
ATOM 2756 C CA . ASP A 1 340 ? 5.256 -18.133 -4.054 1.00 93.62 340 ASP A CA 1
ATOM 2757 C C . ASP A 1 340 ? 4.145 -17.133 -3.677 1.00 93.62 340 ASP A C 1
ATOM 2759 O O . ASP A 1 340 ? 2.968 -17.506 -3.594 1.00 93.62 340 ASP A O 1
ATOM 2763 N N . GLY A 1 341 ? 4.508 -15.852 -3.521 1.00 91.25 341 GLY A N 1
ATOM 2764 C CA . GLY A 1 341 ? 3.580 -14.750 -3.264 1.00 91.25 341 GLY A CA 1
ATOM 2765 C C . GLY A 1 341 ? 2.702 -14.390 -4.467 1.00 91.25 341 GLY A C 1
ATOM 2766 O O . GLY A 1 341 ? 1.476 -14.330 -4.331 1.00 91.25 341 GLY A O 1
ATOM 2767 N N . ASP A 1 342 ? 3.302 -14.187 -5.642 1.00 91.69 342 ASP A N 1
ATOM 2768 C CA . ASP A 1 342 ? 2.599 -13.813 -6.880 1.00 91.69 342 ASP A CA 1
ATOM 2769 C C . ASP A 1 342 ? 1.573 -14.881 -7.292 1.00 91.69 342 ASP A C 1
ATOM 2771 O O . ASP A 1 342 ? 0.429 -14.566 -7.636 1.00 91.69 342 ASP A O 1
ATOM 2775 N N . LEU A 1 343 ? 1.945 -16.159 -7.166 1.00 89.44 343 LEU A N 1
ATOM 2776 C CA . LEU A 1 343 ? 1.083 -17.299 -7.485 1.00 89.44 343 LEU A CA 1
ATOM 2777 C C . LEU A 1 343 ? 0.155 -17.704 -6.330 1.00 89.44 343 LEU A C 1
ATOM 2779 O O . LEU A 1 343 ? -0.627 -18.645 -6.471 1.00 89.44 343 LEU A O 1
ATOM 2783 N N . ARG A 1 344 ? 0.192 -16.977 -5.203 1.00 89.12 344 ARG A N 1
ATOM 2784 C CA . ARG A 1 344 ? -0.657 -17.191 -4.017 1.00 89.12 344 ARG A CA 1
ATOM 2785 C C . ARG A 1 344 ? -0.581 -18.618 -3.463 1.00 89.12 344 ARG A C 1
ATOM 2787 O O . ARG A 1 344 ? -1.589 -19.142 -2.984 1.00 89.12 344 ARG A O 1
ATOM 2794 N N . ARG A 1 345 ? 0.600 -19.236 -3.532 1.00 91.56 345 ARG A N 1
ATOM 2795 C CA . ARG A 1 345 ? 0.868 -20.577 -2.991 1.00 91.56 345 ARG A CA 1
ATOM 2796 C C . ARG A 1 345 ? 0.975 -20.536 -1.466 1.00 91.56 345 ARG A C 1
ATOM 2798 O O . ARG A 1 345 ? 0.409 -21.395 -0.797 1.00 91.56 345 ARG A O 1
ATOM 2805 N N . TRP A 1 346 ? 1.632 -19.503 -0.931 1.00 91.00 346 TRP A N 1
ATOM 2806 C CA . TRP A 1 346 ? 1.868 -19.304 0.506 1.00 91.00 346 TRP A CA 1
ATOM 2807 C C . TRP A 1 346 ? 2.562 -20.495 1.182 1.00 91.00 346 TRP A C 1
ATOM 2809 O O . TRP A 1 346 ? 2.266 -20.803 2.339 1.00 91.00 346 TRP A O 1
ATOM 2819 N N . SER A 1 347 ? 3.443 -21.184 0.454 1.00 93.62 347 SER A N 1
ATOM 2820 C CA . SER A 1 347 ? 4.057 -22.442 0.888 1.00 93.62 347 SER A CA 1
ATOM 2821 C C . SER A 1 347 ? 5.388 -22.244 1.611 1.00 93.62 347 SER A C 1
ATOM 2823 O O . SER A 1 347 ? 5.757 -23.061 2.454 1.00 93.62 347 SER A O 1
ATOM 2825 N N . LEU A 1 348 ? 6.093 -21.146 1.324 1.00 93.88 348 LEU A N 1
ATOM 2826 C CA . LEU A 1 348 ? 7.409 -20.884 1.899 1.00 93.88 348 LEU A CA 1
ATOM 2827 C C . LEU A 1 348 ? 7.326 -20.384 3.352 1.00 93.88 348 LEU A C 1
ATOM 2829 O O . LEU A 1 348 ? 6.401 -19.640 3.711 1.00 93.88 348 LEU A O 1
ATOM 2833 N N . PRO A 1 349 ? 8.306 -20.746 4.202 1.00 94.31 349 PRO A N 1
ATOM 2834 C CA . PRO A 1 349 ? 8.348 -20.289 5.584 1.00 94.31 349 PRO A CA 1
ATOM 2835 C C . PRO A 1 349 ? 8.466 -18.768 5.624 1.00 94.31 349 PRO A C 1
ATOM 2837 O O . PRO A 1 349 ? 9.171 -18.160 4.822 1.00 94.31 349 PRO A O 1
ATOM 2840 N N . ASP A 1 350 ? 7.738 -18.139 6.544 1.00 95.31 350 ASP A N 1
ATOM 2841 C CA . ASP A 1 350 ? 7.765 -16.688 6.746 1.00 95.31 350 ASP A CA 1
ATOM 2842 C C . ASP A 1 350 ? 7.407 -15.832 5.518 1.00 95.31 350 ASP A C 1
ATOM 2844 O O . ASP A 1 350 ? 7.604 -14.616 5.536 1.00 95.31 350 ASP A O 1
ATOM 2848 N N . ILE A 1 351 ? 6.766 -16.407 4.492 1.00 94.31 351 ILE A N 1
ATOM 2849 C CA . ILE A 1 351 ? 6.351 -15.704 3.264 1.00 94.31 351 ILE A CA 1
ATOM 2850 C C . ILE A 1 351 ? 5.562 -14.414 3.534 1.00 94.31 351 ILE A C 1
ATOM 2852 O O . ILE A 1 351 ? 5.688 -13.416 2.823 1.00 94.31 351 ILE A O 1
ATOM 2856 N N . ARG A 1 352 ? 4.751 -14.384 4.599 1.00 92.00 352 ARG A N 1
ATOM 2857 C CA . ARG A 1 352 ? 4.032 -13.167 5.006 1.00 92.00 352 ARG A CA 1
ATOM 2858 C C . ARG A 1 352 ? 4.984 -12.074 5.491 1.00 92.00 352 ARG A C 1
ATOM 2860 O O . ARG A 1 352 ? 4.764 -10.915 5.159 1.00 92.00 352 ARG A O 1
ATOM 2867 N N . MET A 1 353 ? 6.011 -12.425 6.266 1.00 95.25 353 MET A N 1
ATOM 2868 C CA . MET A 1 353 ? 7.009 -11.462 6.743 1.00 95.25 353 MET A CA 1
ATOM 2869 C C . MET A 1 353 ? 7.897 -10.997 5.594 1.00 95.25 353 MET A C 1
ATOM 2871 O O . MET A 1 353 ? 8.100 -9.795 5.461 1.00 95.25 353 MET A O 1
ATOM 2875 N N . PHE A 1 354 ? 8.316 -11.912 4.715 1.00 96.12 354 PHE A N 1
ATOM 2876 C CA . PHE A 1 354 ? 9.026 -11.569 3.485 1.00 96.12 354 PHE A CA 1
ATOM 2877 C C . PHE A 1 354 ? 8.255 -10.525 2.665 1.00 96.12 354 PHE A C 1
ATOM 2879 O O . PHE A 1 354 ? 8.794 -9.473 2.340 1.00 96.12 354 PHE A O 1
ATOM 2886 N N . ASN A 1 355 ? 6.968 -10.766 2.387 1.00 93.62 355 ASN A N 1
ATOM 2887 C CA . ASN A 1 355 ? 6.149 -9.849 1.589 1.00 93.62 355 ASN A CA 1
ATOM 2888 C C . ASN A 1 355 ? 5.954 -8.482 2.258 1.00 93.62 355 ASN A C 1
ATOM 2890 O O . ASN A 1 355 ? 5.962 -7.455 1.577 1.00 93.62 355 ASN A O 1
ATOM 2894 N N . ILE A 1 356 ? 5.807 -8.450 3.587 1.00 91.06 356 ILE A N 1
ATOM 2895 C CA . ILE A 1 356 ? 5.770 -7.197 4.352 1.00 91.06 356 ILE A CA 1
ATOM 2896 C C . ILE A 1 356 ? 7.098 -6.453 4.194 1.00 91.06 356 ILE A C 1
ATOM 2898 O O . ILE A 1 356 ? 7.085 -5.278 3.837 1.00 91.06 356 ILE A O 1
ATOM 2902 N N . GLY A 1 357 ? 8.227 -7.130 4.415 1.00 93.06 357 GLY A N 1
ATOM 2903 C CA . GLY A 1 357 ? 9.558 -6.542 4.277 1.00 93.06 357 GLY A CA 1
ATOM 2904 C C . GLY A 1 357 ? 9.832 -6.036 2.864 1.00 93.06 357 GLY A C 1
ATOM 2905 O O . GLY A 1 357 ? 10.330 -4.929 2.692 1.00 93.06 357 GLY A O 1
ATOM 2906 N N . LEU A 1 358 ? 9.430 -6.792 1.841 1.00 92.50 358 LEU A N 1
ATOM 2907 C CA . LEU A 1 358 ? 9.567 -6.395 0.442 1.00 92.50 358 LEU A CA 1
ATOM 2908 C C . LEU A 1 358 ? 8.704 -5.172 0.111 1.00 92.50 358 LEU A C 1
ATOM 2910 O O . LEU A 1 358 ? 9.168 -4.257 -0.566 1.00 92.50 358 LEU A O 1
ATOM 2914 N N . SER A 1 359 ? 7.457 -5.125 0.589 1.00 89.94 359 SER A N 1
ATOM 2915 C CA . SER A 1 359 ? 6.576 -3.966 0.399 1.00 89.94 359 SER A CA 1
ATOM 2916 C C . SER A 1 359 ? 7.108 -2.720 1.107 1.00 89.94 359 SER A C 1
ATOM 2918 O O . SER A 1 359 ? 7.013 -1.618 0.571 1.00 89.94 359 SER A O 1
ATOM 2920 N N . GLU A 1 360 ? 7.639 -2.889 2.314 1.00 87.00 360 GLU A N 1
ATOM 2921 C CA . GLU A 1 360 ? 8.247 -1.827 3.111 1.00 87.00 360 GLU A CA 1
ATOM 2922 C C . GLU A 1 360 ? 9.469 -1.260 2.389 1.00 87.00 360 GLU A C 1
ATOM 2924 O O . GLU A 1 360 ? 9.548 -0.053 2.151 1.00 87.00 360 GLU A O 1
ATOM 2929 N N . TRP A 1 361 ? 10.346 -2.141 1.917 1.00 86.12 361 TRP A N 1
ATOM 2930 C CA . TRP A 1 361 ? 11.531 -1.763 1.166 1.00 86.12 361 TRP A CA 1
ATOM 2931 C C . TRP A 1 361 ? 11.172 -1.040 -0.142 1.00 86.12 361 TRP A C 1
ATOM 2933 O O . TRP A 1 361 ? 11.697 0.038 -0.419 1.00 86.12 361 TRP A O 1
ATOM 2943 N N . ARG A 1 362 ? 10.189 -1.559 -0.897 1.00 85.69 362 ARG A N 1
ATOM 2944 C CA . ARG A 1 362 ? 9.660 -0.921 -2.119 1.00 85.69 362 ARG A CA 1
ATOM 2945 C C . ARG A 1 362 ? 9.072 0.465 -1.858 1.00 85.69 362 ARG A C 1
ATOM 2947 O O . ARG A 1 362 ? 9.167 1.329 -2.720 1.00 85.69 362 ARG A O 1
ATOM 2954 N N . SER A 1 363 ? 8.484 0.710 -0.687 1.00 81.25 363 SER A N 1
ATOM 2955 C CA . SER A 1 363 ? 7.902 2.023 -0.367 1.00 81.25 363 SER A CA 1
ATOM 2956 C C . SER A 1 363 ? 8.944 3.141 -0.240 1.00 81.25 363 SER A C 1
ATOM 2958 O O . SER A 1 363 ? 8.607 4.314 -0.386 1.00 81.25 363 SER A O 1
ATOM 2960 N N . ARG A 1 364 ? 10.212 2.781 -0.008 1.00 74.94 364 ARG A N 1
ATOM 2961 C CA . ARG A 1 364 ? 11.354 3.703 0.078 1.00 74.94 364 ARG A CA 1
ATOM 2962 C C . ARG A 1 364 ? 12.130 3.802 -1.241 1.00 74.94 364 ARG A C 1
ATOM 2964 O O . ARG A 1 364 ? 13.184 4.432 -1.295 1.00 74.94 364 ARG A O 1
ATOM 2971 N N . PHE A 1 365 ? 11.637 3.148 -2.291 1.00 72.56 365 PHE A N 1
ATOM 2972 C CA . PHE A 1 365 ? 12.354 2.942 -3.539 1.00 72.56 365 PHE A CA 1
ATOM 2973 C C . PHE A 1 365 ? 12.118 4.100 -4.516 1.00 72.56 365 PHE A C 1
ATOM 2975 O O . PHE A 1 365 ? 10.997 4.339 -4.957 1.00 72.56 365 PHE A O 1
ATOM 2982 N N . SER A 1 366 ? 13.186 4.818 -4.867 1.00 72.62 366 SER A N 1
ATOM 2983 C CA . SER A 1 366 ? 13.173 5.886 -5.873 1.00 72.62 366 SER A CA 1
ATOM 2984 C C . SER A 1 366 ? 14.525 5.928 -6.581 1.00 72.62 366 SER A C 1
ATOM 2986 O O . SER A 1 366 ? 15.550 6.186 -5.951 1.00 72.62 366 SER A O 1
ATOM 2988 N N . CYS A 1 367 ? 14.531 5.649 -7.888 1.00 66.12 367 CYS A N 1
ATOM 2989 C CA . CYS A 1 367 ? 15.744 5.633 -8.722 1.00 66.12 367 CYS A CA 1
ATOM 2990 C C . CYS A 1 367 ? 16.313 7.031 -8.953 1.00 66.12 367 CYS A C 1
ATOM 2992 O O . CYS A 1 367 ? 17.487 7.170 -9.268 1.00 66.12 367 CYS A O 1
ATOM 2994 N N . ILE A 1 368 ? 15.494 8.057 -8.729 1.00 67.56 368 ILE A N 1
ATOM 2995 C CA . ILE A 1 368 ? 15.879 9.459 -8.863 1.00 67.56 368 ILE A CA 1
ATOM 2996 C C . ILE A 1 368 ? 16.655 9.921 -7.625 1.00 67.56 368 ILE A C 1
ATOM 2998 O O . ILE A 1 368 ? 17.631 10.653 -7.736 1.00 67.56 368 ILE A O 1
ATOM 3002 N N . SER A 1 369 ? 16.237 9.494 -6.430 1.00 73.94 369 SER A N 1
ATOM 3003 C CA . SER A 1 369 ? 16.809 9.984 -5.168 1.00 73.94 369 SER A CA 1
ATOM 3004 C C . SER A 1 369 ? 17.843 9.048 -4.539 1.00 73.94 369 SER A C 1
ATOM 3006 O O . SER A 1 369 ? 18.406 9.390 -3.504 1.00 73.94 369 SER A O 1
ATOM 3008 N N . ASN A 1 370 ? 18.072 7.862 -5.111 1.00 74.50 370 ASN A N 1
ATOM 3009 C CA . ASN A 1 370 ? 18.993 6.867 -4.566 1.00 74.50 370 ASN A CA 1
ATOM 3010 C C . ASN A 1 370 ? 19.961 6.343 -5.645 1.00 74.50 370 ASN A C 1
ATOM 3012 O O . ASN A 1 370 ? 19.657 5.341 -6.298 1.00 74.50 370 ASN A O 1
ATOM 3016 N N . PRO A 1 371 ? 21.144 6.969 -5.808 1.00 77.25 371 PRO A N 1
ATOM 3017 C CA . PRO A 1 371 ? 22.129 6.545 -6.805 1.00 77.25 371 PRO A CA 1
ATOM 3018 C C . PRO A 1 371 ? 22.760 5.175 -6.494 1.00 77.25 371 PRO A C 1
ATOM 3020 O O . PRO A 1 371 ? 23.313 4.535 -7.381 1.00 77.25 371 PRO A O 1
ATOM 3023 N N . TYR A 1 372 ? 22.638 4.675 -5.259 1.00 80.69 372 TYR A N 1
ATOM 3024 C CA . TYR A 1 372 ? 23.182 3.379 -4.830 1.00 80.69 372 TYR A CA 1
ATOM 3025 C C . TYR A 1 372 ? 22.184 2.222 -4.967 1.00 80.69 372 TYR A C 1
ATOM 3027 O O . TYR A 1 372 ? 22.432 1.116 -4.488 1.00 80.69 372 TYR A O 1
ATOM 3035 N N . MET A 1 373 ? 21.047 2.462 -5.622 1.00 81.44 373 MET A N 1
ATOM 3036 C CA . MET A 1 373 ? 19.948 1.509 -5.756 1.00 81.44 373 MET A CA 1
ATOM 3037 C C . MET A 1 373 ? 20.383 0.144 -6.290 1.00 81.44 373 MET A C 1
ATOM 3039 O O . MET A 1 373 ? 19.980 -0.882 -5.746 1.00 81.44 373 MET A O 1
ATOM 3043 N N . TYR A 1 374 ? 21.191 0.125 -7.350 1.00 79.06 374 TYR A N 1
ATOM 3044 C CA . TYR A 1 374 ? 21.629 -1.125 -7.966 1.00 79.06 374 TYR A CA 1
ATOM 3045 C C . TYR A 1 374 ? 22.456 -1.968 -6.987 1.00 79.06 374 TYR A C 1
ATOM 3047 O O . TYR A 1 374 ? 22.199 -3.156 -6.817 1.00 79.06 374 TYR A O 1
ATOM 3055 N N . LYS A 1 375 ? 23.375 -1.329 -6.254 1.00 80.88 375 LYS A N 1
ATOM 3056 C CA . LYS A 1 375 ? 24.175 -1.986 -5.216 1.00 80.88 375 LYS A CA 1
ATOM 3057 C C . LYS A 1 375 ? 23.297 -2.529 -4.082 1.00 80.88 375 LYS A C 1
ATOM 3059 O O . LYS A 1 375 ? 23.455 -3.675 -3.690 1.00 80.88 375 LYS A O 1
ATOM 3064 N N . GLN A 1 376 ? 22.309 -1.761 -3.625 1.00 84.56 376 GLN A N 1
ATOM 3065 C CA . GLN A 1 376 ? 21.378 -2.205 -2.578 1.00 84.56 376 GLN A CA 1
ATOM 3066 C C . GLN A 1 376 ? 20.476 -3.367 -3.021 1.00 84.56 376 GLN A C 1
ATOM 3068 O O . GLN A 1 376 ? 20.154 -4.235 -2.214 1.00 84.56 376 GLN A O 1
ATOM 3073 N N . LEU A 1 377 ? 20.060 -3.395 -4.293 1.00 82.56 377 LEU A N 1
ATOM 3074 C CA . LEU A 1 377 ? 19.346 -4.535 -4.879 1.00 82.56 377 LEU A CA 1
ATOM 3075 C C . LEU A 1 377 ? 20.229 -5.783 -4.906 1.00 82.56 377 LEU A C 1
ATOM 3077 O O . LEU A 1 377 ? 19.767 -6.873 -4.572 1.00 82.56 377 LEU A O 1
ATOM 3081 N N . LEU A 1 378 ? 21.499 -5.612 -5.272 1.00 81.12 378 LEU A N 1
ATOM 3082 C CA . LEU A 1 378 ? 22.481 -6.685 -5.243 1.00 81.12 378 LEU A CA 1
ATOM 3083 C C . LEU A 1 378 ? 22.841 -7.125 -3.826 1.00 81.12 378 LEU A C 1
ATOM 3085 O O . LEU A 1 378 ? 23.294 -8.243 -3.678 1.00 81.12 378 LEU A O 1
ATOM 3089 N N . GLU A 1 379 ? 22.621 -6.329 -2.789 1.00 86.62 379 GLU A N 1
ATOM 3090 C CA . GLU A 1 379 ? 22.862 -6.737 -1.395 1.00 86.62 379 GLU A CA 1
ATOM 3091 C C . GLU A 1 379 ? 21.620 -7.355 -0.732 1.00 86.62 379 GLU A C 1
ATOM 3093 O O . GLU A 1 379 ? 21.714 -7.928 0.350 1.00 86.62 379 GLU A O 1
ATOM 3098 N N . LEU A 1 380 ? 20.448 -7.266 -1.368 1.00 88.75 380 LEU A N 1
ATOM 3099 C CA . LEU A 1 380 ? 19.189 -7.746 -0.803 1.00 88.75 380 LEU A CA 1
ATOM 3100 C C . LEU A 1 380 ? 19.231 -9.263 -0.562 1.00 88.75 380 LEU A C 1
ATOM 3102 O O . LEU A 1 380 ? 19.617 -10.021 -1.452 1.00 88.75 380 LEU A O 1
ATOM 3106 N N . SER A 1 381 ? 18.764 -9.721 0.597 1.00 93.50 381 SER A N 1
ATOM 3107 C CA . SER A 1 381 ? 18.594 -11.143 0.919 1.00 93.50 381 SER A CA 1
ATOM 3108 C C . SER A 1 381 ? 17.160 -11.439 1.373 1.00 93.50 381 SER A C 1
ATOM 3110 O O . SER A 1 381 ? 16.421 -10.533 1.780 1.00 93.50 381 SER A O 1
ATOM 3112 N N . ALA A 1 382 ? 16.734 -12.702 1.280 1.00 94.81 382 ALA A N 1
ATOM 3113 C CA . ALA A 1 382 ? 15.408 -13.101 1.751 1.00 94.81 382 ALA A CA 1
ATOM 3114 C C . ALA A 1 382 ? 15.322 -13.009 3.282 1.00 94.81 382 ALA A C 1
ATOM 3116 O O . ALA A 1 382 ? 14.314 -12.553 3.823 1.00 94.81 382 ALA A O 1
ATOM 3117 N N . GLU A 1 383 ? 16.411 -13.358 3.962 1.00 94.75 383 GLU A N 1
ATOM 3118 C CA . GLU A 1 383 ? 16.584 -13.306 5.408 1.00 94.75 383 GLU A CA 1
ATOM 3119 C C . GLU A 1 383 ? 16.424 -11.874 5.931 1.00 94.75 383 GLU A C 1
ATOM 3121 O O . GLU A 1 383 ? 15.640 -11.638 6.853 1.00 94.75 383 GLU A O 1
ATOM 3126 N N . ASP A 1 384 ? 17.075 -10.895 5.293 1.00 93.38 384 ASP A N 1
ATOM 3127 C CA . ASP A 1 384 ? 16.965 -9.485 5.679 1.00 93.38 384 ASP A CA 1
ATOM 3128 C C . ASP A 1 384 ? 15.550 -8.944 5.476 1.00 93.38 384 ASP A C 1
ATOM 3130 O O . ASP A 1 384 ? 15.048 -8.166 6.294 1.00 93.38 384 ASP A O 1
ATOM 3134 N N . LEU A 1 385 ? 14.881 -9.340 4.388 1.00 94.69 385 LEU A N 1
ATOM 3135 C CA . LEU A 1 385 ? 13.494 -8.954 4.133 1.00 94.69 385 LEU A CA 1
ATOM 3136 C C . LEU A 1 385 ? 12.548 -9.553 5.179 1.00 94.69 385 LEU A C 1
ATOM 3138 O O . LEU A 1 385 ? 11.674 -8.849 5.688 1.00 94.69 385 LEU A O 1
ATOM 3142 N N . ILE A 1 386 ? 12.741 -10.818 5.549 1.00 96.25 386 ILE A N 1
ATOM 3143 C CA . ILE A 1 386 ? 11.969 -11.479 6.606 1.00 96.25 386 ILE A CA 1
ATOM 3144 C C . ILE A 1 386 ? 12.207 -10.790 7.953 1.00 96.25 386 ILE A C 1
ATOM 3146 O O . ILE A 1 386 ? 11.242 -10.428 8.633 1.00 96.25 386 ILE A O 1
ATOM 3150 N N . ALA A 1 387 ? 13.465 -10.531 8.318 1.00 95.44 387 ALA A N 1
ATOM 3151 C CA . ALA A 1 387 ? 13.830 -9.839 9.552 1.00 95.44 387 ALA A CA 1
ATOM 3152 C C . ALA A 1 387 ? 13.225 -8.425 9.617 1.00 95.44 387 ALA A C 1
ATOM 3154 O O . ALA A 1 387 ? 12.643 -8.035 10.636 1.00 95.44 387 ALA A O 1
ATOM 3155 N N . LYS A 1 388 ? 13.267 -7.670 8.509 1.00 92.69 388 LYS A N 1
ATOM 3156 C CA . LYS A 1 388 ? 12.582 -6.370 8.386 1.00 92.69 388 LYS A CA 1
ATOM 3157 C C . LYS A 1 388 ? 11.074 -6.505 8.549 1.00 92.69 388 LYS A C 1
ATOM 3159 O O . LYS A 1 388 ? 10.471 -5.698 9.255 1.00 92.69 388 LYS A O 1
ATOM 3164 N N . GLY A 1 389 ? 10.467 -7.533 7.959 1.00 94.25 389 GLY A N 1
ATOM 3165 C CA . GLY A 1 389 ? 9.049 -7.840 8.128 1.00 94.25 389 GLY A CA 1
ATOM 3166 C C . GLY A 1 389 ? 8.665 -8.073 9.591 1.00 94.25 389 GLY A C 1
ATOM 3167 O O . GLY A 1 389 ? 7.689 -7.493 10.077 1.00 94.25 389 GLY A O 1
ATOM 3168 N N . TYR A 1 390 ? 9.467 -8.853 10.318 1.00 94.69 390 TYR A N 1
ATOM 3169 C CA . TYR A 1 390 ? 9.299 -9.080 11.755 1.00 94.69 390 TYR A CA 1
ATOM 3170 C C . TYR A 1 390 ? 9.436 -7.793 12.571 1.00 94.69 390 TYR A C 1
ATOM 3172 O O . TYR A 1 390 ? 8.566 -7.493 13.394 1.00 94.69 390 TYR A O 1
ATOM 3180 N N . SER A 1 391 ? 10.483 -7.008 12.313 1.00 94.50 391 SER A N 1
ATOM 3181 C CA . SER A 1 391 ? 10.715 -5.720 12.974 1.00 94.50 391 SER A CA 1
ATOM 3182 C C . SER A 1 391 ? 9.546 -4.754 12.750 1.00 94.50 391 SER A C 1
ATOM 3184 O O . SER A 1 391 ? 8.982 -4.215 13.706 1.00 94.50 391 SER A O 1
ATOM 3186 N N . TYR A 1 392 ? 9.090 -4.621 11.501 1.00 91.62 392 TYR A N 1
ATOM 3187 C CA . TYR A 1 392 ? 7.946 -3.790 11.130 1.00 91.62 392 TYR A CA 1
ATOM 3188 C C . TYR A 1 392 ? 6.661 -4.227 11.841 1.00 91.62 392 TYR A C 1
ATOM 3190 O O . TYR A 1 392 ? 5.949 -3.404 12.425 1.00 91.62 392 TYR A O 1
ATOM 3198 N N . ARG A 1 393 ? 6.366 -5.533 11.837 1.00 90.00 393 ARG A N 1
ATOM 3199 C CA . ARG A 1 393 ? 5.187 -6.084 12.512 1.00 90.00 393 ARG A CA 1
ATOM 3200 C C . ARG A 1 393 ? 5.242 -5.850 14.019 1.00 90.00 393 ARG A C 1
ATOM 3202 O O . ARG A 1 393 ? 4.237 -5.445 14.598 1.00 90.00 393 ARG A O 1
ATOM 3209 N N . SER A 1 394 ? 6.398 -6.069 14.640 1.00 92.50 394 SER A N 1
ATOM 3210 C CA . SER A 1 394 ? 6.610 -5.840 16.072 1.00 92.50 394 SER A CA 1
ATOM 3211 C C . SER A 1 394 ? 6.409 -4.368 16.442 1.00 92.50 394 SER A C 1
ATOM 3213 O O . SER A 1 394 ? 5.640 -4.053 17.350 1.00 92.50 394 SER A O 1
ATOM 3215 N N . ALA A 1 395 ? 6.996 -3.443 15.676 1.00 91.00 395 ALA A N 1
ATOM 3216 C CA . ALA A 1 395 ? 6.833 -2.007 15.888 1.00 91.00 395 ALA A CA 1
ATOM 3217 C C . ALA A 1 395 ? 5.358 -1.572 15.814 1.00 91.00 395 ALA A C 1
ATOM 3219 O O . ALA A 1 395 ? 4.882 -0.830 16.677 1.00 91.00 395 ALA A O 1
ATOM 3220 N N . ARG A 1 396 ? 4.608 -2.080 14.828 1.00 91.50 396 ARG A N 1
ATOM 3221 C CA . ARG A 1 396 ? 3.169 -1.808 14.689 1.00 91.50 396 ARG A CA 1
ATOM 3222 C C . ARG A 1 396 ? 2.344 -2.407 15.814 1.00 91.50 396 ARG A C 1
ATOM 3224 O O . ARG A 1 396 ? 1.455 -1.732 16.326 1.00 91.50 396 ARG A O 1
ATOM 3231 N N . GLN A 1 397 ? 2.657 -3.632 16.225 1.00 90.25 397 GLN A N 1
ATOM 3232 C CA . GLN A 1 397 ? 1.998 -4.282 17.352 1.00 90.25 397 GLN A CA 1
ATOM 3233 C C . GLN A 1 397 ? 2.214 -3.483 18.644 1.00 90.25 397 GLN A C 1
ATOM 3235 O O . GLN A 1 397 ? 1.262 -3.224 19.374 1.00 90.25 397 GLN A O 1
ATOM 3240 N N . ASN A 1 398 ? 3.441 -3.019 18.890 1.00 91.06 398 ASN A N 1
ATOM 3241 C CA . ASN A 1 398 ? 3.775 -2.187 20.045 1.00 91.06 398 ASN A CA 1
ATOM 3242 C C . ASN A 1 398 ? 3.047 -0.837 20.009 1.00 91.06 398 ASN A C 1
ATOM 3244 O O . ASN A 1 398 ? 2.525 -0.393 21.031 1.00 91.06 398 ASN A O 1
ATOM 3248 N N . ALA A 1 399 ? 2.966 -0.196 18.839 1.00 90.81 399 ALA A N 1
ATOM 3249 C CA . ALA A 1 399 ? 2.204 1.039 18.665 1.00 90.81 399 ALA A CA 1
ATOM 3250 C C . ALA A 1 399 ? 0.698 0.825 18.904 1.00 90.81 399 ALA A C 1
ATOM 3252 O O . ALA A 1 399 ? 0.066 1.621 19.596 1.00 90.81 399 ALA A O 1
ATOM 3253 N N . ALA A 1 400 ? 0.135 -0.276 18.399 1.00 91.88 400 ALA A N 1
ATOM 3254 C CA . ALA A 1 400 ? -1.262 -0.640 18.612 1.00 91.88 400 ALA A CA 1
ATOM 3255 C C . ALA A 1 400 ? -1.570 -0.922 20.093 1.00 91.88 400 ALA A C 1
ATOM 3257 O O . ALA A 1 400 ? -2.587 -0.454 20.602 1.00 91.88 400 ALA A O 1
ATOM 3258 N N . SER A 1 401 ? -0.679 -1.620 20.807 1.00 90.62 401 SER A N 1
ATOM 3259 C CA . SER A 1 401 ? -0.839 -1.930 22.234 1.00 90.62 401 SER A CA 1
ATOM 3260 C C . SER A 1 401 ? -0.951 -0.677 23.108 1.00 90.62 401 SER A C 1
ATOM 3262 O O . SER A 1 401 ? -1.781 -0.649 24.015 1.00 90.62 401 SER A O 1
ATOM 3264 N N . LYS A 1 402 ? -0.195 0.388 22.802 1.00 89.69 402 LYS A N 1
ATOM 3265 C CA . LYS A 1 402 ? -0.272 1.677 23.523 1.00 89.69 402 LYS A CA 1
ATOM 3266 C C . LYS A 1 402 ? -1.650 2.342 23.421 1.00 89.69 402 LYS A C 1
ATOM 3268 O O . LYS A 1 402 ? -2.037 3.110 24.293 1.00 89.69 402 LYS A O 1
ATOM 3273 N N . LEU A 1 403 ? -2.423 2.036 22.379 1.00 88.12 403 LEU A N 1
ATOM 3274 C CA . LEU A 1 403 ? 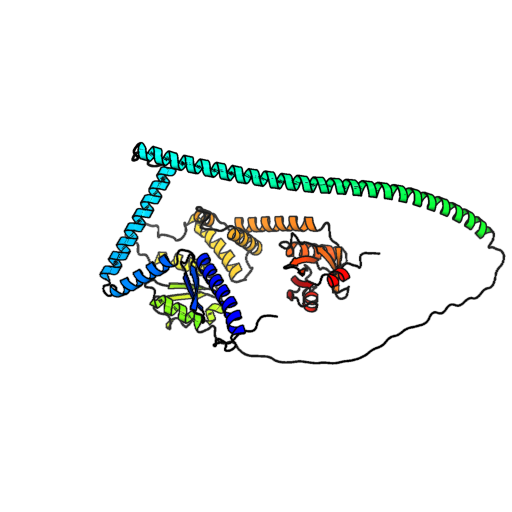-3.758 2.607 22.173 1.00 88.12 403 LEU A CA 1
ATOM 3275 C C . LEU A 1 403 ? -4.852 1.865 22.956 1.00 88.12 403 LEU A C 1
ATOM 3277 O O . LEU A 1 403 ? -5.984 2.339 23.032 1.00 88.12 403 LEU A O 1
ATOM 3281 N N . LEU A 1 404 ? -4.533 0.728 23.582 1.00 87.75 404 LEU A N 1
ATOM 3282 C CA . LEU A 1 404 ? -5.499 -0.087 24.326 1.00 87.75 404 LEU A CA 1
ATOM 3283 C C . LEU A 1 404 ? -5.789 0.416 25.747 1.00 87.75 404 LEU A C 1
ATOM 3285 O O . LEU A 1 404 ? -6.556 -0.231 26.466 1.00 87.75 404 LEU A O 1
ATOM 3289 N N . GLU A 1 405 ? -5.202 1.541 26.159 1.00 81.50 405 GLU A N 1
ATOM 3290 C CA . GLU A 1 405 ? -5.469 2.182 27.454 1.00 81.50 405 GLU A CA 1
ATOM 3291 C C . GLU A 1 405 ? -6.864 2.825 27.506 1.00 81.50 405 GLU A C 1
ATOM 3293 O O . GLU A 1 405 ? -7.501 2.849 28.555 1.00 81.50 405 GLU A O 1
ATOM 3298 N N . LYS A 1 406 ? -7.379 3.302 26.364 1.00 82.81 406 LYS A N 1
ATOM 3299 C CA . LYS A 1 406 ? -8.655 4.039 26.255 1.00 82.81 406 LYS A CA 1
ATOM 3300 C C . LYS A 1 406 ? -9.771 3.200 25.629 1.00 82.81 406 LYS A C 1
ATOM 3302 O O . LYS A 1 406 ? -10.518 3.675 24.772 1.00 82.81 406 LYS A O 1
ATOM 3307 N N . VAL A 1 407 ? -9.859 1.932 26.018 1.00 94.00 407 VAL A N 1
ATOM 3308 C CA . VAL A 1 407 ? -10.895 1.017 25.522 1.00 94.00 407 VAL A CA 1
ATOM 3309 C C . VAL A 1 407 ? -12.238 1.235 26.205 1.00 94.00 407 VAL A C 1
ATOM 3311 O O . VAL A 1 407 ? -12.305 1.505 27.401 1.00 94.00 407 VAL A O 1
ATOM 3314 N N . PHE A 1 408 ? -13.317 1.067 25.448 1.00 94.50 408 PHE A N 1
ATOM 3315 C CA . PHE A 1 408 ? -14.690 1.159 25.941 1.00 94.50 408 PHE A CA 1
ATOM 3316 C C . PHE A 1 408 ? -15.558 0.035 25.371 1.00 94.50 408 PHE A C 1
ATOM 3318 O O . PHE A 1 408 ? -15.246 -0.539 24.328 1.00 94.50 408 PHE A O 1
ATOM 3325 N N . ARG A 1 409 ? -16.662 -0.287 26.056 1.00 95.44 409 ARG A N 1
ATOM 3326 C CA . ARG A 1 409 ? -17.664 -1.234 25.543 1.00 95.44 409 ARG A CA 1
ATOM 3327 C C . ARG A 1 409 ? -18.458 -0.604 24.406 1.00 95.44 409 ARG A C 1
ATOM 3329 O O . ARG A 1 409 ? -18.906 0.537 24.514 1.00 95.44 409 ARG A O 1
ATOM 3336 N N . VAL A 1 410 ? -18.662 -1.381 23.351 1.00 96.44 410 VAL A N 1
ATOM 3337 C CA . VAL A 1 410 ? -19.471 -1.044 22.182 1.00 96.44 410 VAL A CA 1
ATOM 3338 C C . VAL A 1 410 ? -20.603 -2.056 22.080 1.00 96.44 410 VAL A C 1
ATOM 3340 O O . VAL A 1 410 ? -20.360 -3.253 21.933 1.00 96.44 410 VAL A O 1
ATOM 3343 N N . ARG A 1 411 ? -21.849 -1.577 22.134 1.00 95.75 411 ARG A N 1
ATOM 3344 C CA . ARG A 1 411 ? -23.044 -2.406 21.932 1.00 95.75 411 ARG A CA 1
ATOM 3345 C C . ARG A 1 411 ? -23.380 -2.445 20.447 1.00 95.75 411 ARG A C 1
ATOM 3347 O O . ARG A 1 411 ? -24.061 -1.551 19.944 1.00 95.75 411 ARG A O 1
ATOM 3354 N N . LEU A 1 412 ? -22.863 -3.449 19.740 1.00 94.69 412 LEU A N 1
ATOM 3355 C CA . LEU A 1 412 ? -22.976 -3.553 18.285 1.00 94.69 412 LEU A CA 1
ATOM 3356 C C . LEU A 1 412 ? -24.446 -3.642 17.869 1.00 94.69 412 LEU A C 1
ATOM 3358 O O . LEU A 1 412 ? -25.199 -4.483 18.364 1.00 94.69 412 LEU A O 1
ATOM 3362 N N . GLY A 1 413 ? -24.865 -2.734 16.987 1.00 92.31 413 GLY A N 1
ATOM 3363 C CA . GLY A 1 413 ? -26.268 -2.558 16.620 1.00 92.31 413 GLY A CA 1
ATOM 3364 C C . GLY A 1 413 ? -27.172 -2.408 17.836 1.00 92.31 413 GLY A C 1
ATOM 3365 O O . GLY A 1 413 ? -28.153 -3.127 17.956 1.00 92.31 413 GLY A O 1
ATOM 3366 N N . ARG A 1 414 ? -26.812 -1.538 18.789 1.00 91.75 414 ARG A N 1
ATOM 3367 C CA . ARG A 1 414 ? -27.572 -1.325 20.038 1.00 91.75 414 ARG A CA 1
ATOM 3368 C C . ARG A 1 414 ? -27.727 -2.596 20.896 1.00 91.75 414 ARG A C 1
ATOM 3370 O O . ARG A 1 414 ? -28.627 -2.664 21.727 1.00 91.75 414 ARG A O 1
ATOM 3377 N N . GLY A 1 415 ? -26.848 -3.583 20.705 1.00 90.12 415 GLY A N 1
ATOM 3378 C CA . GLY A 1 415 ? -26.828 -4.861 21.423 1.00 90.12 415 GLY A CA 1
ATOM 3379 C C . GLY A 1 415 ? -27.361 -6.051 20.621 1.00 90.12 415 GLY A C 1
ATOM 3380 O O . GLY A 1 415 ? -27.142 -7.184 21.039 1.00 90.12 415 GLY A O 1
ATOM 3381 N N . PHE A 1 416 ? -27.990 -5.836 19.456 1.00 92.50 416 PHE A N 1
ATOM 3382 C CA . PHE A 1 416 ? -28.490 -6.931 18.607 1.00 92.50 416 PHE A CA 1
ATOM 3383 C C . PHE A 1 416 ? -27.387 -7.894 18.154 1.00 92.50 416 PHE A C 1
ATOM 3385 O O . PHE A 1 416 ? -27.642 -9.083 18.000 1.00 92.50 416 PHE A O 1
ATOM 3392 N N . TYR A 1 417 ? -26.163 -7.392 17.981 1.00 93.69 417 TYR A N 1
ATOM 3393 C CA . TYR A 1 417 ? -25.005 -8.186 17.563 1.00 93.69 417 TYR A CA 1
ATOM 3394 C C . TYR A 1 417 ? -24.042 -8.467 18.722 1.00 93.69 417 TYR A C 1
ATOM 3396 O O . TYR A 1 417 ? -22.865 -8.765 18.503 1.00 93.69 417 TYR A O 1
ATOM 3404 N N . GLY A 1 418 ? -24.535 -8.356 19.957 1.00 93.75 418 GLY A N 1
ATOM 3405 C CA . GLY A 1 418 ? -23.743 -8.484 21.169 1.00 93.75 418 GLY A CA 1
ATOM 3406 C C . GLY A 1 418 ? -22.885 -7.256 21.459 1.00 93.75 418 GLY A C 1
ATOM 3407 O O . GLY A 1 418 ? -23.040 -6.177 20.879 1.00 93.75 418 GLY A O 1
ATOM 3408 N N . GLU A 1 419 ? -21.971 -7.428 22.402 1.00 96.44 419 GLU A N 1
ATOM 3409 C CA . GLU A 1 419 ? -21.086 -6.369 22.861 1.00 96.44 419 GLU A CA 1
ATOM 3410 C C . GLU A 1 419 ? -19.631 -6.763 22.682 1.00 96.44 419 GLU A C 1
ATOM 3412 O O . GLU A 1 419 ? -19.283 -7.937 22.795 1.00 96.44 419 GLU A O 1
ATOM 3417 N N . CYS A 1 420 ? -18.784 -5.776 22.421 1.00 96.88 420 CYS A N 1
ATOM 3418 C CA . CYS A 1 420 ? -17.354 -5.972 22.249 1.00 96.88 420 CYS A CA 1
ATOM 3419 C C . CYS A 1 420 ? -16.569 -4.768 22.781 1.00 96.88 420 CYS A C 1
ATOM 3421 O O . CYS A 1 420 ? -17.155 -3.741 23.135 1.00 96.88 420 CYS A O 1
ATOM 3423 N N . LEU A 1 421 ? -15.242 -4.869 22.845 1.00 97.31 421 LEU A N 1
ATOM 3424 C CA . LEU A 1 421 ? -14.397 -3.714 23.137 1.00 97.31 421 LEU A CA 1
ATOM 3425 C C . LEU A 1 421 ? -14.118 -2.921 21.865 1.00 97.31 421 LEU A C 1
ATOM 3427 O O . LEU A 1 421 ? -13.946 -3.475 20.774 1.00 97.31 421 LEU A O 1
ATOM 3431 N N . GLY A 1 422 ? -14.038 -1.607 22.028 1.00 96.12 422 GLY A N 1
ATOM 3432 C CA . GLY A 1 422 ? -13.674 -0.694 20.968 1.00 96.12 422 GLY A CA 1
ATOM 3433 C C . GLY A 1 422 ? -12.740 0.415 21.418 1.00 96.12 422 GLY A C 1
ATOM 3434 O O . GLY A 1 422 ? -12.585 0.686 22.610 1.00 96.12 422 GLY A O 1
ATOM 3435 N N . VAL A 1 423 ? -12.111 1.052 20.435 1.00 95.38 423 VAL A N 1
ATOM 3436 C CA . VAL A 1 423 ? -11.281 2.241 20.629 1.00 95.38 423 VAL A CA 1
ATOM 3437 C C . VAL A 1 423 ? -11.506 3.236 19.498 1.00 95.38 423 VAL A C 1
ATOM 3439 O O . VAL A 1 423 ? -11.746 2.857 18.348 1.00 95.38 423 VAL A O 1
ATOM 3442 N N . ARG A 1 424 ? -11.392 4.524 19.822 1.00 93.50 424 ARG A N 1
ATOM 3443 C CA . ARG A 1 424 ? -11.375 5.603 18.838 1.00 93.50 424 ARG A CA 1
ATOM 3444 C C . ARG A 1 424 ? -9.926 5.950 18.482 1.00 93.50 424 ARG A C 1
ATOM 3446 O O . ARG A 1 424 ? -9.163 6.349 19.354 1.00 93.50 424 ARG A O 1
ATOM 3453 N N . ALA A 1 425 ? -9.554 5.782 17.215 1.00 92.25 425 ALA A N 1
ATOM 3454 C CA . ALA A 1 425 ? -8.191 5.867 16.692 1.00 92.25 425 ALA A CA 1
ATOM 3455 C C . ALA A 1 425 ? -8.085 6.865 15.520 1.00 92.25 425 ALA A C 1
ATOM 3457 O O . ALA A 1 425 ? -7.549 6.530 14.465 1.00 92.25 425 ALA A O 1
ATOM 3458 N N . ASP A 1 426 ? -8.602 8.088 15.697 1.00 88.62 426 ASP A N 1
ATOM 3459 C CA . ASP A 1 426 ? -8.649 9.121 14.644 1.00 88.62 426 ASP A CA 1
ATOM 3460 C C . ASP A 1 426 ? -7.268 9.406 14.019 1.00 88.62 426 ASP A C 1
ATOM 3462 O O . ASP A 1 426 ? -7.141 9.456 12.797 1.00 88.62 426 ASP A O 1
ATOM 3466 N N . GLU A 1 427 ? -6.218 9.495 14.838 1.00 86.81 427 GLU A N 1
ATOM 3467 C CA . GLU A 1 427 ? -4.838 9.759 14.393 1.00 86.81 427 GLU A CA 1
ATOM 3468 C C . GLU A 1 427 ? -4.068 8.493 13.973 1.00 86.81 427 GLU A C 1
ATOM 3470 O O . GLU A 1 427 ? -3.012 8.582 13.356 1.00 86.81 427 GLU A O 1
ATOM 3475 N N . ASN A 1 428 ? -4.594 7.302 14.279 1.00 88.56 428 ASN A N 1
ATOM 3476 C CA . ASN A 1 428 ? -3.893 6.017 14.141 1.00 88.56 428 ASN A CA 1
ATOM 3477 C C . ASN A 1 428 ? -4.682 5.016 13.280 1.00 88.56 428 ASN A C 1
ATOM 3479 O O . ASN A 1 428 ? -4.633 3.801 13.483 1.00 88.56 428 ASN A O 1
ATOM 3483 N N . SER A 1 429 ? -5.442 5.524 12.306 1.00 88.38 429 SER A N 1
ATOM 3484 C CA . SER A 1 429 ? -6.294 4.710 11.425 1.00 88.38 429 SER A CA 1
ATOM 3485 C C . SER A 1 429 ? -5.515 3.660 10.618 1.00 88.38 429 SER A C 1
ATOM 3487 O O . SER A 1 429 ? -6.041 2.586 10.301 1.00 88.38 429 SER A O 1
ATOM 3489 N N . ASN A 1 430 ? -4.236 3.929 10.346 1.00 89.06 430 ASN A N 1
ATOM 3490 C CA . ASN A 1 430 ? -3.304 3.010 9.703 1.00 89.06 430 ASN A CA 1
ATOM 3491 C C . ASN A 1 430 ? -3.020 1.747 10.534 1.00 89.06 430 ASN A C 1
ATOM 3493 O O . ASN A 1 430 ? -2.614 0.760 9.935 1.00 89.06 430 ASN A O 1
ATOM 3497 N N . LEU A 1 431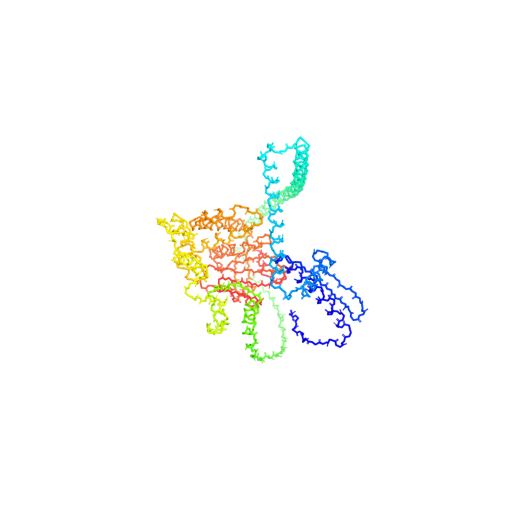 ? -3.237 1.747 11.855 1.00 92.00 431 LEU A N 1
ATOM 3498 C CA . LEU A 1 431 ? -3.046 0.606 12.772 1.00 92.00 431 LEU A CA 1
ATOM 3499 C C . LEU A 1 431 ? -4.349 -0.163 13.064 1.00 92.00 431 LEU A C 1
ATOM 3501 O O . LEU A 1 431 ? -4.400 -1.007 13.957 1.00 92.00 431 LEU A O 1
ATOM 3505 N N . SER A 1 432 ? -5.435 0.137 12.345 1.00 93.44 432 SER A N 1
A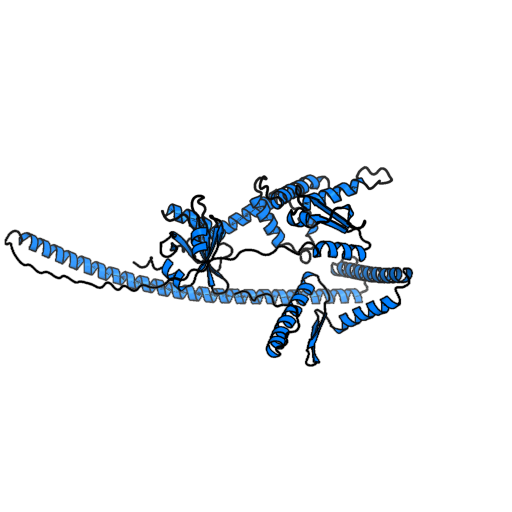TOM 3506 C CA . SER A 1 432 ? -6.767 -0.403 12.658 1.00 93.44 432 SER A CA 1
ATOM 3507 C C . SER A 1 432 ? -6.869 -1.931 12.618 1.00 93.44 432 SER A C 1
ATOM 3509 O O . SER A 1 432 ? -7.688 -2.498 13.341 1.00 93.44 432 SER A O 1
ATOM 3511 N N . ASP A 1 433 ? -6.045 -2.610 11.819 1.00 92.25 433 ASP A N 1
ATOM 3512 C CA . ASP A 1 433 ? -6.031 -4.072 11.769 1.00 92.25 433 ASP A CA 1
ATOM 3513 C C . ASP A 1 433 ? -5.413 -4.686 13.035 1.00 92.25 433 ASP A C 1
ATOM 3515 O O . ASP A 1 433 ? -6.029 -5.539 13.677 1.00 92.25 433 ASP A O 1
ATOM 3519 N N . GLU A 1 434 ? -4.233 -4.209 13.439 1.00 94.19 434 GLU A N 1
ATOM 3520 C CA . GLU A 1 434 ? -3.516 -4.669 14.631 1.00 94.19 434 GLU A CA 1
ATOM 3521 C C . GLU A 1 434 ? -4.288 -4.345 15.910 1.00 94.19 434 GLU A C 1
ATOM 3523 O O . GLU A 1 434 ? -4.478 -5.219 16.760 1.00 94.19 434 GLU A O 1
ATOM 3528 N N . ILE A 1 435 ? -4.800 -3.114 16.015 1.00 95.44 435 ILE A N 1
ATOM 3529 C CA . ILE A 1 435 ? -5.642 -2.686 17.136 1.00 95.44 435 ILE A CA 1
ATOM 3530 C C . ILE A 1 435 ? -6.885 -3.578 17.216 1.00 95.44 435 ILE A C 1
ATOM 3532 O O . ILE A 1 435 ? -7.206 -4.094 18.284 1.00 95.44 435 ILE A O 1
ATOM 3536 N N . GLY A 1 436 ? -7.577 -3.798 16.094 1.00 95.94 436 GLY A N 1
ATOM 3537 C CA . GLY A 1 436 ? -8.788 -4.613 16.066 1.00 95.94 436 GLY A CA 1
ATOM 3538 C C . GLY A 1 436 ? -8.531 -6.059 16.496 1.00 95.94 436 GLY A C 1
ATOM 3539 O O . GLY A 1 436 ? -9.305 -6.617 17.271 1.00 95.94 436 GLY A O 1
ATOM 3540 N N . LYS A 1 437 ? -7.425 -6.668 16.058 1.00 95.38 437 LYS A N 1
ATOM 3541 C CA . LYS A 1 437 ? -7.050 -8.030 16.473 1.00 95.38 437 LYS A CA 1
ATOM 3542 C C . LYS A 1 437 ? -6.737 -8.113 17.968 1.00 95.38 437 LYS A C 1
ATOM 3544 O O . LYS A 1 437 ? -7.217 -9.026 18.635 1.00 95.38 437 LYS A O 1
ATOM 3549 N N . LEU A 1 438 ? -5.999 -7.145 18.512 1.00 95.44 438 LEU A N 1
ATOM 3550 C CA . LEU A 1 438 ? -5.735 -7.068 19.953 1.00 95.44 438 LEU A CA 1
ATOM 3551 C C . LEU A 1 438 ? -7.024 -6.892 20.769 1.00 95.44 438 LEU A C 1
ATOM 3553 O O . LEU A 1 438 ? -7.216 -7.556 21.789 1.00 95.44 438 LEU A O 1
ATOM 3557 N N . LEU A 1 439 ? -7.930 -6.030 20.305 1.00 96.56 439 LEU A N 1
ATOM 3558 C CA . LEU A 1 439 ? -9.231 -5.815 20.937 1.00 96.56 439 LEU A CA 1
ATOM 3559 C C . LEU A 1 439 ? -10.128 -7.050 20.875 1.00 96.56 439 LEU A C 1
ATOM 3561 O O . LEU A 1 439 ? -10.845 -7.303 21.836 1.00 96.56 439 LEU A O 1
ATOM 3565 N N . SER A 1 440 ? -10.078 -7.826 19.792 1.00 97.25 440 SER A N 1
ATOM 3566 C CA . SER A 1 440 ? -10.801 -9.097 19.671 1.00 97.25 440 SER A CA 1
ATOM 3567 C C . SER A 1 440 ? -10.405 -10.065 20.785 1.00 97.25 440 SER A C 1
ATOM 3569 O O . SER A 1 440 ? -11.268 -10.554 21.515 1.00 97.25 440 SER A O 1
ATOM 3571 N N . VAL A 1 441 ? -9.098 -10.267 20.982 1.00 96.12 441 VAL A N 1
ATOM 3572 C CA . VAL A 1 441 ? -8.566 -11.122 22.056 1.00 96.12 441 VAL A CA 1
ATOM 3573 C C . VAL A 1 441 ? -8.958 -10.581 23.434 1.00 96.12 441 VAL A C 1
ATOM 3575 O O . VAL A 1 441 ? -9.449 -11.329 24.278 1.00 96.12 441 VAL A O 1
ATOM 3578 N N . LYS A 1 442 ? -8.811 -9.268 23.659 1.00 95.88 442 LYS A N 1
ATOM 3579 C CA . LYS A 1 442 ? -9.174 -8.627 24.935 1.00 95.88 442 LYS A CA 1
ATOM 3580 C C . LYS A 1 442 ? -10.680 -8.708 25.224 1.00 95.88 442 LYS A C 1
ATOM 3582 O O . LYS A 1 442 ? -11.071 -8.855 26.380 1.00 95.88 442 LYS A O 1
ATOM 3587 N N . SER A 1 443 ? -11.519 -8.639 24.190 1.00 96.75 443 SER A N 1
ATOM 3588 C CA . SER A 1 443 ? -12.975 -8.784 24.309 1.00 96.75 443 SER A CA 1
ATOM 3589 C C . SER A 1 443 ? -13.348 -10.196 24.731 1.00 96.75 443 SER A C 1
ATOM 3591 O O . SER A 1 443 ? -14.074 -10.350 25.710 1.00 96.75 443 SER A O 1
ATOM 3593 N N . ALA A 1 444 ? -12.777 -11.209 24.072 1.00 96.19 444 ALA A N 1
ATOM 3594 C CA . ALA A 1 444 ? -12.975 -12.612 24.430 1.00 96.19 444 ALA A CA 1
ATOM 3595 C C . ALA A 1 444 ? -12.575 -12.885 25.891 1.00 96.19 444 ALA A C 1
ATOM 3597 O O . ALA A 1 444 ? -13.350 -13.454 26.655 1.00 96.19 444 ALA A O 1
ATOM 3598 N N . ALA A 1 445 ? -11.404 -12.387 26.308 1.00 95.56 445 ALA A N 1
ATOM 3599 C CA . ALA A 1 445 ? -10.921 -12.505 27.685 1.00 95.56 445 ALA A CA 1
ATOM 3600 C C . ALA A 1 445 ? -11.825 -11.795 28.713 1.00 95.56 445 ALA A C 1
ATOM 3602 O O . ALA A 1 445 ? -11.841 -12.166 29.883 1.00 95.56 445 ALA A O 1
ATOM 3603 N N . SER A 1 446 ? -12.592 -10.791 28.280 1.00 94.50 446 SER A N 1
ATOM 3604 C CA . SER A 1 446 ? -13.555 -10.060 29.113 1.00 94.50 446 SER A CA 1
ATOM 3605 C C . SER A 1 446 ? -14.965 -10.672 29.083 1.00 94.50 446 SER A C 1
ATOM 3607 O O . SER A 1 446 ? -15.905 -10.045 29.570 1.00 94.50 446 SER A O 1
ATOM 3609 N N . GLY A 1 447 ? -15.144 -11.852 28.474 1.00 94.88 447 GLY A N 1
ATOM 3610 C CA . GLY A 1 447 ? -16.451 -12.500 28.308 1.00 94.88 447 GLY A CA 1
ATOM 3611 C C . GLY A 1 447 ? -17.384 -11.791 27.320 1.00 94.88 447 GLY A C 1
ATOM 3612 O O . GLY A 1 447 ? -18.591 -12.022 27.332 1.00 94.88 447 GLY A O 1
ATOM 3613 N N . LEU A 1 448 ? -16.843 -10.902 26.485 1.00 96.19 448 LEU A N 1
ATOM 3614 C CA . LEU A 1 448 ? -17.571 -10.207 25.427 1.00 96.19 448 LEU A CA 1
ATOM 3615 C C . LEU A 1 448 ? -17.427 -10.964 24.103 1.00 96.19 448 LEU A C 1
ATOM 3617 O O . LEU A 1 448 ? -16.596 -11.864 23.964 1.00 96.19 448 LEU A O 1
ATOM 3621 N N . ARG A 1 449 ? -18.213 -10.574 23.095 1.00 95.69 449 ARG A N 1
ATOM 3622 C CA . ARG A 1 449 ? -18.091 -11.138 21.748 1.00 95.69 449 ARG A CA 1
ATOM 3623 C C . ARG A 1 449 ? -16.650 -10.922 21.251 1.00 95.69 449 ARG A C 1
ATOM 3625 O O . ARG A 1 449 ? -16.146 -9.808 21.420 1.00 95.69 449 ARG A O 1
ATOM 3632 N N . PRO A 1 450 ? -15.979 -11.927 20.651 1.00 97.12 450 PRO A N 1
ATOM 3633 C CA . PRO A 1 450 ? -14.566 -11.853 20.264 1.00 97.12 450 PRO A CA 1
ATOM 3634 C C . PRO A 1 450 ? -14.395 -10.998 18.999 1.00 97.12 450 PRO A C 1
ATOM 3636 O O . PRO A 1 450 ? -14.041 -11.469 17.921 1.00 97.12 450 PRO A O 1
ATOM 3639 N N . ILE A 1 451 ? -14.722 -9.716 19.123 1.00 97.88 451 ILE A N 1
ATOM 3640 C CA . ILE A 1 451 ? -14.666 -8.695 18.086 1.00 97.88 451 ILE A CA 1
ATOM 3641 C C . ILE A 1 451 ? -13.905 -7.506 18.660 1.00 97.88 451 ILE A C 1
ATOM 3643 O O . ILE A 1 451 ? -14.110 -7.108 19.800 1.00 97.88 451 ILE A O 1
ATOM 3647 N N . GLY A 1 452 ? -13.021 -6.917 17.870 1.00 97.81 452 GLY A N 1
ATOM 3648 C CA . GLY A 1 452 ? -12.430 -5.624 18.161 1.00 97.81 452 GLY A CA 1
ATOM 3649 C C . GLY A 1 452 ? -12.995 -4.555 17.247 1.00 97.81 452 GLY A C 1
ATOM 3650 O O . GLY A 1 452 ? -12.897 -4.688 16.025 1.00 97.81 452 GLY A O 1
ATOM 3651 N N . ALA A 1 453 ? -13.559 -3.496 17.828 1.00 97.50 453 ALA A N 1
ATOM 3652 C CA . ALA A 1 453 ? -14.082 -2.356 17.083 1.00 97.50 453 ALA A CA 1
ATOM 3653 C C . ALA A 1 453 ? -13.081 -1.191 17.070 1.00 97.50 453 ALA A C 1
ATOM 3655 O O . ALA A 1 453 ? -12.745 -0.624 18.106 1.00 97.50 453 ALA A O 1
ATOM 3656 N N . VAL A 1 454 ? -12.620 -0.786 15.890 1.00 97.06 454 VAL A N 1
ATOM 3657 C CA . VAL A 1 454 ? -11.753 0.388 15.723 1.00 97.06 454 VAL A CA 1
ATOM 3658 C C . VAL A 1 454 ? -12.509 1.464 14.973 1.00 97.06 454 VAL A C 1
ATOM 3660 O O . VAL A 1 454 ? -12.980 1.238 13.859 1.00 97.06 454 VAL A O 1
ATOM 3663 N N . ILE A 1 455 ? -12.620 2.637 15.586 1.00 95.75 455 ILE A N 1
ATOM 3664 C CA . ILE A 1 455 ? -13.434 3.739 15.089 1.00 95.75 455 ILE A CA 1
ATOM 3665 C C . ILE A 1 455 ? -12.536 4.928 14.758 1.00 95.75 455 ILE A C 1
ATOM 3667 O O . ILE A 1 455 ? -11.736 5.333 15.593 1.00 95.75 455 ILE A O 1
ATOM 3671 N N . PHE A 1 456 ? -12.661 5.505 13.566 1.00 94.94 456 PHE A N 1
ATOM 3672 C CA . PHE A 1 456 ? -11.911 6.706 13.189 1.00 94.94 456 PHE A CA 1
ATOM 3673 C C . PHE A 1 456 ? -12.637 7.540 12.130 1.00 94.94 456 PHE A C 1
ATOM 3675 O O . PHE A 1 456 ? -13.474 7.037 11.378 1.00 94.94 456 PHE A O 1
ATOM 3682 N N . MET A 1 457 ? -12.303 8.824 12.039 1.00 92.38 457 MET A N 1
ATOM 3683 C CA . MET A 1 457 ? -12.825 9.731 11.019 1.00 92.38 457 MET A CA 1
ATOM 3684 C C . MET A 1 457 ? -12.203 9.458 9.640 1.00 92.38 457 MET A C 1
ATOM 3686 O O . MET A 1 457 ? -10.990 9.511 9.457 1.00 92.38 457 MET A O 1
ATOM 3690 N N . GLN A 1 458 ? -13.044 9.224 8.630 1.00 88.25 458 GLN A N 1
ATOM 3691 C CA . GLN A 1 458 ? -12.653 9.109 7.225 1.00 88.25 458 GLN A CA 1
ATOM 3692 C C . GLN A 1 458 ? -13.536 10.015 6.358 1.00 88.25 458 GLN A C 1
ATOM 3694 O O . GLN A 1 458 ? -14.739 9.791 6.238 1.00 88.25 458 GLN A O 1
ATOM 3699 N N . ARG A 1 459 ? -12.938 11.029 5.712 1.00 84.00 459 ARG A N 1
ATOM 3700 C CA . ARG A 1 459 ? -13.643 11.979 4.818 1.00 84.00 459 ARG A CA 1
ATOM 3701 C C . ARG A 1 459 ? -14.921 12.550 5.465 1.00 84.00 459 ARG A C 1
ATOM 3703 O O . ARG A 1 459 ? -16.008 12.443 4.898 1.00 84.00 459 ARG A O 1
ATOM 3710 N N . ASN A 1 460 ? -14.781 13.101 6.672 1.00 84.25 460 ASN A N 1
ATOM 3711 C CA . ASN A 1 460 ? -15.852 13.683 7.501 1.00 84.25 460 ASN A CA 1
ATOM 3712 C C . ASN A 1 460 ? -16.947 12.714 7.978 1.00 84.25 460 ASN A C 1
ATOM 3714 O O . ASN A 1 460 ? -17.954 13.155 8.520 1.00 84.25 460 ASN A O 1
ATOM 3718 N N . ASN A 1 461 ? -16.760 11.407 7.815 1.00 87.31 461 ASN A N 1
ATOM 3719 C CA . ASN A 1 461 ? -17.694 10.394 8.292 1.00 87.31 461 ASN A CA 1
ATOM 3720 C C . ASN A 1 461 ? -16.986 9.441 9.258 1.00 87.31 461 ASN A C 1
ATOM 3722 O O . ASN A 1 461 ? -15.788 9.196 9.118 1.00 87.31 461 ASN A O 1
ATOM 3726 N N . LEU A 1 462 ? -17.718 8.879 10.219 1.00 93.75 462 LEU A N 1
ATOM 3727 C CA . LEU A 1 462 ? -17.156 7.918 11.160 1.00 93.75 462 LEU A CA 1
ATOM 3728 C C . LEU A 1 462 ? -17.096 6.539 10.495 1.00 93.75 462 LEU A C 1
ATOM 3730 O O . LEU A 1 462 ? -18.116 6.001 10.058 1.00 93.75 462 LEU A O 1
ATOM 3734 N N . LYS A 1 463 ? -15.901 5.963 10.403 1.00 96.44 463 LYS A N 1
ATOM 3735 C CA . LYS A 1 463 ? -15.698 4.596 9.934 1.00 96.44 463 LYS A CA 1
ATOM 3736 C C . LYS A 1 463 ? -15.483 3.678 11.121 1.00 96.44 463 LYS A C 1
ATOM 3738 O O . LYS A 1 463 ? -14.669 3.977 11.990 1.00 96.44 463 LYS A O 1
ATOM 3743 N N . MET A 1 464 ? -16.177 2.546 11.119 1.00 96.81 464 MET A N 1
ATOM 3744 C CA . MET A 1 464 ? -15.969 1.471 12.079 1.00 96.81 464 MET A CA 1
ATOM 3745 C C . MET A 1 464 ? -15.425 0.239 11.360 1.00 96.81 464 MET A C 1
ATOM 3747 O O . MET A 1 464 ? -16.032 -0.276 10.421 1.00 96.81 464 MET A O 1
ATOM 3751 N N . CYS A 1 465 ? -14.257 -0.211 11.801 1.00 97.81 465 CYS A N 1
ATOM 3752 C CA . CYS A 1 465 ? -13.601 -1.434 11.368 1.00 97.81 465 CYS A CA 1
ATOM 3753 C C . CYS A 1 465 ? -13.767 -2.492 12.456 1.00 97.81 465 CYS A C 1
ATOM 3755 O O . CYS A 1 465 ? -13.408 -2.249 13.605 1.00 97.81 465 CYS A O 1
ATOM 3757 N N . LEU A 1 466 ? -14.279 -3.661 12.088 1.00 97.88 466 LEU A N 1
ATOM 3758 C CA . LEU A 1 466 ? -14.412 -4.803 12.983 1.00 97.88 466 LEU A CA 1
ATOM 3759 C C . LEU A 1 466 ? -13.386 -5.866 12.604 1.00 97.88 466 LEU A C 1
ATOM 3761 O O . LEU A 1 466 ? -13.174 -6.151 11.421 1.00 97.88 466 LEU A O 1
ATOM 3765 N N . ARG A 1 467 ? -12.728 -6.441 13.605 1.00 97.94 467 ARG A N 1
ATOM 3766 C CA . ARG A 1 467 ? -11.793 -7.558 13.437 1.00 97.94 467 ARG A CA 1
ATOM 3767 C C . ARG A 1 467 ? -12.145 -8.668 14.405 1.00 97.94 467 ARG A C 1
ATOM 3769 O O . ARG A 1 467 ? -12.493 -8.376 15.544 1.00 97.94 467 ARG A O 1
ATOM 3776 N N . SER A 1 468 ? -12.010 -9.912 13.970 1.00 97.00 468 SER A N 1
ATOM 3777 C CA . SER A 1 468 ? -12.059 -11.070 14.857 1.00 97.00 468 SER A CA 1
ATOM 3778 C C . SER A 1 468 ? -10.857 -11.973 14.609 1.00 97.00 468 SER A C 1
ATOM 3780 O O . SER A 1 468 ? -10.431 -12.174 13.471 1.00 97.00 468 SER A O 1
ATOM 3782 N N . THR A 1 469 ? -10.288 -12.476 15.697 1.00 94.31 469 THR A N 1
ATOM 3783 C CA . THR A 1 469 ? -9.277 -13.543 15.702 1.00 94.31 469 THR A CA 1
ATOM 3784 C C . THR A 1 469 ? -9.906 -14.920 15.894 1.00 94.31 469 THR A C 1
ATOM 3786 O O . THR A 1 469 ? -9.200 -15.919 15.812 1.00 94.31 469 THR A O 1
ATOM 3789 N N . ASP A 1 470 ? -11.207 -14.967 16.174 1.00 92.94 470 ASP A N 1
ATOM 3790 C CA . ASP A 1 470 ? -11.972 -16.192 16.327 1.00 92.94 470 ASP A CA 1
ATOM 3791 C C . ASP A 1 470 ? -12.540 -16.631 14.970 1.00 92.94 470 ASP A C 1
ATOM 3793 O O . ASP A 1 470 ? -13.043 -15.820 14.193 1.00 92.94 470 ASP A O 1
ATOM 3797 N N . THR A 1 471 ? -12.441 -17.925 14.676 1.00 90.62 471 THR A N 1
ATOM 3798 C CA . THR A 1 471 ? -12.892 -18.487 13.392 1.00 90.62 471 THR A CA 1
ATOM 3799 C C . THR A 1 471 ? -14.400 -18.710 13.348 1.00 90.62 471 THR A C 1
ATOM 3801 O O . THR A 1 471 ? -14.970 -18.728 12.259 1.00 90.62 471 THR A O 1
ATOM 3804 N N . ALA A 1 472 ? -15.053 -18.826 14.509 1.00 92.69 472 ALA A N 1
ATOM 3805 C CA . ALA A 1 472 ? -16.501 -18.988 14.607 1.00 92.69 472 ALA A CA 1
ATOM 3806 C C . ALA A 1 472 ? -17.266 -17.654 14.507 1.00 92.69 472 ALA A C 1
ATOM 3808 O O . ALA A 1 472 ? -18.475 -17.644 14.273 1.00 92.69 472 ALA A O 1
ATOM 3809 N N . THR A 1 473 ? -16.582 -16.520 14.669 1.00 93.75 473 THR A N 1
ATOM 3810 C CA . THR A 1 473 ? -17.217 -15.202 14.723 1.00 93.75 473 THR A CA 1
ATOM 3811 C C . THR A 1 473 ? -17.188 -14.489 13.373 1.00 93.75 473 THR A C 1
ATOM 3813 O O . THR A 1 473 ? -16.135 -14.087 12.881 1.00 93.75 473 THR A O 1
ATOM 3816 N N . ASP A 1 474 ? -18.372 -14.247 12.802 1.00 95.25 474 ASP A N 1
ATOM 3817 C CA . ASP A 1 474 ? -18.537 -13.473 11.567 1.00 95.25 474 ASP A CA 1
ATOM 3818 C C . ASP A 1 474 ? -18.799 -11.985 11.865 1.00 95.25 474 ASP A C 1
ATOM 3820 O O . ASP A 1 474 ? -19.868 -11.582 12.318 1.00 95.25 474 ASP A O 1
ATOM 3824 N N . THR A 1 475 ? -17.812 -11.134 11.586 1.00 96.06 475 THR A N 1
ATOM 3825 C CA . THR A 1 475 ? -17.927 -9.668 11.676 1.00 96.06 475 THR A CA 1
ATOM 3826 C C . THR A 1 475 ? -18.623 -9.039 10.465 1.00 96.06 475 THR A C 1
ATOM 3828 O O . THR A 1 475 ? -19.018 -7.868 10.511 1.00 96.06 475 THR A O 1
ATOM 3831 N N . SER A 1 476 ? -18.757 -9.767 9.354 1.00 95.44 476 SER A N 1
ATOM 3832 C CA . SER A 1 476 ? -19.349 -9.272 8.110 1.00 95.44 476 SER A CA 1
ATOM 3833 C C . SER A 1 476 ? -20.862 -9.098 8.217 1.00 95.44 476 SER A C 1
ATOM 3835 O O . SER A 1 476 ? -21.405 -8.221 7.546 1.00 95.44 476 SER A O 1
ATOM 3837 N N . GLU A 1 477 ? -21.537 -9.862 9.082 1.00 94.94 477 GLU A N 1
ATOM 3838 C CA . GLU A 1 477 ? -22.980 -9.735 9.328 1.00 94.94 477 GLU A CA 1
ATOM 3839 C C . GLU A 1 477 ? -23.343 -8.321 9.815 1.00 94.94 477 GLU A C 1
ATOM 3841 O O . GLU A 1 477 ? -24.257 -7.687 9.285 1.00 94.94 477 GLU A O 1
ATOM 3846 N N . VAL A 1 478 ? -22.544 -7.780 10.745 1.00 95.06 478 VAL A N 1
ATOM 3847 C CA . VAL A 1 478 ? -22.751 -6.449 11.320 1.00 95.06 478 VAL A CA 1
ATOM 3848 C C . VAL A 1 478 ? -22.494 -5.403 10.247 1.00 95.06 478 VAL A C 1
ATOM 3850 O O . VAL A 1 478 ? -23.296 -4.498 10.051 1.00 95.06 478 VAL A O 1
ATOM 3853 N N . ALA A 1 479 ? -21.399 -5.545 9.497 1.00 95.25 479 ALA A N 1
ATOM 3854 C CA . ALA A 1 479 ? -21.070 -4.594 8.445 1.00 95.25 479 ALA A CA 1
ATOM 3855 C C . ALA A 1 479 ? -22.141 -4.547 7.347 1.00 95.25 479 ALA A C 1
ATOM 3857 O O . ALA A 1 479 ? -22.538 -3.453 6.950 1.00 95.25 479 ALA A O 1
ATOM 3858 N N . LYS A 1 480 ? -22.653 -5.700 6.897 1.00 94.94 480 LYS A N 1
ATOM 3859 C CA . LYS A 1 480 ? -23.707 -5.784 5.872 1.00 94.94 480 LYS A CA 1
ATOM 3860 C C . LYS A 1 480 ? -24.995 -5.090 6.319 1.00 94.94 480 LYS A C 1
ATOM 3862 O O . LYS A 1 480 ? -25.579 -4.350 5.531 1.00 94.94 480 LYS A O 1
ATOM 3867 N N . ALA A 1 481 ? -25.394 -5.254 7.583 1.00 93.25 481 ALA A N 1
ATOM 3868 C CA . ALA A 1 481 ? -26.588 -4.607 8.136 1.00 93.25 481 ALA A CA 1
ATOM 3869 C C . ALA A 1 481 ? -26.521 -3.068 8.108 1.00 93.25 481 ALA A C 1
ATOM 3871 O O . ALA A 1 481 ? -27.552 -2.404 8.033 1.00 93.25 481 ALA A O 1
ATOM 3872 N N . TYR A 1 482 ? -25.311 -2.500 8.116 1.00 92.31 482 TYR A N 1
ATOM 3873 C CA . TYR A 1 482 ? -25.065 -1.057 8.064 1.00 92.31 482 TYR A CA 1
ATOM 3874 C C . TYR A 1 482 ? -24.489 -0.595 6.711 1.00 92.31 482 TYR A C 1
ATOM 3876 O O . TYR A 1 482 ? -23.844 0.450 6.625 1.00 92.31 482 TYR A O 1
ATOM 3884 N N . GLY A 1 483 ? -24.720 -1.362 5.638 1.00 90.25 483 GLY A N 1
ATOM 3885 C CA . GLY A 1 483 ? -24.342 -0.990 4.268 1.00 90.25 483 GLY A CA 1
ATOM 3886 C C . GLY A 1 483 ? -22.839 -1.055 3.969 1.00 90.25 483 GLY A C 1
ATOM 3887 O O . GLY A 1 483 ? -22.380 -0.459 2.995 1.00 90.25 483 GLY A O 1
ATOM 3888 N N . GLY A 1 484 ? -22.064 -1.743 4.807 1.00 92.94 484 GLY A N 1
ATOM 3889 C CA . GLY A 1 484 ? -20.657 -2.062 4.581 1.00 92.94 484 GLY A CA 1
ATOM 3890 C C . GLY A 1 484 ? -20.428 -3.505 4.131 1.00 92.94 484 GLY A C 1
ATOM 3891 O O . GLY A 1 484 ? -21.319 -4.173 3.610 1.00 92.94 484 GLY A O 1
ATOM 3892 N N . GLY A 1 485 ? -19.204 -3.995 4.327 1.00 92.00 485 GLY A N 1
ATOM 3893 C CA . GLY A 1 485 ? -18.813 -5.341 3.909 1.00 92.00 485 GLY A CA 1
ATOM 3894 C C . GLY A 1 485 ? -17.416 -5.741 4.379 1.00 92.00 485 GLY A C 1
ATOM 3895 O O . GLY A 1 485 ? -16.767 -5.023 5.144 1.00 92.00 485 GLY A O 1
ATOM 3896 N N . GLY A 1 486 ? -16.965 -6.909 3.926 1.00 91.94 486 GLY A N 1
ATOM 3897 C CA . GLY A 1 486 ? -15.662 -7.484 4.259 1.00 91.94 486 GLY A CA 1
ATOM 3898 C C . GLY A 1 486 ? -15.706 -9.007 4.354 1.00 91.94 486 GLY A C 1
ATOM 3899 O O . GLY A 1 486 ? -16.692 -9.626 3.952 1.00 91.94 486 GLY A O 1
ATOM 3900 N N . SER A 1 487 ? -14.634 -9.596 4.878 1.00 93.19 487 SER A N 1
ATOM 3901 C CA . SER A 1 487 ? -14.562 -11.022 5.206 1.00 93.19 487 SER A CA 1
ATOM 3902 C C . SER A 1 487 ? -15.121 -11.292 6.612 1.00 93.19 487 SER A C 1
ATOM 3904 O O . SER A 1 487 ? -15.289 -10.347 7.390 1.00 93.19 487 SER A O 1
ATOM 3906 N N . PRO A 1 488 ? -15.365 -12.564 6.982 1.00 94.25 488 PRO A N 1
ATOM 3907 C CA . PRO A 1 488 ? -15.826 -12.905 8.327 1.00 94.25 488 PRO A CA 1
ATOM 3908 C C . PRO A 1 488 ? -14.910 -12.394 9.447 1.00 94.25 488 PRO A C 1
ATOM 3910 O O . PRO A 1 488 ? -15.384 -11.860 10.443 1.00 94.25 488 PRO A O 1
ATOM 3913 N N . SER A 1 489 ? -13.592 -12.433 9.257 1.00 94.69 489 SER A N 1
ATOM 3914 C CA . SER A 1 489 ? -12.614 -11.963 10.249 1.00 94.69 489 SER A CA 1
ATOM 3915 C C . SER A 1 489 ? -12.255 -10.474 10.140 1.00 94.69 489 SER A C 1
ATOM 3917 O O . SER A 1 489 ? -11.557 -9.944 11.009 1.00 94.69 489 SER A O 1
ATOM 3919 N N . SER A 1 490 ? -12.689 -9.781 9.082 1.00 96.19 490 SER A N 1
ATOM 3920 C CA . SER A 1 490 ? -12.298 -8.397 8.805 1.00 96.19 490 SER A CA 1
ATOM 3921 C C . SER A 1 490 ? -13.351 -7.662 7.983 1.00 96.19 490 SER A C 1
ATOM 3923 O O . SER A 1 490 ? -13.442 -7.818 6.763 1.00 96.19 490 SER A O 1
ATOM 3925 N N . SER A 1 491 ? -14.125 -6.805 8.647 1.00 97.12 491 SER A N 1
ATOM 3926 C CA . SER A 1 491 ? -15.194 -6.029 8.021 1.00 97.12 491 SER A CA 1
ATOM 3927 C C . SER A 1 491 ? -15.125 -4.543 8.374 1.00 97.12 491 SER A C 1
ATOM 3929 O O . SER A 1 491 ? -14.388 -4.118 9.271 1.00 97.12 491 SER A O 1
ATOM 3931 N N . SER A 1 492 ? -15.833 -3.705 7.614 1.00 96.94 492 SER A N 1
ATOM 3932 C CA . SER A 1 492 ? -15.982 -2.286 7.946 1.00 96.94 492 SER A CA 1
ATOM 3933 C C . SER A 1 492 ? -17.233 -1.665 7.335 1.00 96.94 492 SER A C 1
ATOM 3935 O O . SER A 1 492 ? -17.732 -2.130 6.308 1.00 96.94 492 SER A O 1
ATOM 3937 N N . PHE A 1 493 ? -17.714 -0.590 7.952 1.00 96.19 493 PHE A N 1
ATOM 3938 C CA . PHE A 1 493 ? -18.860 0.192 7.493 1.00 96.19 493 PHE A CA 1
ATOM 3939 C C . PHE A 1 493 ? -18.758 1.643 7.970 1.00 96.19 493 PHE A C 1
ATOM 3941 O O . PHE A 1 493 ? -17.974 1.975 8.865 1.00 96.19 493 PHE A O 1
ATOM 3948 N N . MET A 1 494 ? -19.550 2.515 7.349 1.00 95.69 494 MET A N 1
ATOM 3949 C CA . MET A 1 494 ? -19.702 3.900 7.786 1.00 95.69 494 MET A CA 1
ATOM 3950 C C . MET A 1 494 ? -20.868 3.980 8.765 1.00 95.69 494 MET A C 1
ATOM 3952 O O . MET A 1 494 ? -21.942 3.453 8.490 1.00 95.69 494 MET A O 1
ATOM 3956 N N . ILE A 1 495 ? -20.666 4.650 9.894 1.00 92.31 495 ILE A N 1
ATOM 3957 C CA . ILE A 1 495 ? -21.692 4.844 10.918 1.00 92.31 495 ILE A CA 1
ATOM 3958 C C . ILE A 1 495 ? -21.920 6.342 11.127 1.00 92.31 495 ILE A C 1
ATOM 3960 O O . ILE A 1 495 ? -20.988 7.147 11.098 1.00 92.31 495 ILE A O 1
ATOM 3964 N N . ARG A 1 496 ? -23.180 6.744 11.302 1.00 90.62 496 ARG A N 1
ATOM 3965 C CA . ARG A 1 496 ? -23.513 8.135 11.629 1.00 90.62 496 ARG A CA 1
ATOM 3966 C C . ARG A 1 496 ? -23.199 8.412 13.101 1.00 90.62 496 ARG A C 1
ATOM 3968 O O . ARG A 1 496 ? -23.279 7.515 13.935 1.00 90.62 496 ARG A O 1
ATOM 3975 N N . MET A 1 497 ? -22.854 9.658 13.420 1.00 89.06 497 MET A N 1
ATOM 3976 C CA . MET A 1 497 ? -22.434 10.039 14.774 1.00 89.06 497 MET A CA 1
ATOM 3977 C C . MET A 1 497 ? -23.534 9.812 15.829 1.00 89.06 497 MET A C 1
ATOM 3979 O O . MET A 1 497 ? -23.240 9.390 16.942 1.00 89.06 497 MET A O 1
ATOM 3983 N N . ASP A 1 498 ? -24.799 10.050 15.479 1.00 89.88 498 ASP A N 1
ATOM 3984 C CA . ASP A 1 498 ? -25.960 9.797 16.341 1.00 89.88 498 ASP A CA 1
ATOM 3985 C C . ASP A 1 498 ? -26.148 8.303 16.634 1.00 89.88 498 ASP A C 1
ATOM 3987 O O . ASP A 1 498 ? -26.318 7.924 17.792 1.00 89.88 498 ASP A O 1
ATOM 3991 N N . GLU A 1 499 ? -26.054 7.454 15.610 1.00 90.19 499 GLU A N 1
ATOM 3992 C CA . GLU A 1 499 ? -26.122 5.996 15.771 1.00 90.19 499 GLU A CA 1
ATOM 3993 C C . GLU A 1 499 ? -24.943 5.474 16.604 1.00 90.19 499 GLU A C 1
ATOM 3995 O O . GLU A 1 499 ? -25.136 4.706 17.543 1.00 90.19 499 GLU A O 1
ATOM 4000 N N . TYR A 1 500 ? -23.726 5.946 16.324 1.00 92.31 500 TYR A N 1
ATOM 4001 C CA . TYR A 1 500 ? -22.534 5.603 17.101 1.00 92.31 500 TYR A CA 1
ATOM 4002 C C . TYR A 1 500 ? -22.692 5.964 18.583 1.00 92.31 500 TYR A C 1
ATOM 4004 O O . TYR A 1 500 ? -22.409 5.139 19.453 1.00 92.31 500 TYR A O 1
ATOM 4012 N N . ASN A 1 501 ? -23.208 7.160 18.883 1.00 91.25 501 ASN A N 1
ATOM 4013 C CA . ASN A 1 501 ? -23.458 7.589 20.255 1.00 91.25 501 ASN A CA 1
ATOM 4014 C C . ASN A 1 501 ? -24.422 6.643 20.983 1.00 91.25 501 ASN A C 1
ATOM 4016 O O . ASN A 1 501 ? -24.214 6.368 22.161 1.00 91.25 501 ASN A O 1
ATOM 4020 N N . GLN A 1 502 ? -25.427 6.079 20.307 1.00 91.56 502 GLN A N 1
ATOM 4021 C CA . GLN A 1 502 ? -26.336 5.083 20.898 1.00 91.56 502 GLN A CA 1
ATOM 4022 C C . GLN A 1 502 ? -25.638 3.760 21.258 1.00 91.56 502 GLN A C 1
ATOM 4024 O O . GLN A 1 502 ? -26.004 3.094 22.232 1.00 91.56 502 GLN A O 1
ATOM 4029 N N . TRP A 1 503 ? -24.601 3.385 20.507 1.00 92.50 503 TRP A N 1
ATOM 4030 C CA . TRP A 1 503 ? -23.838 2.160 20.756 1.00 92.50 503 TRP A CA 1
ATOM 4031 C C . TRP A 1 503 ? -22.912 2.283 21.972 1.00 92.50 503 TRP A C 1
ATOM 4033 O O . TRP A 1 503 ? -22.612 1.268 22.602 1.00 92.50 503 TRP A O 1
ATOM 4043 N N . ILE A 1 504 ? -22.506 3.506 22.335 1.00 90.00 504 ILE A N 1
ATOM 4044 C CA . ILE A 1 504 ? -21.607 3.785 23.472 1.00 90.00 504 ILE A CA 1
ATOM 4045 C C . ILE A 1 504 ? -22.326 4.280 24.744 1.00 90.00 504 ILE A C 1
ATOM 4047 O O . ILE A 1 504 ? -21.805 4.112 25.843 1.00 90.00 504 ILE A O 1
ATOM 4051 N N . THR A 1 505 ? -23.539 4.838 24.635 1.00 69.00 505 THR A N 1
ATOM 4052 C CA . THR A 1 505 ? -24.342 5.419 25.744 1.00 69.00 505 THR A CA 1
ATOM 4053 C C . THR A 1 505 ? -24.892 4.402 26.759 1.00 69.00 505 THR A C 1
ATOM 4055 O O . THR A 1 505 ? -25.688 4.754 27.620 1.00 69.00 505 THR A O 1
ATOM 4058 N N . GLY A 1 506 ? -24.459 3.138 26.719 1.00 58.84 506 GLY A N 1
ATOM 4059 C CA . GLY A 1 506 ? -24.755 2.149 27.767 1.00 58.84 506 GLY A CA 1
ATOM 4060 C C . GLY A 1 506 ? -23.873 2.256 29.014 1.00 58.84 506 GLY A C 1
ATOM 4061 O O . GLY A 1 506 ? -24.132 1.555 29.981 1.00 58.84 506 GLY A O 1
ATOM 4062 N N . ASN A 1 507 ? -22.840 3.104 28.991 1.00 48.44 507 ASN A N 1
ATOM 4063 C CA . ASN A 1 507 ? -21.812 3.180 30.037 1.00 48.44 507 ASN A CA 1
ATOM 4064 C C . ASN A 1 507 ? -22.068 4.271 31.099 1.00 48.44 507 ASN A C 1
ATOM 4066 O O . ASN A 1 507 ? -21.166 4.594 31.866 1.00 48.44 507 ASN A O 1
ATOM 4070 N N . SER A 1 508 ? -23.265 4.863 31.139 1.00 33.91 508 SER A N 1
ATOM 4071 C CA . SER A 1 508 ? -23.657 5.866 32.137 1.00 33.91 508 SER A CA 1
ATOM 4072 C C . SER A 1 508 ? -24.757 5.322 33.045 1.00 33.91 508 SER A C 1
ATOM 4074 O O . SER A 1 508 ? -25.929 5.667 32.883 1.00 33.91 508 SER A O 1
ATOM 4076 N N . SER A 1 509 ? -24.374 4.456 33.978 1.00 27.50 509 SER A N 1
ATOM 4077 C CA . SER A 1 509 ? -25.173 4.100 35.157 1.00 27.50 509 SER A CA 1
ATOM 4078 C C . SER A 1 509 ? -24.282 3.558 36.255 1.00 27.50 509 SER A C 1
ATOM 4080 O O . SER A 1 509 ? -23.465 2.669 35.924 1.00 27.50 509 SER A O 1
#

Organism: Vigna unguiculata (NCBI:txid3917)

Foldseek 3Di:
DDDDDDDPDDDPDPVVNVVVCVVVVVVVLVVQVVCCVVVVDWDKDWDQDPVRDIDIDTPDDPVVVVVVVVVVVVVVVVPPDPVVVVVVVVVVVVVVVVVVVVVVVLVCVLVVHPCPPDDPVRNVVSVVVNVVVVVVVVVVVVVVVVVVVVVVVVVVVVVVVVVVVVVVVVVVVVVVVVVVVVVVVVVVVVVVVVVVVVVVVVVVPVDDDDDDDDDDDDDDDDDDDDDDDDDDDDDDDDDDDDPLPPPVVVQVVCVVVDPAQAEAEAQDPVVVVNDDDPVPHDPSYHYHYHVQWHSVRVVQVVVQVVQVPDPDPDDDPDRDGPDPPVQVVQVVVLRVLVGCVVNVVPPDPLSVLLVQLVVVVVVPDDVVPDVCVVVVVSVDGSVVSSVSSVVVVVVLLVVLVVQCPAKAKFCQQLVPLWIFIEGECAPNVVSLASNFAVRLVVRVVVVTHSKYWYWYDDPNFIKIKIAGPDPVAAPQVSQVVQVWGDGRGITMHTDHPVSRCSRRVPPDD

Secondary structure (DSSP, 8-state):
-PPPPPPSS---SHHHHHHHHHHHHHHHHHHHHHHHHHHT---EEEEE-TTS-EEEEESS-HHHHHHHHHHHHHHHHHTT-HHHHHHHHHHHHHHHHHHHHHHHHHHHHHTT-SGGG--HHHHHHHHHHHHHHHHHHHHHHHHHHHHHHHHHHHHHHHHHHHHHHHHHHHHHHHHHHHHHHHHHHHHHHHHHHHHHHHHHHHTT-SS-----------------------------------SHHHHHHHHHHHHHH-SSPEEEEE--HHHHTTSPPGGGS-TTEEEEE-SSS-HHHHHHHHHHHHTSS---SS--S----SS-HHHHHHHHHHHHHHHHHHTT---STTHHHHHHHHHHHHHT--TTT-TTHHHHHHH--HHHHHHHHHHHHHHHHHHHHHGGGG-EEEEGGGGTT-EEEEEE-TT-GGGHHHHHHHHHHHHHHTTS-S-EEEEEEETTEEEEEEE-S-SS--SHHHHHHTT-EEETTEEEEEE-HHHHHHHHGGG--

InterPro domains:
  IPR002100 Transcription factor, MADS-box [PF00319] (10-57)
  IPR002100 Transcription factor, MADS-box [PR00404] (3-23)
  IPR002100 Transcription factor, MADS-box [PR00404] (23-38)
  IPR002100 Transcription factor, MADS-box [PR00404] (38-59)
  IPR002100 Transcription factor, MADS-box [PS00350] (3-57)
  IPR002100 Transcription factor, MADS-box [PS50066] (1-61)
  IPR002100 Transcription factor, MADS-box [SM00432] (1-60)
  IPR002487 Transcription factor, K-box [PF01486] (83-170)
  IPR002487 Transcription factor, K-box [PS51297] (86-176)
  IPR033896 MADS MEF2-like, N-terminal [cd00265] (2-78)
  IPR036879 Transcription factor, MADS-box superfamily [G3DSA:3.40.1810.10] (14-76)
  IPR036879 Transcription factor, MADS-box superfamily [SSF55455] (2-81)

Radius of gyration: 37.61 Å; chains: 1; bounding box: 101×54×121 Å

pLDDT: mean 79.3, std 19.56, range [21.91, 97.94]

Sequence (509 aa):
MGRGKIPIQKIENLTNRQVTFCKRRNGLVKKTRELSILCDAEVGVIVFSCTGKLYEYSNTSMKSIIDRFNSHNENLGWLMDPTSSVKFWQREAASLREQLQHLQESNRQLMGEELSDLNMNQLKELENKLQTGLSNIQIKKDQMLKDEIKELQKKGMVIHQQNEELHKKINLIHENNVELRKLSAKRISQSASVKKKQKKTKRRRAKDGACGVARKKGKRRKGACRSSVREWEKNKMWEKRDEECVEAEFLFDLSRKSKCKIIGFDHRKSVFRHIPPANVFPENIMINVNLEKSSSRAVYEYFAGKHLDVNIPDGSKNAPCLVDSKDKGRVELILNYIEDGDLRRWSLPDIRMFNIGLSEWRSRFSCISNPYMYKQLLELSAEDLIAKGYSYRSARQNAASKLLEKVFRVRLGRGFYGECLGVRADENSNLSDEIGKLLSVKSAASGLRPIGAVIFMQRNNLKMCLRSTDTATDTSEVAKAYGGGGSPSSSSFMIRMDEYNQWITGNSS